Protein AF-A0A841VR53-F1 (afdb_monomer)

Foldseek 3Di:
DDQDFWQLSLLVVVLVVLPVPDDDPVSVVLNVLQLCLCLQALVVLVVDDDDDADDDDDPVSSVVSSVVRRVHGPLCLVCSLVSSVSSCVVNVPDPVSCCRSSVSSVVSLVVLCVDPSSPPCVVVLLQAQPDQFCPLDALVVPDQFPFDDDLVVQFQDPVLADPQQVVQLVLLLCLQAPCDDPLQQDGHDDNVLSVLLSRLLSSLLSCCVPPVVDHSVRDHLCQQPNQDDVVNQVPDDPVVSVVVLVVRLVSNLVSLVVVVVCCVPPRVHPQLVSSLSNLVSSLSSNCVSCSVVDDHPCCSVVRSNVVSSVVSNVVSVVVNVVCLVVVPDSGDLVLFQFDADPPDASLVSCCVQFLVSLVSNLRQHHPPRHGDAQLSNQLSLLLNVLVCCLRVFLQADVVLQLQEKFWLDDWPDDDPLAPPPADFTDDDPPVPPDQHWYWTWDQADPNDGNNNTWIKTWHRDDPLCVPQNIDIGTRDWDADSSRHTNVVSLCCQNQNDWDDDPDDDDTDTSYRHLVQQVAPFWDWDDDPPPPDTIIIMGRSRADSPPNHGDDPVRSQSSNQRSSCSRRVHRHGSVLSNLSSLLVCVLVPPDPVRLQVSCVSRSHGSVVSVSSPVSHDPCSVCVSVVVVCCVVPPVVVVVVVVVVVVVVVVVVVVLVPDDPVVNVVVVVVVDDD

Secondary structure (DSSP, 8-state):
-PPP-BHHHHHHHHHHHHHHHS-HHHHHHHHHHHHHHIIIIIHHHTT-----TTSPPPHHHHHHHHHHHHHSBGGGGGGHHHHHHHHHHHTT--HHHHHHHHHHHHHHHHHHTTSTT--THHHHHTTBPPP---TT--GGGS--S---S-GGGTSPPGGG--HHHHHHHHHHHHHHH-SS-TT--SPPPPHHHHHHHHHHHHHHHHHHHHHH---GGG--STTTS----HHHHHTS-HHHHHHHHHHHHHHHHHHHHHHHHHHHHTT----HHHHHHHHHHHHHHHHHHSTTS-SSTTGGGTSHHHHHHHHHHHHHHHHHHHHHHTT--SS-STTTS--PPTTS-HHHHHIIIIIHHHHHTT-SB-TTSPBPPHHHHHHHHHHHHHHHHHHTS----HHHHHT-EEESS--SSPPTTS-TTS--BPPPPGGG--S--EEEEEEEETTEEEEEEEEEEEE--STTHHHH--EEEEPP-PBPTTS-BHHHHHHHHHH-EEE--SSSSPPEEEE-GGGGG-----EEE--SSTT---EEEEESSB-TTT-SB--HHHHHHHHHHHHHHHHS----HHHHHHHHHHHHHHTT--HHHHHHHHHHHTS-HHHHHHHHTTS-HHHHHHHHHHHHIIIIIIHHHHHHHHHHHHHHHHHHHHHTS-HHHHHHHHHHH---

Radius of gyration: 35.69 Å; Cα contacts (8 Å, |Δi|>4): 812; chains: 1; bounding box: 78×91×114 Å

Structure (mmCIF, N/CA/C/O backbone):
data_AF-A0A841VR53-F1
#
_entry.id   AF-A0A841VR53-F1
#
loop_
_atom_site.group_PDB
_atom_site.id
_atom_site.type_symbol
_atom_site.label_atom_id
_atom_site.label_alt_id
_atom_site.label_comp_id
_atom_site.label_asym_id
_atom_site.label_entity_id
_atom_site.label_seq_id
_atom_site.pdbx_PDB_ins_code
_atom_site.Cartn_x
_atom_site.Cartn_y
_atom_site.Cartn_z
_atom_site.occupancy
_atom_site.B_iso_or_equiv
_atom_site.auth_seq_id
_atom_site.auth_comp_id
_atom_site.auth_asym_id
_atom_site.auth_atom_id
_atom_site.pdbx_PDB_model_num
ATOM 1 N N . MET A 1 1 ? 7.632 -14.143 -47.035 1.00 63.78 1 MET A N 1
ATOM 2 C CA . MET A 1 1 ? 8.895 -14.401 -46.306 1.00 63.78 1 MET A CA 1
ATOM 3 C C . MET A 1 1 ? 8.572 -14.452 -44.829 1.00 63.78 1 MET A C 1
ATOM 5 O O . MET A 1 1 ? 7.723 -13.670 -44.429 1.00 63.78 1 MET A O 1
ATOM 9 N N . SER A 1 2 ? 9.172 -15.358 -44.061 1.00 82.31 2 SER A N 1
ATOM 10 C CA . SER A 1 2 ? 9.047 -15.398 -42.598 1.00 82.31 2 SER A CA 1
ATOM 11 C C . SER A 1 2 ? 9.710 -14.177 -41.949 1.00 82.31 2 SER A C 1
ATOM 13 O O . SER A 1 2 ? 10.594 -13.565 -42.548 1.00 82.31 2 SER A O 1
ATOM 15 N N . GLU A 1 3 ? 9.273 -13.820 -40.742 1.00 87.50 3 GLU A N 1
ATOM 16 C CA . GLU A 1 3 ? 9.924 -12.797 -39.919 1.00 87.50 3 GLU A CA 1
ATOM 17 C C . GLU A 1 3 ? 11.313 -13.304 -39.478 1.00 87.50 3 GLU A C 1
ATOM 19 O O . GLU A 1 3 ? 11.391 -14.429 -38.970 1.00 87.50 3 GLU A O 1
ATOM 24 N N . PRO A 1 4 ? 12.401 -12.538 -39.699 1.00 93.50 4 PRO A N 1
ATOM 25 C CA . PRO A 1 4 ? 13.744 -12.981 -39.341 1.00 93.50 4 PRO A CA 1
ATOM 26 C C . PRO A 1 4 ? 13.905 -12.991 -37.821 1.00 93.50 4 PRO A C 1
ATOM 28 O O . PRO A 1 4 ? 13.559 -12.021 -37.170 1.00 93.50 4 PRO A O 1
ATOM 31 N N . LYS A 1 5 ? 14.455 -14.043 -37.221 1.00 91.94 5 LYS A N 1
ATOM 32 C CA . LYS A 1 5 ? 14.565 -14.167 -35.755 1.00 91.94 5 LYS A CA 1
ATOM 33 C C . LYS A 1 5 ? 15.855 -13.585 -35.180 1.00 91.94 5 LYS A C 1
ATOM 35 O O . LYS A 1 5 ? 15.926 -13.314 -33.981 1.00 91.94 5 LYS A O 1
ATOM 40 N N . SER A 1 6 ? 16.868 -13.390 -36.020 1.00 95.50 6 SER A N 1
ATOM 41 C CA . SER A 1 6 ? 18.222 -13.018 -35.603 1.00 95.50 6 SER A CA 1
ATOM 42 C C . SER A 1 6 ? 18.889 -12.026 -36.560 1.00 95.50 6 SER A C 1
ATOM 44 O O . SER A 1 6 ? 18.435 -11.823 -37.690 1.00 95.50 6 SER A O 1
ATOM 46 N N . LEU A 1 7 ? 20.007 -11.429 -36.128 1.00 95.56 7 LEU A N 1
ATOM 47 C CA . LEU A 1 7 ? 20.844 -10.584 -36.989 1.00 95.56 7 LEU A CA 1
ATOM 48 C C . LEU A 1 7 ? 21.374 -11.354 -38.213 1.00 95.56 7 LEU A C 1
ATOM 50 O O . LEU A 1 7 ? 21.529 -10.754 -39.278 1.00 95.56 7 LEU A O 1
ATOM 54 N N . LEU A 1 8 ? 21.629 -12.664 -38.086 1.00 97.50 8 LEU A N 1
ATOM 55 C CA . LEU A 1 8 ? 22.069 -13.496 -39.211 1.00 97.50 8 LEU A CA 1
ATOM 56 C C . LEU A 1 8 ? 21.007 -13.574 -40.308 1.00 97.50 8 LEU A C 1
ATOM 58 O O . LEU A 1 8 ? 21.309 -13.292 -41.463 1.00 97.50 8 LEU A O 1
ATOM 62 N N . GLU A 1 9 ? 19.763 -13.875 -39.943 1.00 96.56 9 GLU A N 1
ATOM 63 C CA . GLU A 1 9 ? 18.661 -13.970 -40.908 1.00 96.56 9 GLU A CA 1
ATOM 64 C C . GLU A 1 9 ? 18.404 -12.621 -41.599 1.00 96.56 9 GLU A C 1
ATOM 66 O O . GLU A 1 9 ? 18.206 -12.557 -42.813 1.00 96.56 9 GLU A O 1
ATOM 71 N N . VAL A 1 10 ? 18.501 -11.513 -40.854 1.00 95.62 10 VAL A N 1
ATOM 72 C CA . VAL A 1 10 ? 18.423 -10.158 -41.425 1.00 95.62 10 VAL A CA 1
ATOM 73 C C . VAL A 1 10 ? 19.545 -9.898 -42.425 1.00 95.62 10 VAL A C 1
ATOM 75 O O . VAL A 1 10 ? 19.301 -9.351 -43.504 1.00 95.62 10 VAL A O 1
ATOM 78 N N . TYR A 1 11 ? 20.772 -10.287 -42.084 1.00 97.38 11 TYR A N 1
ATOM 79 C CA . TYR A 1 11 ? 21.916 -10.161 -42.976 1.00 97.38 11 TYR A CA 1
ATOM 80 C C . TYR A 1 11 ? 21.725 -10.985 -44.254 1.00 97.38 11 TYR A C 1
ATOM 82 O O . TYR A 1 11 ? 21.924 -10.460 -45.347 1.00 97.38 11 TYR A O 1
ATOM 90 N N . GLU A 1 12 ? 21.283 -12.237 -44.147 1.00 97.38 12 GLU A N 1
ATOM 91 C CA . GLU A 1 12 ? 21.027 -13.111 -45.295 1.00 97.38 12 GLU A CA 1
ATOM 92 C C . GLU A 1 12 ? 19.940 -12.551 -46.218 1.00 97.38 12 GLU A C 1
ATOM 94 O O . GLU A 1 12 ? 20.134 -12.493 -47.437 1.00 97.38 12 GLU A O 1
ATOM 99 N N . PHE A 1 13 ? 18.836 -12.058 -45.652 1.00 96.81 13 PHE A N 1
ATOM 100 C CA . PHE A 1 13 ? 17.785 -11.389 -46.420 1.00 96.81 13 PHE A CA 1
ATOM 101 C C . PHE A 1 13 ? 18.307 -10.128 -47.117 1.00 96.81 13 PHE A C 1
ATOM 103 O O . PHE A 1 13 ? 17.998 -9.891 -48.289 1.00 96.81 13 PHE A O 1
ATOM 110 N N . TYR A 1 14 ? 19.160 -9.347 -46.449 1.00 97.38 14 TYR A N 1
ATOM 111 C CA . TYR A 1 14 ? 19.791 -8.184 -47.067 1.00 97.38 14 TYR A CA 1
ATOM 112 C C . TYR A 1 14 ? 20.725 -8.582 -48.218 1.00 97.38 14 TYR A C 1
ATOM 114 O O . TYR A 1 14 ? 20.707 -7.953 -49.276 1.00 97.38 14 TYR A O 1
ATOM 122 N N . LEU A 1 15 ? 21.515 -9.651 -48.067 1.00 97.38 15 LEU A N 1
ATOM 123 C CA . LEU A 1 15 ? 22.375 -10.153 -49.141 1.00 97.38 15 LEU A CA 1
ATOM 124 C C . LEU A 1 15 ? 21.567 -10.581 -50.368 1.00 97.38 15 LEU A C 1
ATOM 126 O O . LEU A 1 15 ? 21.976 -10.294 -51.496 1.00 97.38 15 LEU A O 1
ATOM 130 N N . GLN A 1 16 ? 20.432 -11.252 -50.161 1.00 96.75 16 GLN A N 1
ATOM 131 C CA . GLN A 1 16 ? 19.515 -11.605 -51.244 1.00 96.75 16 GLN A CA 1
ATOM 132 C C . GLN A 1 16 ? 19.001 -10.344 -51.946 1.00 96.75 16 GLN A C 1
ATOM 134 O O . GLN A 1 16 ? 19.110 -10.249 -53.167 1.00 96.75 16 GLN A O 1
ATOM 139 N N . HIS A 1 17 ? 18.563 -9.339 -51.183 1.00 96.88 17 HIS A N 1
ATOM 140 C CA . HIS A 1 17 ? 18.129 -8.053 -51.730 1.00 96.88 17 HIS A CA 1
ATOM 141 C C . HIS A 1 17 ? 19.223 -7.355 -52.558 1.00 96.88 17 HIS A C 1
ATOM 143 O O . HIS A 1 17 ? 18.949 -6.826 -53.637 1.00 96.88 17 HIS A O 1
ATOM 149 N N . ILE A 1 18 ? 20.479 -7.365 -52.103 1.00 97.94 18 ILE A N 1
ATOM 150 C CA . ILE A 1 18 ? 21.591 -6.775 -52.861 1.00 97.94 18 ILE A CA 1
ATOM 151 C C . ILE A 1 18 ? 21.822 -7.517 -54.181 1.00 97.94 18 ILE A C 1
ATOM 153 O O . ILE A 1 18 ? 22.018 -6.865 -55.207 1.00 97.94 18 ILE A O 1
ATOM 157 N N . LYS A 1 19 ? 21.763 -8.856 -54.176 1.00 97.19 19 LYS A N 1
ATOM 158 C CA . LYS A 1 19 ? 21.915 -9.675 -55.391 1.00 97.19 19 LYS A CA 1
ATOM 159 C C . LYS A 1 19 ? 20.791 -9.445 -56.402 1.00 97.19 19 LYS A C 1
ATOM 161 O O . LYS A 1 19 ? 21.052 -9.506 -57.596 1.00 97.19 19 LYS A O 1
ATOM 166 N N . THR A 1 20 ? 19.566 -9.179 -55.946 1.00 96.50 20 THR A N 1
ATOM 167 C CA . THR A 1 20 ? 18.433 -8.890 -56.841 1.00 96.50 20 THR A CA 1
ATOM 168 C C . THR A 1 20 ? 18.438 -7.453 -57.358 1.00 96.50 20 THR A C 1
ATOM 170 O O . THR A 1 20 ? 17.935 -7.194 -58.444 1.00 96.50 20 THR A O 1
ATOM 173 N N . THR A 1 21 ? 18.984 -6.509 -56.587 1.00 96.69 21 THR A N 1
ATOM 174 C CA . THR A 1 21 ? 18.900 -5.067 -56.889 1.00 96.69 21 THR A CA 1
ATOM 175 C C . THR A 1 21 ? 20.076 -4.561 -57.722 1.00 96.69 21 THR A C 1
ATOM 177 O O . THR A 1 21 ? 19.929 -3.621 -58.503 1.00 96.69 21 THR A O 1
ATOM 180 N N . TYR A 1 22 ? 21.258 -5.158 -57.566 1.00 96.19 22 TYR A N 1
ATOM 181 C CA . TYR A 1 22 ? 22.477 -4.728 -58.247 1.00 96.19 22 TYR A CA 1
ATOM 182 C C . TYR A 1 22 ? 23.050 -5.862 -59.097 1.00 96.19 22 TYR A C 1
ATOM 184 O O . TYR A 1 22 ? 23.059 -7.017 -58.686 1.00 96.19 22 TYR A O 1
ATOM 192 N N . SER A 1 23 ? 23.584 -5.531 -60.271 1.00 93.12 23 SER A N 1
ATOM 193 C CA . SER A 1 23 ? 24.201 -6.509 -61.167 1.00 93.12 23 SER A CA 1
ATOM 194 C C . SER A 1 23 ? 25.688 -6.737 -60.865 1.00 93.12 23 SER A C 1
ATOM 196 O O . SER A 1 23 ? 26.419 -5.828 -60.452 1.00 93.12 23 SER A O 1
ATOM 198 N N . GLY A 1 24 ? 26.133 -7.977 -61.102 1.00 92.50 24 GLY A N 1
ATOM 199 C CA . GLY A 1 24 ? 27.537 -8.365 -61.266 1.00 92.50 24 GLY A CA 1
ATOM 200 C C . GLY A 1 24 ? 28.496 -7.868 -60.179 1.00 92.50 24 GLY A C 1
ATOM 201 O O . GLY A 1 24 ? 28.306 -8.097 -58.981 1.00 92.50 24 GLY A O 1
ATOM 202 N N . GLU A 1 25 ? 29.560 -7.190 -60.611 1.00 95.00 25 GLU A N 1
ATOM 203 C CA . GLU A 1 25 ? 30.658 -6.738 -59.749 1.00 95.00 25 GLU A CA 1
ATOM 204 C C . GLU A 1 25 ? 30.218 -5.752 -58.664 1.00 95.00 25 GLU A C 1
ATOM 206 O O . GLU A 1 25 ? 30.758 -5.762 -57.553 1.00 95.00 25 GLU A O 1
ATOM 211 N N . LYS A 1 26 ? 29.208 -4.921 -58.952 1.00 96.31 26 LYS A N 1
ATOM 212 C CA . LYS A 1 26 ? 28.693 -3.942 -57.991 1.00 96.31 26 LYS A CA 1
ATOM 213 C C . LYS A 1 26 ? 28.057 -4.645 -56.795 1.00 96.31 26 LYS A C 1
ATOM 215 O O . LYS A 1 26 ? 28.367 -4.280 -55.663 1.00 96.31 26 LYS A O 1
ATOM 220 N N . ALA A 1 27 ? 27.243 -5.678 -57.026 1.00 96.62 27 ALA A N 1
ATOM 221 C CA . ALA A 1 27 ? 26.679 -6.487 -55.946 1.00 96.62 27 ALA A CA 1
ATOM 222 C C . ALA A 1 27 ? 27.787 -7.144 -55.111 1.00 96.62 27 ALA A C 1
ATOM 224 O O . ALA A 1 27 ? 27.804 -7.006 -53.891 1.00 96.62 27 ALA A O 1
ATOM 225 N N . GLN A 1 28 ? 28.775 -7.769 -55.761 1.00 97.31 28 GLN A N 1
ATOM 226 C CA . GLN A 1 28 ? 29.896 -8.426 -55.074 1.00 97.31 28 GLN A CA 1
ATOM 227 C C . GLN A 1 28 ? 30.738 -7.461 -54.233 1.00 97.31 28 GLN A C 1
ATOM 229 O O . GLN A 1 28 ? 31.217 -7.811 -53.152 1.00 97.31 28 GLN A O 1
ATOM 234 N N . ARG A 1 29 ? 30.933 -6.227 -54.704 1.00 97.69 29 ARG A N 1
ATOM 235 C CA . ARG A 1 29 ? 31.603 -5.182 -53.926 1.00 97.69 29 ARG A CA 1
ATOM 236 C C . ARG A 1 29 ? 30.796 -4.808 -52.682 1.00 97.69 29 ARG A C 1
ATOM 238 O O . ARG A 1 29 ? 31.366 -4.793 -51.595 1.00 97.69 29 ARG A O 1
ATOM 245 N N . ILE A 1 30 ? 29.495 -4.545 -52.830 1.00 97.25 30 ILE A N 1
ATOM 246 C CA . ILE A 1 30 ? 28.618 -4.181 -51.705 1.00 97.25 30 ILE A CA 1
ATOM 247 C C . ILE A 1 30 ? 28.608 -5.299 -50.661 1.00 97.25 30 ILE A C 1
ATOM 249 O O . ILE A 1 30 ? 28.825 -5.024 -49.488 1.00 97.25 30 ILE A O 1
ATOM 253 N N . ILE A 1 31 ? 28.442 -6.553 -51.089 1.00 97.81 31 ILE A N 1
ATOM 254 C CA . ILE A 1 31 ? 28.420 -7.720 -50.197 1.00 97.81 31 ILE A CA 1
ATOM 255 C C . ILE A 1 31 ? 29.718 -7.821 -49.389 1.00 97.81 31 ILE A C 1
ATOM 257 O O . ILE A 1 31 ? 29.664 -7.951 -48.169 1.00 97.81 31 ILE A O 1
ATOM 261 N N . ARG A 1 32 ? 30.886 -7.700 -50.037 1.00 97.19 32 ARG A N 1
ATOM 262 C CA . ARG A 1 32 ? 32.189 -7.760 -49.350 1.00 97.19 32 ARG A CA 1
ATOM 263 C C . ARG A 1 32 ? 32.374 -6.623 -48.346 1.00 97.19 32 ARG A C 1
ATOM 265 O O . ARG A 1 32 ? 32.864 -6.849 -47.237 1.00 97.19 32 ARG A O 1
ATOM 272 N N . GLU A 1 33 ? 31.983 -5.405 -48.716 1.00 97.62 33 GLU A N 1
ATOM 273 C CA . GLU A 1 33 ? 32.059 -4.246 -47.822 1.00 97.62 33 GLU A CA 1
ATOM 274 C C . GLU A 1 33 ? 31.092 -4.388 -46.637 1.00 97.62 33 GLU A C 1
ATOM 276 O O . GLU A 1 33 ? 31.482 -4.113 -45.505 1.00 97.62 33 GLU A O 1
ATOM 281 N N . THR A 1 34 ? 29.869 -4.875 -46.864 1.00 97.94 34 THR A N 1
ATOM 282 C CA . THR A 1 34 ? 28.881 -5.140 -45.810 1.00 97.94 34 THR A CA 1
ATOM 283 C C . THR A 1 34 ? 29.338 -6.250 -44.867 1.00 97.94 34 THR A C 1
ATOM 285 O O . THR A 1 34 ? 29.280 -6.074 -43.653 1.00 97.94 34 THR A O 1
ATOM 288 N N . GLN A 1 35 ? 29.853 -7.361 -45.396 1.00 97.12 35 GLN A N 1
ATOM 289 C CA . GLN A 1 35 ? 30.408 -8.446 -44.585 1.00 97.12 35 GLN A CA 1
ATOM 290 C C . GLN A 1 35 ? 31.549 -7.932 -43.699 1.00 97.12 35 GLN A C 1
ATOM 292 O O . GLN A 1 35 ? 31.603 -8.232 -42.511 1.00 97.12 35 GLN A O 1
ATOM 297 N N . THR A 1 36 ? 32.430 -7.099 -44.258 1.00 95.56 36 THR A N 1
ATOM 298 C CA . THR A 1 36 ? 33.515 -6.468 -43.496 1.00 95.56 36 THR A CA 1
ATOM 299 C C . THR A 1 36 ? 32.969 -5.525 -42.422 1.00 95.56 36 THR A C 1
ATOM 301 O O . THR A 1 36 ? 33.448 -5.559 -41.292 1.00 95.56 36 THR A O 1
ATOM 304 N N . ALA A 1 37 ? 31.955 -4.716 -42.750 1.00 96.88 37 ALA A N 1
ATOM 305 C CA . ALA A 1 37 ? 31.309 -3.802 -41.812 1.00 96.88 37 ALA A CA 1
ATOM 306 C C . ALA A 1 37 ? 30.732 -4.541 -40.594 1.00 96.88 37 ALA A C 1
ATOM 308 O O . ALA A 1 37 ? 30.942 -4.120 -39.456 1.00 96.88 37 ALA A O 1
ATOM 309 N N . ILE A 1 38 ? 30.053 -5.665 -40.838 1.00 96.81 38 ILE A N 1
ATOM 310 C CA . ILE A 1 38 ? 29.444 -6.474 -39.785 1.00 96.81 38 ILE A CA 1
ATOM 311 C C . ILE A 1 38 ? 30.522 -7.169 -38.953 1.00 96.81 38 ILE A C 1
ATOM 313 O O . ILE A 1 38 ? 30.626 -6.933 -37.753 1.00 96.81 38 ILE A O 1
ATOM 317 N N . LEU A 1 39 ? 31.352 -7.991 -39.599 1.00 95.00 39 LEU A N 1
ATOM 318 C CA . LEU A 1 39 ? 32.249 -8.904 -38.894 1.00 95.00 39 LEU A CA 1
ATOM 319 C C . LEU A 1 39 ? 33.381 -8.186 -38.152 1.00 95.00 39 LEU A C 1
ATOM 321 O O . LEU A 1 39 ? 33.798 -8.653 -37.100 1.00 95.00 39 LEU A O 1
ATOM 325 N N . ARG A 1 40 ? 33.893 -7.066 -38.683 1.00 92.31 40 ARG A N 1
ATOM 326 C CA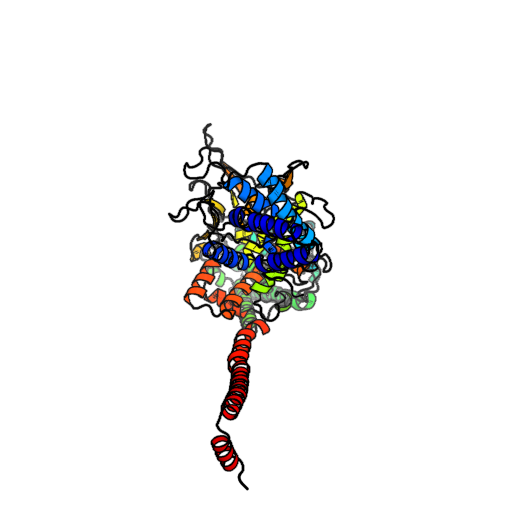 . ARG A 1 40 ? 35.041 -6.368 -38.074 1.00 92.31 40 ARG A CA 1
ATOM 327 C C . ARG A 1 40 ? 34.672 -5.240 -37.126 1.00 92.31 40 ARG A C 1
ATOM 329 O O . ARG A 1 40 ? 35.479 -4.919 -36.261 1.00 92.31 40 ARG A O 1
ATOM 336 N N . PHE A 1 41 ? 33.521 -4.601 -37.321 1.00 94.75 41 PHE A N 1
ATOM 337 C CA . PHE A 1 41 ? 33.169 -3.398 -36.565 1.00 94.75 41 PHE A CA 1
ATOM 338 C C . PHE A 1 41 ? 31.892 -3.600 -35.763 1.00 94.75 41 PHE A C 1
ATOM 340 O O . PHE A 1 41 ? 31.917 -3.454 -34.546 1.00 94.75 41 PHE A O 1
ATOM 347 N N . LEU A 1 42 ? 30.791 -3.988 -36.410 1.00 96.00 42 LEU A N 1
ATOM 348 C CA . LEU A 1 42 ? 29.509 -4.112 -35.720 1.00 96.00 42 LEU A CA 1
ATOM 349 C C . LEU A 1 42 ? 29.537 -5.162 -34.603 1.00 96.00 42 LEU A C 1
ATOM 351 O O . LEU A 1 42 ? 29.142 -4.851 -33.485 1.00 96.00 42 LEU A O 1
ATOM 355 N N . LEU A 1 43 ? 30.002 -6.385 -34.886 1.00 95.31 43 LEU A N 1
ATOM 356 C CA . LEU A 1 43 ? 29.998 -7.460 -33.885 1.00 95.31 43 LEU A CA 1
ATOM 357 C C . LEU A 1 43 ? 30.893 -7.138 -32.691 1.00 95.31 43 LEU A C 1
ATOM 359 O O . LEU A 1 43 ? 30.518 -7.420 -31.557 1.00 95.31 43 LEU A O 1
ATOM 363 N N . LEU A 1 44 ? 32.022 -6.469 -32.931 1.00 92.88 44 LEU A N 1
ATOM 364 C CA . LEU A 1 44 ? 32.907 -6.011 -31.866 1.00 92.88 44 LEU A CA 1
ATOM 365 C C . LEU A 1 44 ? 32.204 -5.000 -30.945 1.00 92.88 44 LEU A C 1
ATOM 367 O O . LEU A 1 44 ? 32.305 -5.098 -29.728 1.00 92.88 44 LEU A O 1
ATOM 371 N N . GLY A 1 45 ? 31.434 -4.065 -31.512 1.00 90.31 45 GLY A N 1
ATOM 372 C CA . GLY A 1 45 ? 30.610 -3.140 -30.727 1.00 90.31 45 GLY A CA 1
ATOM 373 C C . GLY A 1 45 ? 29.443 -3.803 -29.989 1.00 90.31 45 GLY A C 1
ATOM 374 O O . GLY A 1 45 ? 28.945 -3.249 -29.016 1.00 90.31 45 GLY A O 1
ATOM 375 N N . LEU A 1 46 ? 29.027 -4.999 -30.411 1.00 91.62 46 LEU A N 1
ATOM 376 C CA . LEU A 1 46 ? 28.018 -5.818 -29.731 1.00 91.62 46 LEU A CA 1
ATOM 377 C C . LEU A 1 46 ? 28.624 -6.793 -28.705 1.00 91.62 46 LEU A C 1
ATOM 379 O O . LEU A 1 46 ? 27.904 -7.634 -28.170 1.00 91.62 46 LEU A O 1
ATOM 383 N N . GLY A 1 47 ? 29.923 -6.679 -28.409 1.00 91.44 47 GLY A N 1
ATOM 384 C CA . GLY A 1 47 ? 30.597 -7.497 -27.398 1.00 91.44 47 GLY A CA 1
ATOM 385 C C . GLY A 1 47 ? 31.036 -8.878 -27.886 1.00 91.44 47 GLY A C 1
ATOM 386 O O . GLY A 1 47 ? 31.197 -9.782 -27.073 1.00 91.44 47 GLY A O 1
ATOM 387 N N . TYR A 1 48 ? 31.212 -9.073 -29.196 1.00 93.06 48 TYR A N 1
ATOM 388 C CA . TYR A 1 48 ? 31.865 -10.274 -29.714 1.00 93.06 48 TYR A CA 1
ATOM 389 C C . TYR A 1 48 ? 33.367 -10.232 -29.402 1.00 93.06 48 TYR A C 1
ATOM 391 O O . TYR A 1 48 ? 34.111 -9.453 -30.006 1.00 93.06 48 TYR A O 1
ATOM 399 N N . ASP A 1 49 ? 33.803 -11.067 -28.460 1.00 80.69 49 ASP A N 1
ATOM 400 C CA . ASP A 1 49 ? 35.204 -11.170 -28.056 1.00 80.69 49 ASP A CA 1
ATOM 401 C C . ASP A 1 49 ? 36.023 -11.994 -29.076 1.00 80.69 49 ASP A C 1
ATOM 403 O O . ASP A 1 49 ? 35.710 -13.153 -29.342 1.00 80.69 49 ASP A O 1
ATOM 407 N N . GLN A 1 50 ? 37.115 -11.384 -29.578 1.00 67.12 50 GLN A N 1
ATOM 408 C CA . GLN A 1 50 ? 38.138 -11.822 -30.569 1.00 67.12 50 GLN A CA 1
ATOM 409 C C . GLN A 1 50 ? 37.971 -11.219 -31.991 1.00 67.12 50 GLN A C 1
ATOM 411 O O . GLN A 1 50 ? 36.885 -11.214 -32.558 1.00 67.12 50 GLN A O 1
ATOM 416 N N . LEU A 1 51 ? 38.998 -10.640 -32.652 1.00 58.97 51 LEU A N 1
ATOM 417 C CA . LEU A 1 51 ? 40.365 -11.124 -32.971 1.00 58.97 51 LEU A CA 1
ATOM 418 C C . LEU A 1 51 ? 41.384 -9.983 -33.260 1.00 58.97 51 LEU A C 1
ATOM 420 O O . LEU A 1 51 ? 40.964 -8.843 -33.462 1.00 58.97 51 LEU A O 1
ATOM 424 N N . PRO A 1 52 ? 42.711 -10.272 -33.349 1.00 59.31 52 PRO A N 1
ATOM 425 C CA . PRO A 1 52 ? 43.762 -9.262 -33.482 1.00 59.31 52 PRO A CA 1
ATOM 426 C C . PRO A 1 52 ? 43.558 -8.328 -34.676 1.00 59.31 52 PRO A C 1
ATOM 428 O O . PRO A 1 52 ? 43.363 -8.756 -35.819 1.00 59.31 52 PRO A O 1
ATOM 431 N N . THR A 1 53 ? 43.651 -7.032 -34.395 1.00 65.00 53 THR A N 1
ATOM 432 C CA . THR A 1 53 ? 43.535 -5.955 -35.373 1.00 65.00 53 THR A CA 1
ATOM 433 C C . THR A 1 53 ? 44.571 -6.130 -36.491 1.00 65.00 53 THR A C 1
ATOM 435 O O . THR A 1 53 ? 45.771 -6.199 -36.251 1.00 65.00 53 THR A O 1
ATOM 438 N N . GLY A 1 54 ? 44.105 -6.212 -37.743 1.00 74.75 54 GLY A N 1
ATOM 439 C CA . GLY A 1 54 ? 44.962 -6.102 -38.933 1.00 74.75 54 GLY A CA 1
ATOM 440 C C . GLY A 1 54 ? 45.019 -7.314 -39.871 1.00 74.75 54 GLY A C 1
ATOM 441 O O . GLY A 1 54 ? 45.344 -7.121 -41.042 1.00 74.75 54 GLY A O 1
ATOM 442 N N . ARG A 1 55 ? 44.641 -8.534 -39.448 1.00 86.38 55 ARG A N 1
ATOM 443 C CA . ARG A 1 55 ? 44.627 -9.715 -40.348 1.00 86.38 55 ARG A CA 1
ATOM 444 C C . ARG A 1 55 ? 43.255 -10.018 -40.963 1.00 86.38 55 ARG A C 1
ATOM 446 O O . ARG A 1 55 ? 42.211 -9.543 -40.509 1.00 86.38 55 ARG A O 1
ATOM 453 N N . LYS A 1 56 ? 43.240 -10.780 -42.064 1.00 85.56 56 LYS A N 1
ATOM 454 C CA . LYS A 1 56 ? 41.998 -11.347 -42.626 1.00 85.56 56 LYS A CA 1
ATOM 455 C C . LYS A 1 56 ? 41.487 -12.451 -41.692 1.00 85.56 56 LYS A C 1
ATOM 457 O O . LYS A 1 56 ? 42.296 -13.223 -41.182 1.00 85.56 56 LYS A O 1
ATOM 462 N N . MET A 1 57 ? 40.170 -12.500 -41.478 1.00 89.44 57 MET A N 1
ATOM 463 C CA . MET A 1 57 ? 39.541 -13.582 -40.713 1.00 89.44 57 MET A CA 1
ATOM 464 C C . MET A 1 57 ? 39.640 -14.896 -41.489 1.00 89.44 57 MET A C 1
ATOM 466 O O . MET A 1 57 ? 39.430 -14.902 -42.707 1.00 89.44 57 MET A O 1
ATOM 470 N N . THR A 1 58 ? 39.946 -15.983 -40.788 1.00 91.81 58 THR A N 1
ATOM 471 C CA . THR A 1 58 ? 39.871 -17.352 -41.312 1.00 91.81 58 THR A CA 1
ATOM 472 C C . THR A 1 58 ? 38.408 -17.789 -41.437 1.00 91.81 58 THR A C 1
ATOM 474 O O . THR A 1 58 ? 37.512 -17.174 -40.858 1.00 91.81 58 THR A O 1
ATOM 477 N N . GLU A 1 59 ? 38.137 -18.851 -42.198 1.00 93.06 59 GLU A N 1
ATOM 478 C CA . GLU A 1 59 ? 36.765 -19.362 -42.348 1.00 93.06 59 GLU A CA 1
ATOM 479 C C . GLU A 1 59 ? 36.174 -19.865 -41.022 1.00 93.06 59 GLU A C 1
ATOM 481 O O . GLU A 1 59 ? 35.005 -19.608 -40.745 1.00 93.06 59 GLU A O 1
ATOM 486 N N . ALA A 1 60 ? 36.986 -20.478 -40.154 1.00 92.44 60 ALA A N 1
ATOM 487 C CA . ALA A 1 60 ? 36.542 -20.896 -38.823 1.00 92.44 60 ALA A CA 1
ATOM 488 C C . ALA A 1 60 ? 36.090 -19.696 -37.971 1.00 92.44 60 ALA A C 1
ATOM 490 O O . ALA A 1 60 ? 35.050 -19.738 -37.323 1.00 92.44 60 ALA A O 1
ATOM 491 N N . GLU A 1 61 ? 36.831 -18.589 -38.032 1.00 91.88 61 GLU A N 1
ATOM 492 C CA . GLU A 1 61 ? 36.512 -17.366 -37.289 1.00 91.88 61 GLU A CA 1
ATOM 493 C C . GLU A 1 61 ? 35.239 -16.693 -37.815 1.00 91.88 61 GLU A C 1
ATOM 495 O O . GLU A 1 61 ? 34.452 -16.154 -37.036 1.00 91.88 61 GLU A O 1
ATOM 500 N N . LYS A 1 62 ? 35.013 -16.737 -39.135 1.00 94.44 62 LYS A N 1
ATOM 501 C CA . LYS A 1 62 ? 33.752 -16.277 -39.733 1.00 94.44 62 LYS A CA 1
ATOM 502 C C . LYS A 1 62 ? 32.579 -17.132 -39.270 1.00 94.44 62 LYS A C 1
ATOM 504 O O . LYS A 1 62 ? 31.530 -16.574 -38.969 1.00 94.44 62 LYS A O 1
ATOM 509 N N . GLN A 1 63 ? 32.756 -18.451 -39.184 1.00 94.75 63 GLN A N 1
ATOM 510 C CA . GLN A 1 63 ? 31.698 -19.342 -38.720 1.00 94.75 63 GLN A CA 1
ATOM 511 C C . GLN A 1 63 ? 31.309 -19.039 -37.270 1.00 94.75 63 GLN A C 1
ATOM 513 O O . GLN A 1 63 ? 30.125 -18.881 -36.990 1.00 94.75 63 GLN A O 1
ATOM 518 N N . THR A 1 64 ? 32.280 -18.858 -36.371 1.00 95.12 64 THR A N 1
ATOM 519 C CA . THR A 1 64 ? 32.005 -18.467 -34.977 1.00 95.12 64 THR A CA 1
ATOM 520 C C . THR A 1 64 ? 31.273 -17.125 -34.896 1.00 95.12 64 THR A C 1
ATOM 522 O O . THR A 1 64 ? 30.321 -16.980 -34.129 1.00 95.12 64 THR A O 1
ATOM 525 N N . ALA A 1 65 ? 31.650 -16.161 -35.739 1.00 95.25 65 ALA A N 1
ATOM 526 C CA . ALA A 1 65 ? 30.965 -14.876 -35.812 1.00 95.25 65 ALA A CA 1
ATOM 527 C C . ALA A 1 65 ? 29.514 -15.015 -36.311 1.00 95.25 65 ALA A C 1
ATOM 529 O O . ALA A 1 65 ? 28.622 -14.339 -35.800 1.00 95.25 65 ALA A O 1
ATOM 530 N N . TYR A 1 66 ? 29.248 -15.916 -37.262 1.00 97.06 66 TYR A N 1
ATOM 531 C CA . TYR A 1 66 ? 27.884 -16.220 -37.700 1.00 97.06 66 TYR A CA 1
ATOM 532 C C . TYR A 1 66 ? 27.058 -16.928 -36.625 1.00 97.06 66 TYR A C 1
ATOM 534 O O . TYR A 1 66 ? 25.888 -16.589 -36.458 1.00 97.06 66 TYR A O 1
ATOM 542 N N . GLU A 1 67 ? 27.645 -17.843 -35.850 1.00 96.69 67 GLU A N 1
ATOM 543 C CA . GLU A 1 67 ? 26.959 -18.434 -34.693 1.00 96.69 67 GLU A CA 1
ATOM 544 C C . GLU A 1 67 ? 26.613 -17.369 -33.645 1.00 96.69 67 GLU A C 1
ATOM 546 O O . GLU A 1 67 ? 25.497 -17.354 -33.129 1.00 96.69 67 GLU A O 1
ATOM 551 N N . PHE A 1 68 ? 27.503 -16.404 -33.400 1.00 96.44 68 PHE A N 1
ATOM 552 C CA . PHE A 1 68 ? 27.190 -15.260 -32.543 1.00 96.44 68 PHE A CA 1
ATOM 553 C C . PHE A 1 68 ? 26.066 -14.387 -33.121 1.00 96.44 68 PHE A C 1
ATOM 555 O O . PHE A 1 68 ? 25.163 -13.978 -32.400 1.00 96.44 68 PHE A O 1
ATOM 562 N N . MET A 1 69 ? 26.034 -14.156 -34.437 1.00 97.31 69 MET A N 1
ATOM 563 C CA . MET A 1 69 ? 24.934 -13.420 -35.076 1.00 97.31 69 MET A CA 1
ATOM 564 C C . MET A 1 69 ? 23.561 -14.080 -34.887 1.00 97.31 69 MET A C 1
ATOM 566 O O . MET A 1 69 ? 22.556 -13.365 -34.872 1.00 97.31 69 MET A O 1
ATOM 570 N N . LYS A 1 70 ? 23.493 -15.407 -34.712 1.00 97.19 70 LYS A N 1
ATOM 571 C CA . LYS A 1 70 ? 22.235 -16.113 -34.406 1.00 97.19 70 LYS A CA 1
ATOM 572 C C . LYS A 1 70 ? 21.711 -15.806 -33.004 1.00 97.19 70 LYS A C 1
ATOM 574 O O . LYS A 1 70 ? 20.504 -15.872 -32.790 1.00 97.19 70 LYS A O 1
ATOM 579 N N . THR A 1 71 ? 22.589 -15.467 -32.059 1.00 95.50 71 THR A N 1
ATOM 580 C CA . THR A 1 71 ? 22.196 -15.167 -30.672 1.00 95.50 71 THR A CA 1
ATOM 581 C C . THR A 1 71 ? 21.696 -13.733 -30.497 1.00 95.50 71 THR A C 1
ATOM 583 O O . THR A 1 71 ? 21.045 -13.436 -29.497 1.00 95.50 71 THR A O 1
ATOM 586 N N . ILE A 1 72 ? 21.954 -12.849 -31.471 1.00 92.38 72 ILE A N 1
ATOM 587 C CA . ILE A 1 72 ? 21.535 -11.445 -31.440 1.00 92.38 72 ILE A CA 1
ATOM 588 C C . ILE A 1 72 ? 20.075 -11.328 -31.915 1.00 92.38 72 ILE A C 1
ATOM 590 O O . ILE A 1 72 ? 19.808 -11.524 -33.107 1.00 92.38 72 ILE A O 1
ATOM 594 N N . PRO A 1 73 ? 19.122 -10.968 -31.033 1.00 90.69 73 PRO A N 1
ATOM 595 C CA . PRO A 1 73 ? 17.715 -10.849 -31.402 1.00 90.69 73 PRO A CA 1
ATOM 596 C C . PRO A 1 73 ? 17.432 -9.572 -32.211 1.00 90.69 73 PRO A C 1
ATOM 598 O O . PRO A 1 73 ? 18.120 -8.559 -32.064 1.00 90.69 73 PRO A O 1
ATOM 601 N N . LEU A 1 74 ? 16.338 -9.584 -32.985 1.00 85.88 74 LEU A N 1
ATOM 602 C CA . LEU A 1 74 ? 15.802 -8.431 -33.736 1.00 85.88 74 LEU A CA 1
ATOM 603 C C . LEU A 1 74 ? 15.749 -7.122 -32.924 1.00 85.88 74 LEU A C 1
ATOM 605 O O . LEU A 1 74 ? 15.980 -6.039 -33.457 1.00 85.88 74 LEU A O 1
ATOM 609 N N . SER A 1 75 ? 15.446 -7.207 -31.626 1.00 77.69 75 SER A N 1
ATOM 610 C CA . SER A 1 75 ? 15.333 -6.038 -30.746 1.00 77.69 75 SER A CA 1
ATOM 611 C C . SER A 1 75 ? 16.643 -5.259 -30.597 1.00 77.69 75 SER A C 1
ATOM 613 O O . SER A 1 75 ? 16.606 -4.064 -30.314 1.00 77.69 75 SER A O 1
ATOM 615 N N . GLN A 1 76 ? 17.797 -5.891 -30.824 1.00 79.75 76 GLN A N 1
ATOM 616 C CA . GLN A 1 76 ? 19.097 -5.218 -30.791 1.00 79.75 76 GLN A CA 1
ATOM 617 C C . GLN A 1 76 ? 19.447 -4.519 -32.115 1.00 79.75 76 GLN A C 1
ATOM 619 O O . GLN A 1 76 ? 20.357 -3.691 -32.150 1.00 79.75 76 GLN A O 1
ATOM 624 N N . LEU A 1 77 ? 18.689 -4.755 -33.195 1.00 80.88 77 LEU A N 1
ATOM 625 C CA . LEU A 1 77 ? 18.929 -4.129 -34.503 1.00 80.88 77 LEU A CA 1
ATOM 626 C C . LEU A 1 77 ? 18.673 -2.614 -34.515 1.00 80.88 77 LEU A C 1
ATOM 628 O O . LEU A 1 77 ? 19.065 -1.912 -35.447 1.00 80.88 77 LEU A O 1
ATOM 632 N N . PHE A 1 78 ? 18.026 -2.080 -33.480 1.00 75.81 78 PHE A N 1
ATOM 633 C CA . PHE A 1 78 ? 17.790 -0.643 -33.362 1.00 75.81 78 PHE A CA 1
ATOM 634 C C . PHE A 1 78 ? 19.025 0.142 -32.903 1.00 75.81 78 PHE A C 1
ATOM 636 O O . PHE A 1 78 ? 19.031 1.358 -33.070 1.00 75.81 78 PHE A O 1
ATOM 643 N N . GLY A 1 79 ? 20.049 -0.537 -32.369 1.00 79.56 79 GLY A N 1
ATOM 644 C CA . GLY A 1 79 ? 21.303 0.063 -31.898 1.00 79.56 79 GLY A CA 1
ATOM 645 C C . GLY A 1 79 ? 22.513 -0.192 -32.804 1.00 79.56 79 GLY A C 1
ATOM 646 O O . GLY A 1 79 ? 23.648 -0.032 -32.363 1.00 79.56 79 GLY A O 1
ATOM 647 N N . LEU A 1 80 ? 22.314 -0.643 -34.052 1.00 88.56 80 LEU A N 1
ATOM 648 C CA . LEU A 1 80 ? 23.429 -1.030 -34.934 1.00 88.56 80 LEU A CA 1
ATOM 649 C C . LEU A 1 80 ? 24.350 0.145 -35.288 1.00 88.56 80 LEU A C 1
ATOM 651 O O . LEU A 1 80 ? 25.546 -0.057 -35.488 1.00 88.56 80 LEU A O 1
ATOM 655 N N . SER A 1 81 ? 23.811 1.365 -35.372 1.00 86.94 81 SER A N 1
ATOM 656 C CA . SER A 1 81 ? 24.595 2.565 -35.682 1.00 86.94 81 SER A CA 1
ATOM 657 C C . SER A 1 81 ? 25.517 2.956 -34.523 1.00 86.94 81 SER A C 1
ATOM 659 O O . SER A 1 81 ? 26.663 3.340 -34.748 1.00 86.94 81 SER A O 1
ATOM 661 N N . GLU A 1 82 ? 25.045 2.828 -33.285 1.00 84.56 82 GLU A N 1
ATOM 662 C CA . GLU A 1 82 ? 25.841 3.034 -32.077 1.00 84.56 82 GLU A CA 1
ATOM 663 C C . GLU A 1 82 ? 26.881 1.921 -31.915 1.00 84.56 82 GLU A C 1
ATOM 665 O O . GLU A 1 82 ? 28.058 2.206 -31.701 1.00 84.56 82 GLU A O 1
ATOM 670 N N . ALA A 1 83 ? 26.477 0.664 -32.110 1.00 89.94 83 ALA A N 1
ATOM 671 C CA . ALA A 1 83 ? 27.379 -0.479 -32.019 1.00 89.94 83 ALA A CA 1
ATOM 672 C C . ALA A 1 83 ? 28.506 -0.409 -33.066 1.00 89.94 83 ALA A C 1
ATOM 674 O O . ALA A 1 83 ? 29.671 -0.610 -32.734 1.00 89.94 83 ALA A O 1
ATOM 675 N N . VAL A 1 84 ? 28.219 -0.047 -34.324 1.00 94.62 84 VAL A N 1
ATOM 676 C CA . VAL A 1 84 ? 29.291 0.108 -35.325 1.00 94.62 84 VAL A CA 1
ATOM 677 C C . VAL A 1 84 ? 30.224 1.279 -34.990 1.00 94.62 84 VAL A C 1
ATOM 679 O O . VAL A 1 84 ? 31.426 1.178 -35.230 1.00 94.62 84 VAL A O 1
ATOM 682 N N . ALA A 1 85 ? 29.711 2.364 -34.394 1.00 89.44 85 ALA A N 1
ATOM 683 C CA . ALA A 1 85 ? 30.538 3.480 -33.937 1.00 89.44 85 ALA A CA 1
ATOM 684 C C . ALA A 1 85 ? 31.493 3.051 -32.813 1.00 89.44 85 ALA A C 1
ATOM 686 O O . ALA A 1 85 ? 32.692 3.311 -32.907 1.00 89.44 85 ALA A O 1
ATOM 687 N N . GLN A 1 86 ? 30.994 2.304 -31.825 1.00 89.88 86 GLN A N 1
ATOM 688 C CA . GLN A 1 86 ? 31.818 1.700 -30.777 1.00 89.88 86 GLN A CA 1
ATOM 689 C C . GLN A 1 86 ? 32.877 0.759 -31.373 1.00 89.88 86 GLN A C 1
ATOM 691 O O . GLN A 1 86 ? 34.051 0.824 -31.012 1.00 89.88 86 GLN A O 1
ATOM 696 N N . GLY A 1 87 ? 32.503 -0.057 -32.360 1.00 92.50 87 GLY A N 1
ATOM 697 C CA . GLY A 1 87 ? 33.443 -0.890 -33.109 1.00 92.50 87 GLY A CA 1
ATOM 698 C C . GLY A 1 87 ? 34.549 -0.093 -33.809 1.00 92.50 87 GLY A C 1
ATOM 699 O O . GLY A 1 87 ? 35.711 -0.511 -33.816 1.00 92.50 87 GLY A O 1
ATOM 700 N N . PHE A 1 88 ? 34.233 1.075 -34.377 1.00 94.56 88 PHE A N 1
ATOM 701 C CA . PHE A 1 88 ? 35.235 1.965 -34.974 1.00 94.56 88 PHE A CA 1
ATOM 702 C C . PHE A 1 88 ? 36.200 2.551 -33.946 1.00 94.56 88 PHE A C 1
ATOM 704 O O . PHE A 1 88 ? 37.388 2.667 -34.248 1.00 94.56 88 PHE A O 1
ATOM 711 N N . GLU A 1 89 ? 35.720 2.898 -32.754 1.00 90.94 89 GLU A N 1
ATOM 712 C CA . GLU A 1 89 ? 36.566 3.392 -31.664 1.00 90.94 89 GLU A CA 1
ATOM 713 C C . GLU A 1 89 ? 37.523 2.303 -31.172 1.00 90.94 89 GLU A C 1
ATOM 715 O O . GLU A 1 89 ? 38.735 2.523 -31.129 1.00 90.94 89 GLU A O 1
ATOM 720 N N . LEU A 1 90 ? 37.003 1.098 -30.915 1.00 88.31 90 LEU A N 1
ATOM 721 C CA . LEU A 1 90 ? 37.790 -0.051 -30.453 1.00 88.31 90 LEU A CA 1
ATOM 722 C C . LEU A 1 90 ? 38.883 -0.456 -31.453 1.00 88.31 90 LEU A C 1
ATOM 724 O O . LEU A 1 90 ? 39.994 -0.812 -31.066 1.00 88.31 90 LEU A O 1
ATOM 728 N N . THR A 1 91 ? 38.595 -0.359 -32.752 1.00 90.38 91 THR A N 1
ATOM 729 C CA . THR A 1 91 ? 39.549 -0.698 -33.824 1.00 90.38 91 THR A CA 1
ATOM 730 C C . THR A 1 91 ? 40.413 0.475 -34.282 1.00 90.38 91 THR A C 1
ATOM 732 O O . THR A 1 91 ? 41.278 0.285 -35.139 1.00 90.38 91 THR A O 1
ATOM 735 N N . LYS A 1 92 ? 40.189 1.685 -33.749 1.00 93.38 92 LYS A N 1
ATOM 736 C CA . LYS A 1 92 ? 40.807 2.939 -34.219 1.00 93.38 92 LYS A CA 1
ATOM 737 C C . LYS A 1 92 ? 40.669 3.121 -35.739 1.00 93.38 92 LYS A C 1
ATOM 739 O O . LYS A 1 92 ? 41.620 3.484 -36.433 1.00 93.38 92 LYS A O 1
ATOM 744 N N . ALA A 1 93 ? 39.483 2.837 -36.277 1.00 91.94 93 ALA A N 1
ATOM 745 C CA . ALA A 1 93 ? 39.232 2.855 -37.714 1.00 91.94 93 ALA A CA 1
ATOM 746 C C . ALA A 1 93 ? 39.460 4.250 -38.322 1.00 91.94 93 ALA A C 1
ATOM 748 O O . ALA A 1 93 ? 38.990 5.262 -37.795 1.00 91.94 93 ALA A O 1
ATOM 749 N N . SER A 1 94 ? 40.126 4.305 -39.482 1.00 95.94 94 SER A N 1
ATOM 750 C CA . SER A 1 94 ? 40.355 5.559 -40.211 1.00 95.94 94 SER A CA 1
ATOM 751 C C . SER A 1 94 ? 39.044 6.217 -40.645 1.00 95.94 94 SER A C 1
ATOM 753 O O . SER A 1 94 ? 38.039 5.538 -40.866 1.00 95.94 94 SER A O 1
ATOM 755 N N . LYS A 1 95 ? 39.051 7.539 -40.866 1.00 95.94 95 LYS A N 1
ATOM 756 C CA . LYS A 1 95 ? 37.837 8.265 -41.277 1.00 95.94 95 LYS A CA 1
ATOM 757 C C . LYS A 1 95 ? 37.214 7.718 -42.569 1.00 95.94 95 LYS A C 1
ATOM 759 O O . LYS A 1 95 ? 35.996 7.624 -42.674 1.00 95.94 95 LYS A O 1
ATOM 764 N N . SER A 1 96 ? 38.048 7.299 -43.523 1.00 96.31 96 SER A N 1
ATOM 765 C CA . SER A 1 96 ? 37.595 6.651 -44.762 1.00 96.31 96 SER A CA 1
ATOM 766 C C . SER A 1 96 ? 36.880 5.317 -44.494 1.00 96.31 96 SER A C 1
ATOM 768 O O . SER A 1 96 ? 35.821 5.049 -45.067 1.00 96.31 96 SER A O 1
ATOM 770 N N . SER A 1 97 ? 37.400 4.514 -43.557 1.00 95.25 97 SER A N 1
ATOM 771 C CA . SER A 1 97 ? 36.769 3.257 -43.129 1.00 95.25 97 SER A CA 1
ATOM 772 C C . SER A 1 97 ? 35.439 3.513 -42.424 1.00 95.25 97 SER A C 1
ATOM 774 O O . SER A 1 97 ? 34.448 2.867 -42.754 1.00 95.25 97 SER A O 1
ATOM 776 N N . GLN A 1 98 ? 35.391 4.496 -41.520 1.00 95.38 98 GLN A N 1
ATOM 777 C CA . GLN A 1 98 ? 34.155 4.899 -40.839 1.00 95.38 98 GLN A CA 1
ATOM 778 C C . GLN A 1 98 ? 33.071 5.306 -41.844 1.00 95.38 98 GLN A C 1
ATOM 780 O O . GLN A 1 98 ? 31.938 4.843 -41.752 1.00 95.38 98 GLN A O 1
ATOM 785 N N . ASN A 1 99 ? 33.424 6.123 -42.842 1.00 94.12 99 ASN A N 1
ATOM 786 C CA . ASN A 1 99 ? 32.484 6.564 -43.873 1.00 94.12 99 ASN A CA 1
ATOM 787 C C . ASN A 1 99 ? 31.987 5.387 -44.729 1.00 94.12 99 ASN A C 1
ATOM 789 O O . ASN A 1 99 ? 30.789 5.264 -44.977 1.00 94.12 99 ASN A O 1
ATOM 793 N N . THR A 1 100 ? 32.898 4.509 -45.161 1.00 96.69 100 THR A N 1
ATOM 794 C CA . THR A 1 100 ? 32.569 3.374 -46.036 1.00 96.69 100 THR A CA 1
ATOM 795 C C . THR A 1 100 ? 31.709 2.343 -45.308 1.00 96.69 100 THR A C 1
ATOM 797 O O . THR A 1 100 ? 30.596 2.041 -45.736 1.00 96.69 100 THR A O 1
ATOM 800 N N . TYR A 1 101 ? 32.196 1.814 -44.186 1.00 97.31 101 TYR A N 1
ATOM 801 C CA . TYR A 1 101 ? 31.531 0.726 -43.472 1.00 97.31 101 TYR A CA 1
ATOM 802 C C . TYR A 1 101 ? 30.331 1.218 -42.660 1.00 97.31 101 TYR A C 1
ATOM 804 O O . TYR A 1 101 ? 29.311 0.532 -42.618 1.00 97.31 101 TYR A O 1
ATOM 812 N N . GLY A 1 102 ? 30.393 2.432 -42.104 1.00 95.06 102 GLY A N 1
ATOM 813 C CA . GLY A 1 102 ? 29.245 3.065 -41.453 1.00 95.06 102 GLY A CA 1
ATOM 814 C C . GLY A 1 102 ? 28.115 3.306 -42.453 1.00 95.06 102 GLY A C 1
ATOM 815 O O . GLY A 1 102 ? 26.962 2.997 -42.164 1.00 95.06 102 GLY A O 1
ATOM 816 N N . GLY A 1 103 ? 28.453 3.731 -43.677 1.00 95.38 103 GLY A N 1
ATOM 817 C CA . GLY A 1 103 ? 27.499 3.829 -44.780 1.00 95.38 103 GLY A CA 1
ATOM 818 C C . GLY A 1 103 ? 26.842 2.491 -45.138 1.00 95.38 103 GLY A C 1
ATOM 819 O O . GLY A 1 103 ? 25.647 2.461 -45.422 1.00 95.38 103 GLY A O 1
ATOM 820 N N . ARG A 1 104 ? 27.574 1.367 -45.077 1.00 97.19 104 ARG A N 1
ATOM 821 C CA . ARG A 1 104 ? 27.002 0.029 -45.327 1.00 97.19 104 ARG A CA 1
ATOM 822 C C . ARG A 1 104 ? 26.036 -0.418 -44.239 1.00 97.19 104 ARG A C 1
ATOM 824 O O . ARG A 1 104 ? 24.969 -0.914 -44.584 1.00 97.19 104 ARG A O 1
ATOM 831 N N . ILE A 1 105 ? 26.361 -0.211 -42.963 1.00 97.00 105 ILE A N 1
ATOM 832 C CA . ILE A 1 105 ? 25.421 -0.507 -41.869 1.00 97.00 105 ILE A CA 1
ATOM 833 C C . ILE A 1 105 ? 24.182 0.384 -41.973 1.00 97.00 105 ILE A C 1
ATOM 835 O O . ILE A 1 105 ? 23.062 -0.107 -41.859 1.00 97.00 105 ILE A O 1
ATOM 839 N N . GLN A 1 106 ? 24.361 1.667 -42.297 1.00 92.81 106 GLN A N 1
ATOM 840 C CA . GLN A 1 106 ? 23.245 2.583 -42.519 1.00 92.81 106 GLN A CA 1
ATOM 841 C C . GLN A 1 106 ? 22.323 2.103 -43.652 1.00 92.81 106 GLN A C 1
ATOM 843 O O . GLN A 1 106 ? 21.106 2.143 -43.494 1.00 92.81 106 GLN A O 1
ATOM 848 N N . GLN A 1 107 ? 22.879 1.578 -44.749 1.00 95.44 107 GLN A N 1
ATOM 849 C CA . GLN A 1 107 ? 22.088 0.992 -45.837 1.00 95.44 107 GLN A CA 1
ATOM 850 C C . GLN A 1 107 ? 21.303 -0.252 -45.403 1.00 95.44 107 GLN A C 1
ATOM 852 O O . GLN A 1 107 ? 20.144 -0.369 -45.792 1.00 95.44 107 GLN A O 1
ATOM 857 N N . ILE A 1 108 ? 21.874 -1.140 -44.572 1.00 95.38 108 ILE A N 1
ATOM 858 C CA . ILE A 1 108 ? 21.116 -2.264 -43.986 1.00 95.38 108 ILE A CA 1
ATOM 859 C C . ILE A 1 108 ? 19.946 -1.723 -43.167 1.00 95.38 108 ILE A C 1
ATOM 861 O O . ILE A 1 108 ? 18.822 -2.176 -43.342 1.00 95.38 108 ILE A O 1
ATOM 865 N N . CYS A 1 109 ? 20.190 -0.741 -42.294 1.00 90.69 109 CYS A N 1
ATOM 866 C CA . CYS A 1 109 ? 19.147 -0.143 -41.464 1.00 90.69 109 CYS A CA 1
ATOM 867 C C . CYS A 1 109 ? 18.056 0.533 -42.307 1.00 90.69 109 CYS A C 1
ATOM 869 O O . CYS A 1 109 ? 16.879 0.472 -41.960 1.00 90.69 109 CYS A O 1
ATOM 871 N N . ASP A 1 110 ? 18.428 1.207 -43.395 1.00 91.75 110 ASP A N 1
ATOM 872 C CA . ASP A 1 110 ? 17.485 1.903 -44.272 1.00 91.75 110 ASP A CA 1
ATOM 873 C C . ASP A 1 110 ? 16.671 0.941 -45.138 1.00 91.75 110 ASP A C 1
ATOM 875 O O . ASP A 1 110 ? 15.467 1.147 -45.281 1.00 91.75 110 ASP A O 1
ATOM 879 N N . TRP A 1 111 ? 17.286 -0.130 -45.645 1.00 94.88 111 TRP A N 1
ATOM 880 C CA . TRP A 1 111 ? 16.570 -1.237 -46.283 1.00 94.88 111 TRP A CA 1
ATOM 881 C C . TRP A 1 111 ? 15.645 -1.942 -45.294 1.00 94.88 111 TRP A C 1
ATOM 883 O O . TRP A 1 111 ? 14.481 -2.190 -45.601 1.00 94.88 111 TRP A O 1
ATOM 893 N N . GLY A 1 112 ? 16.160 -2.210 -44.095 1.00 91.50 112 GLY A N 1
ATOM 894 C CA . GLY A 1 112 ? 15.440 -2.804 -42.989 1.00 91.50 112 GLY A CA 1
ATOM 895 C C . GLY A 1 112 ? 14.136 -2.064 -42.751 1.00 91.50 112 GLY A C 1
ATOM 896 O O . GLY A 1 112 ? 13.088 -2.670 -42.889 1.00 91.50 112 GLY A O 1
ATOM 897 N N . LYS A 1 113 ? 14.177 -0.736 -42.556 1.00 85.25 113 LYS A N 1
ATOM 898 C CA . LYS A 1 113 ? 12.993 0.136 -42.363 1.00 85.25 113 LYS A CA 1
ATOM 899 C C . LYS A 1 113 ? 11.908 0.034 -43.441 1.00 85.25 113 LYS A C 1
ATOM 901 O O . LYS A 1 113 ? 10.805 0.518 -43.201 1.00 85.25 113 LYS A O 1
ATOM 906 N N . GLN A 1 114 ? 12.214 -0.509 -44.617 1.00 88.56 114 GLN A N 1
ATOM 907 C CA . GLN A 1 114 ? 11.248 -0.727 -45.699 1.00 88.56 114 GLN A CA 1
ATOM 908 C C . GLN A 1 114 ? 10.565 -2.100 -45.608 1.00 88.56 114 GLN A C 1
ATOM 910 O O . GLN A 1 114 ? 9.586 -2.345 -46.307 1.00 88.56 114 GLN A O 1
ATOM 915 N N . GLN A 1 115 ? 11.073 -3.000 -44.766 1.00 91.31 115 GLN A N 1
ATOM 916 C CA . GLN A 1 115 ? 10.533 -4.335 -44.560 1.00 91.31 115 GLN A CA 1
ATOM 917 C C . GLN A 1 115 ? 9.419 -4.323 -43.512 1.00 91.31 115 GLN A C 1
ATOM 919 O O . GLN A 1 115 ? 9.498 -3.625 -42.503 1.00 91.31 115 GLN A O 1
ATOM 924 N N . TYR A 1 116 ? 8.399 -5.155 -43.722 1.00 85.75 116 TYR A N 1
ATOM 925 C CA . TYR A 1 116 ? 7.228 -5.242 -42.841 1.00 85.75 116 TYR A CA 1
ATOM 926 C C . TYR A 1 116 ? 7.577 -5.676 -41.403 1.00 85.75 116 TYR A C 1
ATOM 928 O O . TYR A 1 116 ? 6.882 -5.306 -40.463 1.00 85.75 116 TYR A O 1
ATOM 936 N N . TRP A 1 117 ? 8.657 -6.445 -41.234 1.00 85.44 117 TRP A N 1
ATOM 937 C CA . TRP A 1 117 ? 9.156 -6.920 -39.940 1.00 85.44 117 TRP A CA 1
ATOM 938 C C . TRP A 1 117 ? 10.041 -5.888 -39.223 1.00 85.44 117 TRP A C 1
ATOM 940 O O . TRP A 1 117 ? 10.308 -6.016 -38.032 1.00 85.44 117 TRP A O 1
ATOM 950 N N . TRP A 1 118 ? 10.476 -4.826 -39.909 1.00 81.62 118 TRP A N 1
ATOM 951 C CA . TRP A 1 118 ? 11.205 -3.718 -39.293 1.00 81.62 118 TRP A CA 1
ATOM 952 C C . TRP A 1 118 ? 10.215 -2.674 -38.786 1.00 81.62 118 TRP A C 1
ATOM 954 O O . TRP A 1 118 ? 10.111 -1.549 -39.286 1.00 81.62 118 TRP A O 1
ATOM 964 N N . THR A 1 119 ? 9.440 -3.045 -37.776 1.00 62.81 119 THR A N 1
ATOM 965 C CA . THR A 1 119 ? 8.498 -2.134 -37.132 1.00 62.81 119 THR A CA 1
ATOM 966 C C . THR A 1 119 ? 9.268 -1.053 -36.370 1.00 62.81 119 THR A C 1
ATOM 968 O O . THR A 1 119 ? 9.675 -1.188 -35.218 1.00 62.81 119 THR A O 1
ATOM 971 N N . ARG A 1 120 ? 9.462 0.085 -37.050 1.00 45.28 120 ARG A N 1
ATOM 972 C CA . ARG A 1 120 ? 10.043 1.339 -36.533 1.00 45.28 120 ARG A CA 1
ATOM 973 C C . ARG A 1 120 ? 9.318 1.865 -35.284 1.00 45.28 120 ARG A C 1
ATOM 975 O O . ARG A 1 120 ? 9.881 2.663 -34.533 1.00 45.28 120 ARG A O 1
ATOM 982 N N . GLU A 1 121 ? 8.090 1.403 -35.065 1.00 46.78 121 GLU A N 1
ATOM 983 C CA . GLU A 1 121 ? 7.291 1.671 -33.874 1.00 46.78 121 GLU A CA 1
ATOM 984 C C . GLU A 1 121 ? 8.005 1.187 -32.605 1.00 46.78 121 GLU A C 1
ATOM 986 O O . GLU A 1 121 ? 8.099 1.959 -31.661 1.00 46.78 121 GLU A O 1
ATOM 991 N N . ALA A 1 122 ? 8.688 0.038 -32.594 1.00 48.69 122 ALA A N 1
ATOM 992 C CA . ALA A 1 122 ? 9.307 -0.473 -31.368 1.00 48.69 122 ALA A CA 1
ATOM 993 C C . ALA A 1 122 ? 10.390 0.453 -30.765 1.00 48.69 122 ALA A C 1
ATOM 995 O O . ALA A 1 122 ? 10.457 0.582 -29.544 1.00 48.69 122 ALA A O 1
ATOM 996 N N . SER A 1 123 ? 11.201 1.157 -31.571 1.00 49.31 123 SER A N 1
ATOM 997 C CA . SER A 1 123 ? 12.282 2.029 -31.059 1.00 49.31 123 SER A CA 1
ATOM 998 C C . SER A 1 123 ? 11.887 3.500 -30.879 1.00 49.31 123 SER A C 1
ATOM 1000 O O . SER A 1 123 ? 12.420 4.184 -30.000 1.00 49.31 123 SER A O 1
ATOM 1002 N N . GLN A 1 124 ? 10.926 4.010 -31.659 1.00 48.94 124 GLN A N 1
ATOM 1003 C CA . GLN A 1 124 ? 10.384 5.358 -31.448 1.00 48.94 124 GLN A CA 1
ATOM 1004 C C . GLN A 1 124 ? 9.319 5.361 -30.343 1.00 48.94 124 GLN A C 1
ATOM 1006 O O . GLN A 1 124 ? 9.362 6.233 -29.468 1.00 48.94 124 GLN A O 1
ATOM 1011 N N . GLU A 1 125 ? 8.453 4.342 -30.289 1.00 50.03 125 GLU A N 1
ATOM 1012 C CA . GLU A 1 125 ? 7.519 4.123 -29.181 1.00 50.03 125 GLU A CA 1
ATOM 1013 C C . GLU A 1 125 ? 8.205 3.724 -27.883 1.00 50.03 125 GLU A C 1
ATOM 1015 O O . GLU A 1 125 ? 7.672 4.051 -26.822 1.00 50.03 125 GLU A O 1
ATOM 1020 N N . ALA A 1 126 ? 9.416 3.149 -27.921 1.00 57.97 126 ALA A N 1
ATOM 1021 C CA . ALA A 1 126 ? 10.214 2.887 -26.718 1.00 57.97 126 ALA A CA 1
ATOM 1022 C C . ALA A 1 126 ? 10.439 4.137 -25.847 1.00 57.97 126 ALA A C 1
ATOM 1024 O O . ALA A 1 126 ? 10.680 4.013 -24.649 1.00 57.97 126 ALA A O 1
ATOM 1025 N N . ASN A 1 127 ? 10.309 5.344 -26.406 1.00 67.75 127 ASN A N 1
ATOM 1026 C CA . ASN A 1 127 ? 10.453 6.595 -25.662 1.00 67.75 127 ASN A CA 1
ATOM 1027 C C . ASN A 1 127 ? 9.130 7.317 -25.361 1.00 67.75 127 ASN A C 1
ATOM 1029 O O . ASN A 1 127 ? 9.150 8.354 -24.683 1.00 67.75 127 ASN A O 1
ATOM 1033 N N . TYR A 1 128 ? 7.985 6.805 -25.824 1.00 85.06 128 TYR A N 1
ATOM 1034 C CA . TYR A 1 128 ? 6.682 7.402 -25.539 1.00 85.06 128 TYR A CA 1
ATOM 1035 C C . TYR A 1 128 ? 6.017 6.751 -24.335 1.00 85.06 128 TYR A C 1
ATOM 1037 O O . TYR A 1 128 ? 5.891 5.532 -24.230 1.00 85.06 128 TYR A O 1
ATOM 1045 N N . CYS A 1 129 ? 5.547 7.607 -23.435 1.00 88.31 129 CYS A N 1
ATOM 1046 C CA . CYS A 1 129 ? 4.587 7.255 -22.411 1.00 88.3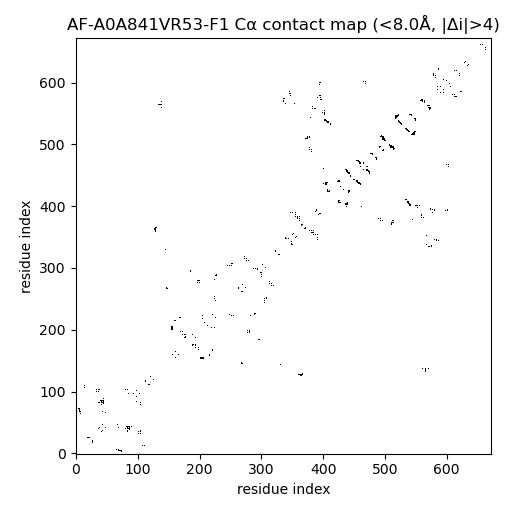1 129 CYS A CA 1
ATOM 1047 C C . CYS A 1 129 ? 3.303 6.789 -23.111 1.00 88.31 129 CYS A C 1
ATOM 1049 O O . CYS A 1 129 ? 2.771 7.544 -23.940 1.00 88.31 129 CYS A O 1
ATOM 1051 N N . PRO A 1 130 ? 2.775 5.599 -22.773 1.00 87.56 130 PRO A N 1
ATOM 1052 C CA . PRO A 1 130 ? 1.500 5.151 -23.304 1.00 87.56 130 PRO A CA 1
ATOM 1053 C C . PRO A 1 130 ? 0.396 6.142 -22.921 1.00 87.56 130 PRO A C 1
ATOM 1055 O O . PRO A 1 130 ? 0.507 6.897 -21.946 1.00 87.56 130 PRO A O 1
ATOM 1058 N N . ALA A 1 131 ? -0.693 6.141 -23.689 1.00 85.94 131 ALA A N 1
ATOM 1059 C CA . ALA A 1 131 ? -1.855 6.946 -23.351 1.00 85.94 131 ALA A CA 1
ATOM 1060 C C . ALA A 1 131 ? -2.374 6.545 -21.959 1.00 85.94 131 ALA A C 1
ATOM 1062 O O . ALA A 1 131 ? -2.749 5.395 -21.722 1.00 85.94 131 ALA A O 1
ATOM 1063 N N . ILE A 1 132 ? -2.402 7.506 -21.030 1.00 85.12 132 ILE A N 1
ATOM 1064 C CA . ILE A 1 132 ? -2.900 7.279 -19.670 1.00 85.12 132 ILE A CA 1
ATOM 1065 C C . ILE A 1 132 ? -4.381 6.904 -19.769 1.00 85.12 132 ILE A C 1
ATOM 1067 O O . ILE A 1 132 ? -5.227 7.754 -20.055 1.00 85.12 132 ILE A O 1
ATOM 1071 N N . ARG A 1 133 ? -4.699 5.633 -19.500 1.00 79.75 133 ARG A N 1
ATOM 1072 C CA . ARG A 1 133 ? -6.081 5.139 -19.445 1.00 79.75 133 ARG A CA 1
ATOM 1073 C C . ARG A 1 133 ? -6.857 5.924 -18.385 1.00 79.75 133 ARG A C 1
ATOM 1075 O O . ARG A 1 133 ? -6.390 6.041 -17.256 1.00 79.75 133 ARG A O 1
ATOM 1082 N N . LYS A 1 134 ? -8.027 6.465 -18.733 1.00 78.00 134 LYS A N 1
ATOM 1083 C CA . LYS A 1 134 ? -8.922 7.195 -17.805 1.00 78.00 134 LYS A CA 1
ATOM 1084 C C . LYS A 1 134 ? -10.310 6.552 -17.656 1.00 78.00 134 LYS A C 1
ATOM 1086 O O . LYS A 1 134 ? -11.129 7.070 -16.905 1.00 78.00 134 LYS A O 1
ATOM 1091 N N . GLY A 1 135 ? -10.566 5.437 -18.345 1.00 69.69 135 GLY A N 1
ATOM 1092 C CA . GLY A 1 135 ? -11.921 4.930 -18.606 1.00 69.69 135 GLY A CA 1
ATOM 1093 C C . GLY A 1 135 ? -12.733 4.487 -17.386 1.00 69.69 135 GLY A C 1
ATOM 1094 O O . GLY A 1 135 ? -13.950 4.576 -17.419 1.00 69.69 135 GLY A O 1
ATOM 1095 N N . TYR A 1 136 ? -12.093 4.062 -16.294 1.00 84.25 136 TYR A N 1
ATOM 1096 C CA . TYR A 1 136 ? -12.812 3.466 -15.157 1.00 84.25 136 TYR A CA 1
ATOM 1097 C C . TYR A 1 136 ? -13.200 4.462 -14.051 1.00 84.25 136 TYR A C 1
ATOM 1099 O O . TYR A 1 136 ? -13.799 4.075 -13.055 1.00 84.25 136 TYR A O 1
ATOM 1107 N N . GLY A 1 137 ? -12.864 5.750 -14.181 1.00 84.06 137 GLY A N 1
ATOM 1108 C CA . GLY A 1 137 ? -13.143 6.738 -13.133 1.00 84.06 137 GLY A CA 1
ATOM 1109 C C . GLY A 1 137 ? -12.281 6.564 -11.870 1.00 84.06 137 GLY A C 1
ATOM 1110 O O . GLY A 1 137 ? -11.168 6.032 -11.910 1.00 84.06 137 GLY A O 1
ATOM 1111 N N . ARG A 1 138 ? -12.761 7.081 -10.728 1.00 85.38 138 ARG A N 1
ATOM 1112 C CA . ARG A 1 138 ? -12.032 7.042 -9.443 1.00 85.38 138 ARG A CA 1
ATOM 1113 C C . ARG A 1 138 ? -12.282 5.706 -8.744 1.00 85.38 138 ARG A C 1
ATOM 1115 O O . ARG A 1 138 ? -13.422 5.293 -8.642 1.00 85.38 138 ARG A O 1
ATOM 1122 N N . ALA A 1 139 ? -11.276 5.097 -8.113 1.00 86.94 139 ALA A N 1
ATOM 1123 C CA . ALA A 1 139 ? -11.472 3.821 -7.400 1.00 86.94 139 ALA A CA 1
ATOM 1124 C C . ALA A 1 139 ? -12.540 3.874 -6.287 1.00 86.94 139 ALA A C 1
ATOM 1126 O O . ALA A 1 139 ? -13.086 2.848 -5.898 1.00 86.94 139 ALA A O 1
ATOM 1127 N N . ASN A 1 140 ? -12.840 5.067 -5.763 1.00 82.88 140 ASN A N 1
ATOM 1128 C CA . ASN A 1 140 ? -13.888 5.286 -4.765 1.00 82.88 140 ASN A CA 1
ATOM 1129 C C . ASN A 1 140 ? -15.318 5.197 -5.315 1.00 82.88 140 ASN A C 1
ATOM 1131 O O . ASN A 1 140 ? -16.242 5.158 -4.509 1.00 82.88 140 ASN A O 1
ATOM 1135 N N . THR A 1 141 ? -15.515 5.209 -6.638 1.00 82.38 141 THR A N 1
ATOM 1136 C CA . THR A 1 141 ? -16.844 5.032 -7.244 1.00 82.38 141 THR A CA 1
ATOM 1137 C C . THR A 1 141 ? -17.222 3.562 -7.372 1.00 82.38 141 THR A C 1
ATOM 1139 O O . THR A 1 141 ? -18.408 3.264 -7.440 1.00 82.38 141 THR A O 1
ATOM 1142 N N . LYS A 1 142 ? -16.248 2.637 -7.349 1.00 83.50 142 LYS A N 1
ATOM 1143 C CA . LYS A 1 142 ? -16.530 1.202 -7.253 1.00 83.50 142 LYS A CA 1
ATOM 1144 C C . LYS A 1 142 ? -17.006 0.897 -5.832 1.00 83.50 142 LYS A C 1
ATOM 1146 O O . LYS A 1 142 ? -16.212 0.885 -4.887 1.00 83.50 142 LYS A O 1
ATOM 1151 N N . GLN A 1 143 ? -18.312 0.711 -5.673 1.00 80.81 143 GLN A N 1
ATOM 1152 C CA . GLN A 1 143 ? -18.903 0.343 -4.395 1.00 80.81 143 GLN A CA 1
ATOM 1153 C C . GLN A 1 143 ? -18.529 -1.106 -4.076 1.00 80.81 143 GLN A C 1
ATOM 1155 O O . GLN A 1 143 ? -18.947 -2.029 -4.754 1.00 80.81 143 GLN A O 1
ATOM 1160 N N . LEU A 1 144 ? -17.698 -1.275 -3.050 1.00 85.12 144 LEU A N 1
ATOM 1161 C CA . LEU A 1 144 ? -17.193 -2.576 -2.603 1.00 85.12 144 LEU A CA 1
ATOM 1162 C C . LEU A 1 144 ? -17.988 -3.157 -1.423 1.00 85.12 144 LEU A C 1
ATOM 1164 O O . LEU A 1 144 ? -17.734 -4.274 -0.995 1.00 85.12 144 LEU A O 1
ATOM 1168 N N . THR A 1 145 ? -18.869 -2.360 -0.823 1.00 83.12 145 THR A N 1
ATOM 1169 C CA . THR A 1 145 ? -19.665 -2.736 0.351 1.00 83.12 145 THR A CA 1
ATOM 1170 C C . THR A 1 145 ? -21.102 -2.299 0.142 1.00 83.12 145 THR A C 1
ATOM 1172 O O . THR A 1 145 ? -21.325 -1.162 -0.281 1.00 83.12 145 THR A O 1
ATOM 1175 N N . GLU A 1 146 ? -22.060 -3.115 0.565 1.00 76.31 146 GLU A N 1
ATOM 1176 C CA . GLU A 1 146 ? -23.500 -2.795 0.533 1.00 76.31 146 GLU A CA 1
ATOM 1177 C C . GLU A 1 146 ? -23.887 -1.625 1.450 1.00 76.31 146 GLU A C 1
ATOM 1179 O O . GLU A 1 146 ? -24.929 -0.995 1.279 1.00 76.31 146 GLU A O 1
ATOM 1184 N N . ARG A 1 147 ? -22.985 -1.254 2.367 1.00 76.75 147 ARG A N 1
ATOM 1185 C CA . ARG A 1 147 ? -23.176 -0.176 3.331 1.00 76.75 147 ARG A CA 1
ATOM 1186 C C . ARG A 1 147 ? -23.721 1.107 2.690 1.00 76.75 147 ARG A C 1
ATOM 1188 O O . ARG A 1 147 ? -23.004 1.838 2.006 1.00 76.75 147 ARG A O 1
ATOM 1195 N N . ARG A 1 148 ? -24.958 1.448 3.057 1.00 67.38 148 ARG A N 1
ATOM 1196 C CA . ARG A 1 148 ? -25.732 2.561 2.479 1.00 67.38 148 ARG A CA 1
ATOM 1197 C C . ARG A 1 148 ? -25.309 3.952 2.961 1.00 67.38 148 ARG A C 1
ATOM 1199 O O . ARG A 1 148 ? -25.307 4.905 2.188 1.00 67.38 148 ARG A O 1
ATOM 1206 N N . LYS A 1 149 ? -24.956 4.100 4.248 1.00 74.62 149 LYS A N 1
ATOM 1207 C CA . LYS A 1 149 ? -24.705 5.413 4.883 1.00 74.62 149 LYS A CA 1
ATOM 1208 C C . LYS A 1 149 ? -23.278 5.553 5.426 1.00 74.62 149 LYS A C 1
ATOM 1210 O O . LYS A 1 149 ? -22.750 4.674 6.119 1.00 74.62 149 LYS A O 1
ATOM 1215 N N . LYS A 1 150 ? -22.646 6.700 5.151 1.00 81.06 150 LYS A N 1
ATOM 1216 C CA . LYS A 1 150 ? -21.310 7.062 5.663 1.00 81.06 150 LYS A CA 1
ATOM 1217 C C . LYS A 1 150 ? -21.368 7.379 7.162 1.00 81.06 150 LYS A C 1
ATOM 1219 O O . LYS A 1 150 ? -22.374 7.872 7.657 1.00 81.06 150 LYS A O 1
ATOM 1224 N N . TYR A 1 151 ? -20.266 7.150 7.882 1.00 84.50 151 TYR A N 1
ATOM 1225 C CA . TYR A 1 151 ? -20.139 7.520 9.304 1.00 84.50 151 TYR A CA 1
ATOM 1226 C C . TYR A 1 151 ? -20.435 9.003 9.573 1.00 84.50 151 TYR A C 1
ATOM 1228 O O . TYR A 1 151 ? -21.008 9.332 10.604 1.00 84.50 151 TYR A O 1
ATOM 1236 N N . SER A 1 152 ? -20.100 9.882 8.625 1.00 82.12 152 SER A N 1
ATOM 1237 C CA . SER A 1 152 ? -20.353 11.322 8.718 1.00 82.12 152 SER A CA 1
ATOM 1238 C C . SER A 1 152 ? -21.833 11.687 8.856 1.00 82.12 152 SER A C 1
ATOM 1240 O O . SER A 1 152 ? -22.127 12.799 9.261 1.00 82.12 152 SER A O 1
ATOM 1242 N N . ALA A 1 153 ? -22.761 10.777 8.538 1.00 89.31 153 ALA A N 1
ATOM 1243 C CA . ALA A 1 153 ? -24.194 11.031 8.665 1.00 89.31 153 ALA A CA 1
ATOM 1244 C C . ALA A 1 153 ? -24.678 11.102 10.124 1.00 89.31 153 ALA A C 1
ATOM 1246 O O . ALA A 1 153 ? -25.762 11.616 10.373 1.00 89.31 153 ALA A O 1
ATOM 1247 N N . TYR A 1 154 ? -23.919 10.552 11.079 1.00 95.06 154 TYR A N 1
ATOM 1248 C CA . TYR A 1 154 ? -24.324 10.527 12.489 1.00 95.06 154 TYR A CA 1
ATOM 1249 C C . TYR A 1 154 ? -23.179 10.716 13.485 1.00 95.06 154 TYR A C 1
ATOM 1251 O O . TYR A 1 154 ? -23.395 10.635 14.689 1.00 95.06 154 TYR A O 1
ATOM 1259 N N . GLN A 1 155 ? -21.958 10.954 13.012 1.00 96.69 155 GLN A N 1
ATOM 1260 C CA . GLN A 1 155 ? -20.864 11.372 13.879 1.00 96.69 155 GLN A CA 1
ATOM 1261 C C . GLN A 1 155 ? -21.131 12.787 14.390 1.00 96.69 155 GLN A C 1
ATOM 1263 O O . GLN A 1 155 ? -21.510 13.650 13.604 1.00 96.69 155 GLN A O 1
ATOM 1268 N N . LEU A 1 156 ? -20.900 13.036 15.678 1.00 97.25 156 LEU A N 1
ATOM 1269 C CA . LEU A 1 156 ? -20.907 14.392 16.220 1.00 97.25 156 LEU A CA 1
ATOM 1270 C C . LEU A 1 156 ? -19.836 15.247 15.512 1.00 97.25 156 LEU A C 1
ATOM 1272 O O . LEU A 1 156 ? -18.666 14.854 15.437 1.00 97.25 156 LEU A O 1
ATOM 1276 N N . ALA A 1 157 ? -20.248 16.368 14.923 1.00 96.44 157 ALA A N 1
ATOM 1277 C CA . ALA A 1 157 ? -19.372 17.302 14.229 1.00 96.44 157 ALA A CA 1
ATOM 1278 C C . ALA A 1 157 ? -18.612 18.170 15.245 1.00 96.44 157 ALA A C 1
ATOM 1280 O O . ALA A 1 157 ? -19.151 18.431 16.315 1.00 96.44 157 ALA A O 1
ATOM 1281 N N . PRO A 1 158 ? -17.414 18.698 14.921 1.00 97.00 158 PRO A N 1
ATOM 1282 C CA . PRO A 1 158 ? -16.637 19.507 15.867 1.00 97.00 158 PRO A CA 1
ATOM 1283 C C . PRO A 1 158 ? -17.406 20.691 16.470 1.00 97.00 158 PRO A C 1
ATOM 1285 O O . PRO A 1 158 ? -17.253 20.979 17.646 1.00 97.00 158 PRO A O 1
ATOM 1288 N N . LYS A 1 159 ? -18.282 21.330 15.682 1.00 97.50 159 LYS A N 1
ATOM 1289 C CA . LYS A 1 159 ? -19.135 22.449 16.118 1.00 97.50 159 LYS A CA 1
ATOM 1290 C C . LYS A 1 159 ? -20.306 22.054 17.031 1.00 97.50 159 LYS A C 1
ATOM 1292 O O . LYS A 1 159 ? -20.958 22.926 17.581 1.00 97.50 159 LYS A O 1
ATOM 1297 N N . GLU A 1 160 ? -20.622 20.764 17.113 1.00 97.62 160 GLU A N 1
ATOM 1298 C CA . GLU A 1 160 ? -21.694 20.217 17.956 1.00 97.62 160 GLU A CA 1
ATOM 1299 C C . GLU A 1 160 ? -21.147 19.715 19.305 1.00 97.62 160 GLU A C 1
ATOM 1301 O O . GLU A 1 160 ? -21.911 19.232 20.134 1.00 97.62 160 GLU A O 1
ATOM 1306 N N . ILE A 1 161 ? -19.828 19.781 19.520 1.00 98.25 161 ILE A N 1
ATOM 1307 C CA . ILE A 1 161 ? -19.187 19.379 20.772 1.00 98.25 161 ILE A CA 1
ATOM 1308 C C . ILE A 1 161 ? -19.265 20.567 21.733 1.00 98.25 161 ILE A C 1
ATOM 1310 O O . ILE A 1 161 ? -18.684 21.617 21.464 1.00 98.25 161 ILE A O 1
ATOM 1314 N N . SER A 1 162 ? -19.996 20.407 22.836 1.00 98.06 162 SER A N 1
ATOM 1315 C CA . SER A 1 162 ? -20.058 21.411 23.898 1.00 98.06 162 SER A CA 1
ATOM 1316 C C . SER A 1 162 ? -18.694 21.558 24.586 1.00 98.06 162 SER A C 1
ATOM 1318 O O . SER A 1 162 ? -17.891 20.625 24.591 1.00 98.06 162 SER A O 1
ATOM 1320 N N . VAL A 1 163 ? -18.426 22.721 25.189 1.00 98.06 163 VAL A N 1
ATOM 1321 C CA . VAL A 1 163 ? -17.168 22.956 25.923 1.00 98.06 163 VAL A CA 1
ATOM 1322 C C . VAL A 1 163 ? -16.945 21.912 27.033 1.00 98.06 163 VAL A C 1
ATOM 1324 O O . VAL A 1 163 ? -15.848 21.359 27.072 1.00 98.06 163 VAL A O 1
ATOM 1327 N N . PRO A 1 164 ? -17.948 21.546 27.865 1.00 98.25 164 PRO A N 1
ATOM 1328 C CA . PRO A 1 164 ? -17.775 20.491 28.867 1.00 98.25 164 PRO A CA 1
ATOM 1329 C C . PRO A 1 164 ? -17.372 19.143 28.255 1.00 98.25 164 PRO A C 1
ATOM 1331 O O . PRO A 1 164 ? -16.374 18.552 28.661 1.00 98.25 164 PRO A O 1
ATOM 1334 N N . LEU A 1 165 ? -18.073 18.698 27.206 1.00 98.31 165 LEU A N 1
ATOM 1335 C CA . LEU A 1 165 ? -17.758 17.441 26.526 1.00 98.31 165 LEU A CA 1
ATOM 1336 C C . LEU A 1 165 ? -16.372 17.478 25.864 1.00 98.31 165 LEU A C 1
ATOM 1338 O O . LEU A 1 165 ? -15.677 16.464 25.806 1.00 98.31 165 LEU A O 1
ATOM 1342 N N . GLN A 1 166 ? -15.957 18.633 25.341 1.00 98.44 166 GLN A N 1
ATOM 1343 C CA . GLN A 1 166 ? -14.623 18.799 24.775 1.00 98.44 166 GLN A CA 1
ATOM 1344 C C . GLN A 1 166 ? -13.537 18.588 25.836 1.00 98.44 166 GLN A C 1
ATOM 1346 O O . GLN A 1 166 ? -12.558 17.898 25.545 1.00 98.44 166 GLN A O 1
ATOM 1351 N N . THR A 1 167 ? -13.723 19.129 27.042 1.00 98.50 167 THR A N 1
ATOM 1352 C CA . THR A 1 167 ? -12.815 18.920 28.178 1.00 98.50 167 THR A CA 1
ATOM 1353 C C . THR A 1 167 ? -12.737 17.441 28.551 1.00 98.50 167 THR A C 1
ATOM 1355 O O . THR A 1 167 ? -11.642 16.880 28.564 1.00 98.50 167 THR A O 1
ATOM 1358 N N . GLU A 1 168 ? -13.881 16.767 28.716 1.00 98.50 168 GLU A N 1
ATOM 1359 C CA . GLU A 1 168 ? -13.930 15.329 29.026 1.00 98.50 168 GLU A CA 1
ATOM 1360 C C . GLU A 1 168 ? -13.193 14.480 27.969 1.00 98.50 168 GLU A C 1
ATOM 1362 O O . GLU A 1 168 ? -12.424 13.570 28.287 1.00 98.50 168 GLU A O 1
ATOM 1367 N N . LEU A 1 169 ? -13.385 14.787 26.679 1.00 98.44 169 LEU A N 1
ATOM 1368 C CA . LEU A 1 169 ? -12.713 14.085 25.580 1.00 98.44 169 LEU A CA 1
ATOM 1369 C C . LEU A 1 169 ? -11.195 14.316 25.572 1.00 98.44 169 LEU A C 1
ATOM 1371 O O . LEU A 1 169 ? -10.449 13.400 25.220 1.00 98.44 169 LEU A O 1
ATOM 1375 N N . GLN A 1 170 ? -10.734 15.516 25.935 1.00 98.19 170 GLN A N 1
ATOM 1376 C CA . GLN A 1 170 ? -9.309 15.847 26.025 1.00 98.19 170 GLN A CA 1
ATOM 1377 C C . GLN A 1 170 ? -8.638 15.155 27.213 1.00 98.19 170 GLN A C 1
ATOM 1379 O O . GLN A 1 170 ? -7.541 14.611 27.063 1.00 98.19 170 GLN A O 1
ATOM 1384 N N . GLU A 1 171 ? -9.298 15.124 28.370 1.00 97.88 171 GLU A N 1
ATOM 1385 C CA . GLU A 1 171 ? -8.833 14.391 29.550 1.00 97.88 171 GLU A CA 1
ATOM 1386 C C . GLU A 1 171 ? -8.750 12.896 29.270 1.00 97.88 171 GLU A C 1
ATOM 1388 O O . GLU A 1 171 ? -7.728 12.261 29.548 1.00 97.88 171 GLU A O 1
ATOM 1393 N N . TRP A 1 172 ? -9.771 12.345 28.612 1.00 98.19 172 TRP A N 1
ATOM 1394 C CA . TRP A 1 172 ? -9.744 10.954 28.196 1.00 98.19 172 TRP A CA 1
ATOM 1395 C C . TRP A 1 172 ? -8.638 10.683 27.167 1.00 98.19 172 TRP A C 1
ATOM 1397 O O . TRP A 1 172 ? -7.904 9.703 27.294 1.00 98.19 172 TRP A O 1
ATOM 1407 N N . GLU A 1 173 ? -8.433 11.553 26.171 1.00 97.88 173 GLU A N 1
ATOM 1408 C CA . GLU A 1 173 ? -7.316 11.410 25.227 1.00 97.88 173 GLU A CA 1
ATOM 1409 C C . GLU A 1 173 ? -5.956 11.426 25.944 1.00 97.88 173 GLU A C 1
ATOM 1411 O O . GLU A 1 173 ? -5.081 10.606 25.632 1.00 97.88 173 GLU A O 1
ATOM 1416 N N . LYS A 1 174 ? -5.784 12.321 26.925 1.00 97.06 174 LYS A N 1
ATOM 1417 C CA . LYS A 1 174 ? -4.585 12.389 27.768 1.00 97.06 174 LYS A CA 1
ATOM 1418 C C . LYS A 1 174 ? -4.402 11.087 28.546 1.00 97.06 174 LYS A C 1
ATOM 1420 O O . LYS A 1 174 ? -3.313 10.515 28.485 1.00 97.06 174 LYS A O 1
ATOM 1425 N N . PHE A 1 175 ? -5.458 10.566 29.172 1.00 97.56 175 PHE A N 1
ATOM 1426 C CA . PHE A 1 175 ? -5.444 9.268 29.850 1.00 97.56 175 PHE A CA 1
ATOM 1427 C C . PHE A 1 175 ? -5.035 8.128 28.911 1.00 97.56 175 PHE A C 1
ATOM 1429 O O . PHE A 1 175 ? -4.262 7.261 29.299 1.00 97.56 175 PHE A O 1
ATOM 1436 N N . LEU A 1 176 ? -5.472 8.123 27.650 1.00 97.31 176 LEU A N 1
ATOM 1437 C CA . LEU A 1 176 ? -5.095 7.078 26.690 1.00 97.31 176 LEU A CA 1
ATOM 1438 C C . LEU A 1 176 ? -3.616 7.139 26.276 1.00 97.31 176 LEU A C 1
ATOM 1440 O O . LEU A 1 176 ? -3.023 6.102 25.971 1.00 97.31 176 LEU A O 1
ATOM 1444 N N . ARG A 1 177 ? -3.026 8.338 26.211 1.00 97.00 177 ARG A N 1
ATOM 1445 C CA . ARG A 1 177 ? -1.752 8.572 25.507 1.00 97.00 177 ARG A CA 1
ATOM 1446 C C . ARG A 1 177 ? -0.570 8.935 26.396 1.00 97.00 177 ARG A C 1
ATOM 1448 O O . ARG A 1 177 ? 0.558 8.655 25.998 1.00 97.00 177 ARG A O 1
ATOM 1455 N N . ALA A 1 178 ? -0.792 9.586 27.537 1.00 95.19 178 ALA A N 1
ATOM 1456 C CA . ALA A 1 178 ? 0.290 10.063 28.399 1.00 95.19 178 ALA A CA 1
ATOM 1457 C C . ALA A 1 178 ? 1.187 8.892 28.813 1.00 95.19 178 ALA A C 1
ATOM 1459 O O . ALA A 1 178 ? 0.667 7.828 29.132 1.00 95.19 178 ALA A O 1
ATOM 1460 N N . LYS A 1 179 ? 2.515 9.044 28.784 1.00 92.44 179 LYS A N 1
ATOM 1461 C CA . LYS A 1 179 ? 3.429 7.967 29.201 1.00 92.44 179 LYS A CA 1
ATOM 1462 C C . LYS A 1 179 ? 3.218 7.649 30.683 1.00 92.44 179 LYS A C 1
ATOM 1464 O O . LYS A 1 179 ? 2.908 6.508 31.015 1.00 92.44 179 LYS A O 1
ATOM 1469 N N . ASP A 1 180 ? 3.203 8.704 31.491 1.00 91.31 180 ASP A N 1
ATOM 1470 C CA . ASP A 1 180 ? 3.010 8.662 32.934 1.00 91.31 180 ASP A CA 1
ATOM 1471 C C . ASP A 1 180 ? 1.659 9.311 33.264 1.00 91.31 180 ASP A C 1
ATOM 1473 O O . ASP A 1 180 ? 1.487 10.527 33.174 1.00 91.31 180 ASP A O 1
ATOM 1477 N N . CYS A 1 181 ? 0.659 8.480 33.557 1.00 91.38 181 CYS A N 1
ATOM 1478 C CA . CYS A 1 181 ? -0.674 8.916 33.964 1.00 91.38 181 CYS A CA 1
ATOM 1479 C C . CYS A 1 181 ? -0.959 8.310 35.342 1.00 91.38 181 CYS A C 1
ATOM 1481 O O . CYS A 1 181 ? -1.137 7.090 35.410 1.00 91.38 181 CYS A O 1
ATOM 1483 N N . PRO A 1 182 ? -0.978 9.113 36.422 1.00 90.25 182 PRO A N 1
ATOM 1484 C CA . PRO A 1 182 ? -1.261 8.618 37.767 1.00 90.25 182 PRO A CA 1
ATOM 1485 C C . PRO A 1 182 ? -2.559 7.803 37.812 1.00 90.25 182 PRO A C 1
ATOM 1487 O O . PRO A 1 182 ? -3.541 8.171 37.167 1.00 90.25 182 PRO A O 1
ATOM 1490 N N . GLY A 1 183 ? -2.534 6.667 38.514 1.00 88.00 183 GLY A N 1
ATOM 1491 C CA . GLY A 1 183 ? -3.666 5.739 38.646 1.00 88.00 183 GLY A CA 1
ATOM 1492 C C . GLY A 1 183 ? -4.007 4.919 37.391 1.00 88.00 183 GLY A C 1
ATOM 1493 O O . GLY A 1 183 ? -4.814 3.997 37.455 1.00 88.00 183 GLY A O 1
ATOM 1494 N N . ARG A 1 184 ? -3.404 5.181 36.222 1.00 93.69 184 ARG A N 1
ATOM 1495 C CA . ARG A 1 184 ? -3.682 4.371 35.028 1.00 93.69 184 ARG A CA 1
ATOM 1496 C C . ARG A 1 184 ? -2.926 3.045 35.080 1.00 93.69 184 ARG A C 1
ATOM 1498 O O . ARG A 1 184 ? -1.724 2.994 34.842 1.00 93.69 184 ARG A O 1
ATOM 1505 N N . LEU A 1 185 ? -3.674 1.955 35.212 1.00 93.00 185 LEU A N 1
ATOM 1506 C CA . LEU A 1 185 ? -3.122 0.593 35.256 1.00 93.00 185 LEU A CA 1
ATOM 1507 C C . LEU A 1 185 ? -2.840 -0.024 33.874 1.00 93.00 185 LEU A C 1
ATOM 1509 O O . LEU A 1 185 ? -2.197 -1.064 33.756 1.00 93.00 185 LEU A O 1
ATOM 1513 N N . SER A 1 186 ? -3.329 0.598 32.797 1.00 91.00 186 SER A N 1
ATOM 1514 C CA . SER A 1 186 ? -3.109 0.125 31.424 1.00 91.00 186 SER A CA 1
ATOM 1515 C C . SER A 1 186 ? -1.944 0.837 30.733 1.00 91.00 186 SER A C 1
ATOM 1517 O O . SER A 1 186 ? -1.662 2.008 30.990 1.00 91.00 186 SER A O 1
ATOM 1519 N N . LYS A 1 187 ? -1.273 0.127 29.816 1.00 93.38 187 LYS A N 1
ATOM 1520 C CA . LYS A 1 187 ? -0.207 0.709 28.990 1.00 93.38 187 LYS A CA 1
ATOM 1521 C C . LYS A 1 187 ? -0.772 1.814 28.082 1.00 93.38 187 LYS A C 1
ATOM 1523 O O . LYS A 1 187 ? -1.872 1.641 27.547 1.00 93.38 187 LYS A O 1
ATOM 1528 N N . PRO A 1 188 ? -0.021 2.909 27.857 1.00 94.94 188 PRO A N 1
ATOM 1529 C CA . PRO A 1 188 ? -0.429 3.944 26.916 1.00 94.94 188 PRO A CA 1
ATOM 1530 C C . PRO A 1 188 ? -0.614 3.351 25.520 1.00 94.94 188 PRO A C 1
ATOM 1532 O O . PRO A 1 188 ? 0.131 2.463 25.097 1.00 94.94 188 PRO A O 1
ATOM 1535 N N . ILE A 1 189 ? -1.599 3.859 24.784 1.00 94.56 189 ILE A N 1
ATOM 1536 C CA . ILE A 1 189 ? -1.845 3.451 23.402 1.00 94.56 189 ILE A CA 1
ATOM 1537 C C . ILE A 1 189 ? -1.313 4.493 22.420 1.00 94.56 189 ILE A C 1
ATOM 1539 O O . ILE A 1 189 ? -1.255 5.691 22.695 1.00 94.56 189 ILE A O 1
ATOM 1543 N N . SER A 1 190 ? -0.968 4.037 21.215 1.00 88.62 190 SER A N 1
ATOM 1544 C CA . SER A 1 190 ? -0.538 4.923 20.129 1.00 88.62 190 SER A CA 1
ATOM 1545 C C . SER A 1 190 ? -1.605 5.975 19.794 1.00 88.62 190 SER A C 1
ATOM 1547 O O . SER A 1 190 ? -2.805 5.683 19.837 1.00 88.62 190 SER A O 1
ATOM 1549 N N . ALA A 1 191 ? -1.176 7.152 19.333 1.00 87.62 191 ALA A N 1
ATOM 1550 C CA . ALA A 1 191 ? -2.070 8.243 18.938 1.00 87.62 191 ALA A CA 1
ATOM 1551 C C . ALA A 1 191 ? -3.119 7.832 17.880 1.00 87.62 191 ALA A C 1
ATOM 1553 O O . ALA A 1 191 ? -4.259 8.295 17.912 1.00 87.62 191 ALA A O 1
ATOM 1554 N N . SER A 1 192 ? -2.772 6.927 16.958 1.00 84.44 192 SER A N 1
ATOM 1555 C CA . SER A 1 192 ? -3.696 6.411 15.937 1.00 84.44 192 SER A CA 1
ATOM 1556 C C . SER A 1 192 ? -4.838 5.579 16.541 1.00 84.44 192 SER A C 1
ATOM 1558 O O . SER A 1 192 ? -6.000 5.739 16.148 1.00 84.44 192 SER A O 1
ATOM 1560 N N . SER A 1 193 ? -4.531 4.734 17.528 1.00 92.44 193 SER A N 1
ATOM 1561 C CA . SER A 1 193 ? -5.516 3.968 18.301 1.00 92.44 193 SER A CA 1
ATOM 1562 C C . SER A 1 193 ? -6.404 4.881 19.147 1.00 92.44 193 SER A C 1
ATOM 1564 O O . SER A 1 193 ? -7.625 4.745 19.086 1.00 92.44 193 SER A O 1
ATOM 1566 N N . ALA A 1 194 ? -5.828 5.871 19.840 1.00 95.94 194 ALA A N 1
ATOM 1567 C CA . ALA A 1 194 ? -6.594 6.853 20.615 1.00 95.94 194 ALA A CA 1
ATOM 1568 C C . ALA A 1 194 ? -7.577 7.641 19.729 1.00 95.94 194 ALA A C 1
ATOM 1570 O O . ALA A 1 194 ? -8.775 7.682 20.005 1.00 95.94 194 ALA A O 1
ATOM 1571 N N . LYS A 1 195 ? -7.116 8.147 18.576 1.00 94.75 195 LYS A N 1
ATOM 1572 C CA . LYS A 1 195 ? -7.974 8.816 17.579 1.00 94.75 195 LYS A CA 1
ATOM 1573 C C . LYS A 1 195 ? -9.103 7.912 17.072 1.00 94.75 195 LYS A C 1
ATOM 1575 O O . LYS A 1 195 ? -10.204 8.385 16.784 1.00 94.75 195 LYS A O 1
ATOM 1580 N N . THR A 1 196 ? -8.844 6.610 16.956 1.00 94.62 196 THR A N 1
ATOM 1581 C CA . THR A 1 196 ? -9.861 5.621 16.573 1.00 94.62 196 THR A CA 1
ATOM 1582 C C . THR A 1 196 ? -10.917 5.456 17.669 1.00 94.62 196 THR A C 1
ATOM 1584 O O . THR A 1 196 ? -12.107 5.445 17.353 1.00 94.62 196 THR A O 1
ATOM 1587 N N . TYR A 1 197 ? -10.518 5.394 18.942 1.00 97.81 197 TYR A N 1
ATOM 1588 C CA . TYR A 1 197 ? -11.446 5.317 20.077 1.00 97.81 197 TYR A CA 1
ATOM 1589 C C . TYR A 1 197 ? -12.296 6.585 20.212 1.00 97.81 197 TYR A C 1
ATOM 1591 O O . TYR A 1 197 ? -13.521 6.475 20.249 1.00 97.81 197 TYR A O 1
ATOM 1599 N N . LEU A 1 198 ? -11.685 7.771 20.136 1.00 98.00 198 LEU A N 1
ATOM 1600 C CA . LEU A 1 198 ? -12.396 9.058 20.132 1.00 98.00 198 LEU A CA 1
ATOM 1601 C C . LEU A 1 198 ? -13.439 9.128 19.015 1.00 98.00 198 LEU A C 1
ATOM 1603 O O . LEU A 1 198 ? -14.612 9.406 19.259 1.00 98.00 198 LEU A O 1
ATOM 1607 N N . LYS A 1 199 ? -13.055 8.774 17.780 1.00 97.31 199 LYS A N 1
ATOM 1608 C CA . LYS A 1 199 ? -13.997 8.683 16.653 1.00 97.31 199 LYS A CA 1
ATOM 1609 C C . LYS A 1 199 ? -15.168 7.754 16.975 1.00 97.31 199 LYS A C 1
ATOM 1611 O O . LYS A 1 199 ? -16.301 8.015 16.571 1.00 97.31 199 LYS A O 1
ATOM 1616 N N . HIS A 1 200 ? -14.906 6.630 17.634 1.00 97.75 200 HIS A N 1
ATOM 1617 C CA . HIS A 1 200 ? -15.943 5.668 17.959 1.00 97.75 200 HIS A CA 1
ATOM 1618 C C . HIS A 1 200 ? -16.911 6.157 19.031 1.00 97.75 200 HIS A C 1
ATOM 1620 O O . HIS A 1 200 ? -18.098 5.892 18.844 1.00 97.75 200 HIS A O 1
ATOM 1626 N N . ILE A 1 201 ? -16.441 6.892 20.039 1.00 98.44 201 ILE A N 1
ATOM 1627 C CA . ILE A 1 201 ? -17.274 7.555 21.050 1.00 98.44 201 ILE A CA 1
ATOM 1628 C C . ILE A 1 201 ? -18.105 8.684 20.440 1.00 98.44 201 ILE A C 1
ATOM 1630 O O . ILE A 1 201 ? -19.322 8.680 20.590 1.00 98.44 201 ILE A O 1
ATOM 1634 N N . LEU A 1 202 ? -17.508 9.553 19.619 1.00 98.50 202 LEU A N 1
ATOM 1635 C CA . LEU A 1 202 ? -18.234 10.619 18.907 1.00 98.50 202 LEU A CA 1
ATOM 1636 C C . LEU A 1 202 ? -19.344 10.086 17.984 1.00 98.50 202 LEU A C 1
ATOM 1638 O O . LEU A 1 202 ? -20.344 10.755 17.734 1.00 98.50 202 LEU A O 1
ATOM 1642 N N . LEU A 1 203 ? -19.181 8.871 17.458 1.00 98.12 203 LEU A N 1
ATOM 1643 C CA . LEU A 1 203 ? -20.218 8.174 16.693 1.00 98.12 203 LEU A CA 1
ATOM 1644 C C . LEU A 1 203 ? -21.341 7.600 17.571 1.00 98.12 203 LEU A C 1
ATOM 1646 O O . LEU A 1 203 ? -22.428 7.376 17.052 1.00 98.12 203 LEU A O 1
ATOM 1650 N N . ILE A 1 204 ? -21.083 7.265 18.836 1.00 98.44 204 ILE A N 1
ATOM 1651 C CA . ILE A 1 204 ? -22.129 6.801 19.762 1.00 98.44 204 ILE A CA 1
ATOM 1652 C C . ILE A 1 204 ? -22.896 8.020 20.289 1.00 98.44 204 ILE A C 1
ATOM 1654 O O . ILE A 1 204 ? -24.114 8.051 20.172 1.00 98.44 204 ILE A O 1
ATOM 1658 N N . LEU A 1 205 ? -22.196 9.072 20.725 1.00 98.56 205 LEU A N 1
ATOM 1659 C CA . LEU A 1 205 ? -22.807 10.341 21.149 1.00 98.56 205 LEU A CA 1
ATOM 1660 C C . LEU A 1 205 ? -23.635 10.985 20.031 1.00 98.56 205 LEU A C 1
ATOM 1662 O O . LEU A 1 205 ? -24.777 11.381 20.234 1.00 98.56 205 LEU A O 1
ATOM 1666 N N . GLY A 1 206 ? -23.102 11.019 18.808 1.00 98.25 206 GLY A N 1
ATOM 1667 C CA . GLY A 1 206 ? -23.846 11.543 17.667 1.00 98.25 206 GLY A CA 1
ATOM 1668 C C . GLY A 1 206 ? -25.059 10.688 17.267 1.00 98.25 206 GLY A C 1
ATOM 1669 O O . GLY A 1 206 ? -25.989 11.225 16.663 1.00 98.25 206 GLY A O 1
ATOM 1670 N N . TRP A 1 207 ? -25.076 9.391 17.613 1.00 98.19 207 TRP A N 1
ATOM 1671 C CA . TRP A 1 207 ? -26.264 8.538 17.494 1.00 98.19 207 TRP A CA 1
ATOM 1672 C C . TRP A 1 207 ? -27.295 8.859 18.580 1.00 98.19 207 TRP A C 1
ATOM 1674 O O . TRP A 1 207 ? -28.464 9.029 18.238 1.00 98.19 207 TRP A O 1
ATOM 1684 N N . LEU A 1 208 ? -26.871 9.020 19.839 1.00 98.50 208 LEU A N 1
ATOM 1685 C CA . LEU A 1 208 ? -27.751 9.439 20.934 1.00 98.50 208 LEU A CA 1
ATOM 1686 C C . LEU A 1 208 ? -28.464 10.753 20.605 1.00 98.50 208 LEU A C 1
ATOM 1688 O O . LEU A 1 208 ? -29.685 10.835 20.699 1.00 98.50 208 LEU A O 1
ATOM 1692 N N . HIS A 1 209 ? -27.724 11.738 20.098 1.00 98.31 209 HIS A N 1
ATOM 1693 C CA . HIS A 1 209 ? -28.307 13.016 19.712 1.00 98.31 209 HIS A CA 1
ATOM 1694 C C . HIS A 1 209 ? -29.324 12.893 18.569 1.00 98.31 209 HIS A C 1
ATOM 1696 O O . HIS A 1 209 ? -30.474 13.303 18.691 1.00 98.31 209 HIS A O 1
ATOM 1702 N N . ARG A 1 210 ? -28.920 12.291 17.445 1.00 97.25 210 ARG A N 1
ATOM 1703 C CA . ARG A 1 210 ? -29.726 12.313 16.212 1.00 97.25 210 ARG A CA 1
ATOM 1704 C C . ARG A 1 210 ? -30.855 11.289 16.172 1.00 97.25 210 ARG A C 1
ATOM 1706 O O . ARG A 1 210 ? -31.801 11.479 15.418 1.00 97.25 210 ARG A O 1
ATOM 1713 N N . TYR A 1 211 ? -30.722 10.182 16.901 1.00 96.94 211 TYR A N 1
ATOM 1714 C CA . TYR A 1 211 ? -31.643 9.044 16.813 1.00 96.94 211 TYR A CA 1
ATOM 1715 C C . TYR A 1 211 ? -32.269 8.658 18.150 1.00 96.94 211 TYR A C 1
ATOM 1717 O O . TYR A 1 211 ? -33.220 7.884 18.140 1.00 96.94 211 TYR A O 1
ATOM 1725 N N . GLN A 1 212 ? -31.745 9.128 19.285 1.00 97.69 212 GLN A N 1
ATOM 1726 C CA . GLN A 1 212 ? -32.378 8.942 20.599 1.00 97.69 212 GLN A CA 1
ATOM 1727 C C . GLN A 1 212 ? -32.896 10.262 21.190 1.00 97.69 212 GLN A C 1
ATOM 1729 O O . GLN A 1 212 ? -33.490 10.244 22.259 1.00 97.69 212 GLN A O 1
ATOM 1734 N N . GLY A 1 213 ? -32.718 11.389 20.489 1.00 97.44 213 GLY A N 1
ATOM 1735 C CA . GLY A 1 213 ? -33.296 12.678 20.869 1.00 97.44 213 GLY A CA 1
ATOM 1736 C C . GLY A 1 213 ? -32.588 13.390 22.021 1.00 97.44 213 GLY A C 1
ATOM 1737 O O . GLY A 1 213 ? -33.142 14.348 22.546 1.00 97.44 213 GLY A O 1
ATOM 1738 N N . ILE A 1 214 ? -31.382 12.959 22.409 1.00 98.19 214 ILE A N 1
ATOM 1739 C CA . ILE A 1 214 ? -30.641 13.590 23.509 1.00 98.19 214 ILE A CA 1
ATOM 1740 C C . ILE A 1 214 ? -30.117 14.974 23.076 1.00 98.19 214 ILE A C 1
ATOM 1742 O O . ILE A 1 214 ? -29.404 15.060 22.069 1.00 98.19 214 ILE A O 1
ATOM 1746 N N . PRO A 1 215 ? -30.421 16.070 23.792 1.00 98.31 215 PRO A N 1
ATOM 1747 C CA . PRO A 1 215 ? -29.902 17.403 23.480 1.00 98.31 215 PRO A CA 1
ATOM 1748 C C . PRO A 1 215 ? -28.369 17.486 23.519 1.00 98.31 215 PRO A C 1
ATOM 1750 O O . PRO A 1 215 ? -27.717 16.807 24.306 1.00 98.31 215 PRO A O 1
ATOM 1753 N N . LEU A 1 216 ? -27.773 18.372 22.707 1.00 98.19 216 LEU A N 1
ATOM 1754 C CA . LEU A 1 216 ? -26.312 18.575 22.681 1.00 98.19 216 LEU A CA 1
ATOM 1755 C C . LEU A 1 216 ? -25.741 19.001 24.043 1.00 98.19 216 LEU A C 1
ATOM 1757 O O . LEU A 1 216 ? -24.606 18.658 24.361 1.00 98.19 216 LEU A O 1
ATOM 1761 N N . SER A 1 217 ? -26.525 19.736 24.836 1.00 97.62 217 SER A N 1
ATOM 1762 C CA . SER A 1 217 ? -26.167 20.181 26.187 1.00 97.62 217 SER A CA 1
ATOM 1763 C C . SER A 1 217 ? -26.073 19.041 27.201 1.00 97.62 217 SER A C 1
ATOM 1765 O O . SER A 1 217 ? -25.395 19.199 28.208 1.00 97.62 217 SER A O 1
ATOM 1767 N N . GLU A 1 218 ? -26.728 17.908 26.939 1.00 97.81 218 GLU A N 1
ATOM 1768 C CA . GLU A 1 218 ? -26.777 16.747 27.838 1.00 97.81 218 GLU A CA 1
ATOM 1769 C C . GLU A 1 218 ? -25.768 15.654 27.454 1.00 97.81 218 GLU A C 1
ATOM 1771 O O . GLU A 1 218 ? -25.618 14.654 28.155 1.00 97.81 218 GLU A O 1
ATOM 1776 N N . LEU A 1 219 ? -25.060 15.814 26.331 1.00 98.44 219 LEU A N 1
ATOM 1777 C CA . LEU A 1 219 ? -24.052 14.848 25.909 1.00 98.44 219 LEU A CA 1
ATOM 1778 C C . LEU A 1 219 ? -22.819 14.920 26.817 1.00 98.44 219 LEU A C 1
ATOM 1780 O O . LEU A 1 219 ? -22.111 15.923 26.831 1.00 98.44 219 LEU A O 1
ATOM 1784 N N . SER A 1 220 ? -22.520 13.808 27.484 1.00 98.44 220 SER A N 1
ATOM 1785 C CA . SER A 1 220 ? -21.316 13.603 28.296 1.00 98.44 220 SER A CA 1
ATOM 1786 C C . SER A 1 220 ? -20.781 12.179 28.129 1.00 98.44 220 SER A C 1
ATOM 1788 O O . SER A 1 220 ? -21.471 11.279 27.635 1.00 98.44 220 SER A O 1
ATOM 1790 N N . LEU A 1 221 ? -19.545 11.941 28.556 1.00 98.44 221 LEU A N 1
ATOM 1791 C CA . LEU A 1 221 ? -18.970 10.603 28.657 1.00 98.44 221 LEU A CA 1
ATOM 1792 C C . LEU A 1 221 ? -19.692 9.746 29.711 1.00 98.44 221 LEU A C 1
ATOM 1794 O O . LEU A 1 221 ? -19.816 8.533 29.510 1.00 98.44 221 LEU A O 1
ATOM 1798 N N . ASN A 1 222 ? -20.235 10.367 30.766 1.00 97.75 222 ASN A N 1
ATOM 1799 C CA . ASN A 1 222 ? -21.057 9.705 31.790 1.00 97.75 222 ASN A CA 1
ATOM 1800 C C . ASN A 1 222 ? -22.359 9.129 31.219 1.00 97.75 222 ASN A C 1
ATOM 1802 O O . ASN A 1 222 ? -22.836 8.099 31.688 1.00 97.75 222 ASN A O 1
ATOM 1806 N N . LEU A 1 223 ? -22.904 9.730 30.156 1.00 97.62 223 LEU A N 1
ATOM 1807 C CA . LEU A 1 223 ? -24.072 9.186 29.464 1.00 97.62 223 LEU A CA 1
ATOM 1808 C C . LEU A 1 223 ? -23.772 7.831 28.802 1.00 97.62 223 LEU A C 1
ATOM 1810 O O . LEU A 1 223 ? -24.670 7.012 28.628 1.00 97.62 223 LEU A O 1
ATOM 1814 N N . LEU A 1 224 ? -22.521 7.569 28.413 1.00 98.12 224 LEU A N 1
ATOM 1815 C CA . LEU A 1 224 ? -22.141 6.295 27.799 1.00 98.12 224 LEU A CA 1
ATOM 1816 C C . LEU A 1 224 ? -21.778 5.240 28.834 1.00 98.12 224 LEU A C 1
ATOM 1818 O O . LEU A 1 224 ? -22.195 4.091 28.708 1.00 98.12 224 LEU A O 1
ATOM 1822 N N . ILE A 1 225 ? -20.966 5.634 29.812 1.00 98.00 225 ILE A N 1
ATOM 1823 C CA . ILE A 1 225 ? -20.547 4.798 30.929 1.00 98.00 225 ILE A CA 1
ATOM 1824 C C . ILE A 1 225 ? -20.741 5.628 32.199 1.00 98.00 225 ILE A C 1
ATOM 1826 O O . ILE A 1 225 ? -19.906 6.497 32.459 1.00 98.00 225 ILE A O 1
ATOM 1830 N N . PRO A 1 226 ? -21.821 5.389 32.962 1.00 96.19 226 PRO A N 1
ATOM 1831 C CA . PRO A 1 226 ? -22.066 6.104 34.207 1.00 96.19 226 PRO A CA 1
ATOM 1832 C C . PRO A 1 226 ? -20.910 5.871 35.176 1.00 96.19 226 PRO A C 1
ATOM 1834 O O . PRO A 1 226 ? -20.537 4.718 35.398 1.00 96.19 226 PRO A O 1
ATOM 1837 N N . LYS A 1 227 ? -20.348 6.949 35.728 1.00 95.06 227 LYS A N 1
ATOM 1838 C CA . LYS A 1 227 ? -19.489 6.867 36.908 1.00 95.06 227 LYS A CA 1
ATOM 1839 C C . LYS A 1 227 ? -20.406 6.799 38.124 1.00 95.06 227 LYS A C 1
ATOM 1841 O O . LYS A 1 227 ? -21.273 7.652 38.260 1.00 95.06 227 LYS A O 1
ATOM 1846 N N . ILE A 1 228 ? -20.222 5.764 38.933 1.00 93.75 228 ILE A N 1
ATOM 1847 C CA . ILE A 1 228 ? -20.890 5.598 40.224 1.00 93.75 228 ILE A CA 1
ATOM 1848 C C . ILE A 1 228 ? -19.817 5.822 41.274 1.00 93.75 228 ILE A C 1
ATOM 1850 O O . ILE A 1 228 ? -18.768 5.178 41.170 1.00 93.75 228 ILE A O 1
ATOM 1854 N N . THR A 1 229 ? -20.045 6.743 42.203 1.00 88.94 229 THR A N 1
ATOM 1855 C CA . THR A 1 229 ? -19.061 7.060 43.244 1.00 88.94 229 THR A CA 1
ATOM 1856 C C . THR A 1 229 ? -19.295 6.226 44.499 1.00 88.94 229 THR A C 1
ATOM 1858 O O . THR A 1 229 ? -20.383 5.679 44.702 1.00 88.94 229 THR A O 1
ATOM 1861 N N . ASP A 1 230 ? -18.266 6.098 45.335 1.00 85.31 230 ASP A N 1
ATOM 1862 C CA . ASP A 1 230 ? -18.393 5.366 46.593 1.00 85.31 230 ASP A CA 1
ATOM 1863 C C . ASP A 1 230 ? -19.393 6.047 47.529 1.00 85.31 230 ASP A C 1
ATOM 1865 O O . ASP A 1 230 ? -20.158 5.346 48.185 1.00 85.31 230 ASP A O 1
ATOM 1869 N N . GLU A 1 231 ? -19.505 7.380 47.505 1.00 85.38 231 GLU A N 1
ATOM 1870 C CA . GLU A 1 231 ? -20.500 8.105 48.304 1.00 85.38 231 GLU A CA 1
ATOM 1871 C C . GLU A 1 231 ? -21.937 7.702 47.929 1.00 85.38 231 GLU A C 1
ATOM 1873 O O . GLU A 1 231 ? -22.752 7.421 48.807 1.00 85.38 231 GLU A O 1
ATOM 1878 N N . GLU A 1 232 ? -22.240 7.571 46.629 1.00 87.12 232 GLU A N 1
ATOM 1879 C CA . GLU A 1 232 ? -23.555 7.107 46.153 1.00 87.12 232 GLU A CA 1
ATOM 1880 C C . GLU A 1 232 ? -23.867 5.671 46.603 1.00 87.12 232 GLU A C 1
ATOM 1882 O O . GLU A 1 232 ? -25.031 5.271 46.700 1.00 87.12 232 GLU A O 1
ATOM 1887 N N . LEU A 1 233 ? -22.831 4.867 46.853 1.00 87.81 233 LEU A N 1
ATOM 1888 C CA . LEU A 1 233 ? -22.971 3.485 47.288 1.00 87.81 233 LEU A CA 1
ATOM 1889 C C . LEU A 1 233 ? -22.994 3.356 48.805 1.00 87.81 233 LEU A C 1
ATOM 1891 O O . LEU A 1 233 ? -23.689 2.473 49.299 1.00 87.81 233 LEU A O 1
ATOM 1895 N N . GLU A 1 234 ? -22.224 4.139 49.554 1.00 89.50 234 GLU A N 1
ATOM 1896 C CA . GLU A 1 234 ? -22.111 4.062 51.015 1.00 89.50 234 GLU A CA 1
ATOM 1897 C C . GLU A 1 234 ? -23.447 4.304 51.714 1.00 89.50 234 GLU A C 1
ATOM 1899 O O . GLU A 1 234 ? -23.766 3.589 52.665 1.00 89.50 234 GLU A O 1
ATOM 1904 N N . GLU A 1 235 ? -24.268 5.207 51.178 1.00 86.38 235 GLU A N 1
ATOM 1905 C CA . GLU A 1 235 ? -25.580 5.563 51.729 1.00 86.38 235 GLU A CA 1
ATOM 1906 C C . GLU A 1 235 ? -26.643 4.458 51.582 1.00 86.38 235 GLU A C 1
ATOM 1908 O O . GLU A 1 235 ? -27.688 4.500 52.236 1.00 86.38 235 GLU A O 1
ATOM 1913 N N . LEU A 1 236 ? -26.396 3.441 50.749 1.00 89.94 236 LEU A N 1
ATOM 1914 C CA . LEU A 1 236 ? -27.389 2.422 50.412 1.00 89.94 236 LEU A CA 1
ATOM 1915 C C . LEU A 1 236 ? -27.207 1.116 51.217 1.00 89.94 236 LEU A C 1
ATOM 1917 O O . LEU A 1 236 ? -26.101 0.584 51.329 1.00 89.94 236 LEU A O 1
ATOM 1921 N N . PRO A 1 237 ? -28.286 0.479 51.708 1.00 92.00 237 PRO A N 1
ATOM 1922 C CA . PRO A 1 237 ? -28.237 -0.895 52.208 1.00 92.00 237 PRO A CA 1
ATOM 1923 C C . PRO A 1 237 ? -27.734 -1.878 51.137 1.00 92.00 237 PRO A C 1
ATOM 1925 O O . PRO A 1 237 ? -27.995 -1.698 49.949 1.00 92.00 237 PRO A O 1
ATOM 1928 N N . ALA A 1 238 ? -27.094 -2.987 51.530 1.00 90.81 238 ALA A N 1
ATOM 1929 C CA . ALA A 1 238 ? -26.486 -3.948 50.590 1.00 90.81 238 ALA A CA 1
ATOM 1930 C C . ALA A 1 238 ? -27.434 -4.421 49.462 1.00 90.81 238 ALA A C 1
ATOM 1932 O O . ALA A 1 238 ? -27.038 -4.505 48.299 1.00 90.81 238 ALA A O 1
ATOM 1933 N N . ARG A 1 239 ? -28.712 -4.668 49.784 1.00 90.94 239 ARG A N 1
ATOM 1934 C CA . ARG A 1 239 ? -29.736 -5.075 48.805 1.00 90.94 239 ARG A CA 1
ATOM 1935 C C . ARG A 1 239 ? -30.104 -3.955 47.826 1.00 90.94 239 ARG A C 1
ATOM 1937 O O . ARG A 1 239 ? -30.480 -4.230 46.688 1.00 90.94 239 ARG A O 1
ATOM 1944 N N . GLU A 1 240 ? -30.029 -2.703 48.260 1.00 92.31 240 GLU A N 1
ATOM 1945 C CA . GLU A 1 240 ? -30.282 -1.533 47.418 1.00 92.31 240 GLU A CA 1
ATOM 1946 C C . GLU A 1 240 ? -29.073 -1.207 46.544 1.00 92.31 240 GLU A C 1
ATOM 1948 O O . GLU A 1 240 ? -29.273 -0.950 45.360 1.00 92.31 240 GLU A O 1
ATOM 1953 N N . LYS A 1 241 ? -27.841 -1.362 47.058 1.00 92.00 241 LYS A N 1
ATOM 1954 C CA . LYS A 1 241 ? -26.611 -1.311 46.244 1.00 92.00 241 LYS A CA 1
ATOM 1955 C C . LYS A 1 241 ? -26.682 -2.292 45.076 1.00 92.00 241 LYS A C 1
ATOM 1957 O O . LYS A 1 241 ? -26.386 -1.931 43.940 1.00 92.00 241 LYS A O 1
ATOM 1962 N N . GLU A 1 242 ? -27.110 -3.531 45.329 1.00 92.31 242 GLU A N 1
ATOM 1963 C CA . GLU A 1 242 ? -27.240 -4.540 44.273 1.00 92.31 242 GLU A CA 1
ATOM 1964 C C . GLU A 1 242 ? -28.267 -4.124 43.208 1.00 92.31 242 GLU A C 1
ATOM 1966 O O . GLU A 1 242 ? -27.963 -4.150 42.015 1.00 92.31 242 GLU A O 1
ATOM 1971 N N . LYS A 1 243 ? -29.460 -3.674 43.619 1.00 94.62 243 LYS A N 1
ATOM 1972 C CA . LYS A 1 243 ? -30.488 -3.163 42.692 1.00 94.62 243 LYS A CA 1
ATOM 1973 C C . LYS A 1 243 ? -30.009 -1.937 41.912 1.00 94.62 243 LYS A C 1
ATOM 1975 O O . LYS A 1 243 ? -30.319 -1.807 40.727 1.00 94.62 243 LYS A O 1
ATOM 1980 N N . PHE A 1 244 ? -29.258 -1.052 42.560 1.00 94.62 244 PHE A N 1
ATOM 1981 C CA . PHE A 1 244 ? -28.678 0.135 41.945 1.00 94.62 244 PHE A CA 1
ATOM 1982 C C . PHE A 1 244 ? -27.694 -0.258 40.839 1.00 94.62 244 PHE A C 1
ATOM 1984 O O . PHE A 1 244 ? -27.852 0.149 39.686 1.00 94.62 244 PHE A O 1
ATOM 1991 N N . TRP A 1 245 ? -26.760 -1.165 41.133 1.00 95.44 245 TRP A N 1
ATOM 1992 C CA . TRP A 1 245 ? -25.857 -1.714 40.124 1.00 95.44 245 TRP A CA 1
ATOM 1993 C C . TRP A 1 245 ? -26.595 -2.444 39.002 1.00 95.44 245 TRP A C 1
ATOM 1995 O O . TRP A 1 245 ? -26.262 -2.233 37.837 1.00 95.44 245 TRP A O 1
ATOM 2005 N N . GLN A 1 246 ? -27.624 -3.240 39.309 1.00 96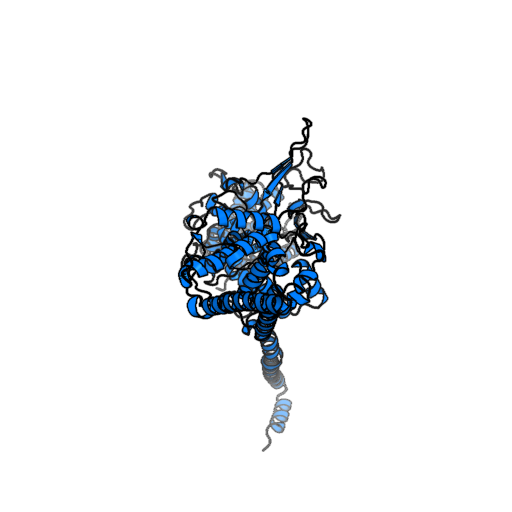.12 246 GLN A N 1
ATOM 2006 C CA . GLN A 1 246 ? -28.450 -3.908 38.295 1.00 96.12 246 GLN A CA 1
ATOM 2007 C C . GLN A 1 246 ? -29.116 -2.899 37.347 1.00 96.12 246 GLN A C 1
ATOM 2009 O O . GLN A 1 246 ? -29.124 -3.116 36.134 1.00 96.12 246 GLN A O 1
ATOM 2014 N N . LYS A 1 247 ? -29.611 -1.765 37.864 1.00 97.00 247 LYS A N 1
ATOM 2015 C CA . LYS A 1 247 ? -30.177 -0.675 37.052 1.00 97.00 247 LYS A CA 1
ATOM 2016 C C . LYS A 1 247 ? -29.139 -0.091 36.089 1.00 97.00 247 LYS A C 1
ATOM 2018 O O . LYS A 1 247 ? -29.424 0.055 34.900 1.00 97.00 247 LYS A O 1
ATOM 2023 N N . HIS A 1 248 ? -27.928 0.200 36.564 1.00 96.81 248 HIS A N 1
ATOM 2024 C CA . HIS A 1 248 ? -26.854 0.732 35.715 1.00 96.81 248 HIS A CA 1
ATOM 2025 C C . HIS A 1 248 ? -26.317 -0.299 34.713 1.00 96.81 248 HIS A C 1
ATOM 2027 O O . HIS A 1 248 ? -26.029 0.039 33.564 1.00 96.81 248 HIS A O 1
ATOM 2033 N N . GLN A 1 249 ? -26.236 -1.572 35.102 1.00 97.62 249 GLN A N 1
ATOM 2034 C CA . GLN A 1 249 ? -25.905 -2.663 34.187 1.00 97.62 249 GLN A CA 1
ATOM 2035 C C . GLN A 1 249 ? -26.949 -2.795 33.077 1.00 97.62 249 GLN A C 1
ATOM 2037 O O . GLN A 1 249 ? -26.573 -2.892 31.911 1.00 97.62 249 GLN A O 1
ATOM 2042 N N . TYR A 1 250 ? -28.240 -2.758 33.423 1.00 98.12 250 TYR A N 1
ATOM 2043 C CA . TYR A 1 250 ? -29.332 -2.797 32.453 1.00 98.12 250 TYR A CA 1
ATOM 2044 C C . TYR A 1 250 ? -29.255 -1.615 31.483 1.00 98.12 250 TYR A C 1
ATOM 2046 O O . TYR A 1 250 ? -29.340 -1.817 30.276 1.00 98.12 250 TYR A O 1
ATOM 2054 N N . TYR A 1 251 ? -28.995 -0.405 31.989 1.00 98.19 251 TYR A N 1
ATOM 2055 C CA . TYR A 1 251 ? -28.800 0.780 31.152 1.00 98.19 251 TYR A CA 1
ATOM 2056 C C . TYR A 1 251 ? -27.678 0.588 30.119 1.00 98.19 251 TYR A C 1
ATOM 2058 O O . TYR A 1 251 ? -27.882 0.818 28.926 1.00 98.19 251 TYR A O 1
ATOM 2066 N N . VAL A 1 252 ? -26.498 0.119 30.546 1.00 98.25 252 VAL A N 1
ATOM 2067 C CA . VAL A 1 252 ? -25.364 -0.114 29.634 1.00 98.25 252 VAL A CA 1
ATOM 2068 C C . VAL A 1 252 ? -25.656 -1.263 28.656 1.00 98.25 252 VAL A C 1
ATOM 2070 O O . VAL A 1 252 ? -25.288 -1.174 27.482 1.00 98.25 252 VAL A O 1
ATOM 2073 N N . ASP A 1 253 ? -26.331 -2.328 29.104 1.00 98.44 253 ASP A N 1
ATOM 2074 C CA . ASP A 1 253 ? -26.726 -3.463 28.256 1.00 98.44 253 ASP A CA 1
ATOM 2075 C C . ASP A 1 253 ? -27.702 -3.008 27.163 1.00 98.44 253 ASP A C 1
ATOM 2077 O O . ASP A 1 253 ? -27.491 -3.302 25.984 1.00 98.44 253 ASP A O 1
ATOM 2081 N N . GLU A 1 254 ? -28.710 -2.216 27.536 1.00 98.31 254 GLU A N 1
ATOM 2082 C CA . GLU A 1 254 ? -29.699 -1.636 26.631 1.00 98.31 254 GLU A CA 1
ATOM 2083 C C . GLU A 1 254 ? -29.057 -0.646 25.648 1.00 98.31 254 GLU A C 1
ATOM 2085 O O . GLU A 1 254 ? -29.320 -0.718 24.445 1.00 98.31 254 GLU A O 1
ATOM 2090 N N . LEU A 1 255 ? -28.168 0.235 26.121 1.00 98.50 255 LEU A N 1
ATOM 2091 C CA . LEU A 1 255 ? -27.435 1.193 25.290 1.00 98.50 255 LEU A CA 1
ATOM 2092 C C . LEU A 1 255 ? -26.639 0.480 24.186 1.00 98.50 255 LEU A C 1
ATOM 2094 O O . LEU A 1 255 ? -26.753 0.824 23.004 1.00 98.50 255 LEU A O 1
ATOM 2098 N N . ILE A 1 256 ? -25.837 -0.526 24.557 1.00 98.44 256 ILE A N 1
ATOM 2099 C CA . ILE A 1 256 ? -25.022 -1.295 23.606 1.00 98.44 256 ILE A CA 1
ATOM 2100 C C . ILE A 1 256 ? -25.926 -2.079 22.647 1.00 98.44 256 ILE A C 1
ATOM 2102 O O . ILE A 1 256 ? -25.686 -2.062 21.433 1.00 98.44 256 ILE A O 1
ATOM 2106 N N . GLY A 1 257 ? -26.975 -2.722 23.169 1.00 98.19 257 GLY A N 1
ATOM 2107 C CA . GLY A 1 257 ? -27.953 -3.479 22.389 1.00 98.19 257 GLY A CA 1
ATOM 2108 C C . GLY A 1 257 ? -28.638 -2.622 21.323 1.00 98.19 257 GLY A C 1
ATOM 2109 O O . GLY A 1 257 ? -28.546 -2.932 20.130 1.00 98.19 257 GLY A O 1
ATOM 2110 N N . LYS A 1 258 ? -29.233 -1.490 21.726 1.00 98.31 258 LYS A N 1
ATOM 2111 C CA . LYS A 1 258 ? -29.882 -0.526 20.822 1.00 98.31 258 LYS A CA 1
ATOM 2112 C C . LYS A 1 258 ? -28.903 0.046 19.802 1.00 98.31 258 LYS A C 1
ATOM 2114 O O . LYS A 1 258 ? -29.243 0.165 18.623 1.00 98.31 258 LYS A O 1
ATOM 2119 N N . TYR A 1 259 ? -27.667 0.354 20.205 1.00 98.19 259 TYR A N 1
ATOM 2120 C CA . TYR A 1 259 ? -26.668 0.862 19.265 1.00 98.19 259 TYR A CA 1
ATOM 2121 C C . TYR A 1 259 ? -26.294 -0.177 18.205 1.00 98.19 259 TYR A C 1
ATOM 2123 O O . TYR A 1 259 ? -26.184 0.145 17.020 1.00 98.19 259 TYR A O 1
ATOM 2131 N N . PHE A 1 260 ? -26.106 -1.438 18.592 1.00 97.56 260 PHE A N 1
ATOM 2132 C CA . PHE A 1 260 ? -25.796 -2.510 17.645 1.00 97.56 260 PHE A CA 1
ATOM 2133 C C . PHE A 1 260 ? -26.974 -2.849 16.743 1.00 97.56 260 PHE A C 1
ATOM 2135 O O . PHE A 1 260 ? -26.774 -3.129 15.558 1.00 97.56 260 PHE A O 1
ATOM 2142 N N . GLU A 1 261 ? -28.196 -2.751 17.255 1.00 97.38 261 GLU A N 1
ATOM 2143 C CA . GLU A 1 261 ? -29.394 -2.847 16.438 1.00 97.38 261 GLU A CA 1
ATOM 2144 C C . GLU A 1 261 ? -29.481 -1.707 15.418 1.00 97.38 261 GLU A C 1
ATOM 2146 O O . GLU A 1 261 ? -29.729 -1.974 14.241 1.00 97.38 261 GLU A O 1
ATOM 2151 N N . PHE A 1 262 ? -29.193 -0.467 15.821 1.00 96.38 262 PHE A N 1
ATOM 2152 C CA . PHE A 1 262 ? -29.085 0.675 14.913 1.00 96.38 262 PHE A CA 1
ATOM 2153 C C . PHE A 1 262 ? -28.021 0.440 13.831 1.00 96.38 262 PHE A C 1
ATOM 2155 O O . PHE A 1 262 ? -28.292 0.625 12.641 1.00 96.38 262 PHE A O 1
ATOM 2162 N N . LEU A 1 263 ? -26.824 -0.024 14.212 1.00 94.81 263 LEU A N 1
ATOM 2163 C CA . LEU A 1 263 ? -25.763 -0.332 13.250 1.00 94.81 263 LEU A CA 1
ATOM 2164 C C . LEU A 1 263 ? -26.209 -1.381 12.226 1.00 94.81 263 LEU A C 1
ATOM 2166 O O . LEU A 1 263 ? -25.892 -1.254 11.045 1.00 94.81 263 LEU A O 1
ATOM 2170 N N . ARG A 1 264 ? -26.959 -2.391 12.669 1.00 93.19 264 ARG A N 1
ATOM 2171 C CA . ARG A 1 264 ? -27.493 -3.449 11.813 1.00 93.19 264 ARG A CA 1
ATOM 2172 C C . ARG A 1 264 ? -28.606 -2.935 10.895 1.00 93.19 264 ARG A C 1
ATOM 2174 O O . ARG A 1 264 ? -28.486 -3.050 9.685 1.00 93.19 264 ARG A O 1
ATOM 2181 N N . LYS A 1 265 ? -29.672 -2.361 11.462 1.00 93.62 265 LYS A N 1
ATOM 2182 C CA . LYS A 1 265 ? -30.911 -2.017 10.742 1.00 93.62 265 LYS A CA 1
ATOM 2183 C C . LYS A 1 265 ? -30.801 -0.736 9.913 1.00 93.62 265 LYS A C 1
ATOM 2185 O O . LYS A 1 265 ? -31.366 -0.666 8.831 1.00 93.62 265 LYS A O 1
ATOM 2190 N N . GLN A 1 266 ? -30.102 0.283 10.416 1.00 92.00 266 GLN A N 1
ATOM 2191 C CA . GLN A 1 266 ? -30.074 1.619 9.801 1.00 92.00 266 GLN A CA 1
ATOM 2192 C C . GLN A 1 266 ? -28.773 1.912 9.052 1.00 92.00 266 GLN A C 1
ATOM 2194 O O . GLN A 1 266 ? -28.769 2.666 8.075 1.00 92.00 266 GLN A O 1
ATOM 2199 N N . MET A 1 267 ? -27.657 1.340 9.515 1.00 91.06 267 MET A N 1
ATOM 2200 C CA . MET A 1 267 ? -26.335 1.573 8.925 1.00 91.06 267 MET A CA 1
ATOM 2201 C C . MET A 1 267 ? -25.834 0.423 8.059 1.00 91.06 267 MET A C 1
ATOM 2203 O O . MET A 1 267 ? -24.786 0.595 7.432 1.00 91.06 267 MET A O 1
ATOM 2207 N N . ASP A 1 268 ? -26.555 -0.701 8.021 1.00 88.62 268 ASP A N 1
ATOM 2208 C CA . ASP A 1 268 ? -26.210 -1.880 7.223 1.00 88.62 268 ASP A CA 1
ATOM 2209 C C . ASP A 1 268 ? -24.785 -2.388 7.537 1.00 88.62 268 ASP A C 1
ATOM 2211 O O . ASP A 1 268 ? -23.961 -2.686 6.673 1.00 88.62 268 ASP A O 1
ATOM 2215 N N . SER A 1 269 ? -24.428 -2.357 8.826 1.00 89.56 269 SER A N 1
ATOM 2216 C CA . SER A 1 269 ? -23.089 -2.654 9.333 1.00 89.56 269 SER A CA 1
ATOM 2217 C C . SER A 1 269 ? -23.103 -3.911 10.197 1.00 89.56 269 SER A C 1
ATOM 2219 O O . SER A 1 269 ? -23.191 -3.837 11.423 1.00 89.56 269 SER A O 1
ATOM 2221 N N . PHE A 1 270 ? -22.905 -5.062 9.559 1.00 88.69 270 PHE A N 1
ATOM 2222 C CA . PHE A 1 270 ? -22.925 -6.373 10.219 1.00 88.69 270 PHE A CA 1
ATOM 2223 C C . PHE A 1 270 ? -21.564 -6.838 10.747 1.00 88.69 270 PHE A C 1
ATOM 2225 O O . PHE A 1 270 ? -21.498 -7.818 11.477 1.00 88.69 270 PHE A O 1
ATOM 2232 N N . SER A 1 271 ? -20.467 -6.153 10.404 1.00 91.31 271 SER A N 1
ATOM 2233 C CA . SER A 1 271 ? -19.124 -6.645 10.733 1.00 91.31 271 SER A CA 1
ATOM 2234 C C . SER A 1 271 ? -18.871 -6.744 12.246 1.00 91.31 271 SER A C 1
ATOM 2236 O O . SER A 1 271 ? -18.893 -5.711 12.930 1.00 91.31 271 SER A O 1
ATOM 2238 N N . PRO A 1 272 ? -18.486 -7.923 12.775 1.00 94.75 272 PRO A N 1
ATOM 2239 C CA . PRO A 1 272 ? -18.082 -8.070 14.169 1.00 94.75 272 PRO A CA 1
ATOM 2240 C C . PRO A 1 272 ? -16.809 -7.279 14.469 1.00 94.75 272 PRO A C 1
ATOM 2242 O O . PRO A 1 272 ? -16.606 -6.834 15.594 1.00 94.75 272 PRO A O 1
ATOM 2245 N N . SER A 1 273 ? -15.964 -7.011 13.465 1.00 93.19 273 SER A N 1
ATOM 2246 C CA . SER A 1 273 ? -14.813 -6.119 13.643 1.00 93.19 273 SER A CA 1
ATOM 2247 C C . SER A 1 273 ? -15.255 -4.689 13.965 1.00 93.19 273 SER A C 1
ATOM 2249 O O . SER A 1 273 ? -14.671 -4.069 14.851 1.00 93.19 273 SER A O 1
ATOM 2251 N N . THR A 1 274 ? -16.317 -4.182 13.322 1.00 93.12 274 THR A N 1
ATOM 2252 C CA . THR A 1 274 ? -16.899 -2.872 13.660 1.00 93.12 274 THR A CA 1
ATOM 2253 C C . THR A 1 274 ? -17.392 -2.858 15.103 1.00 93.12 274 THR A C 1
ATOM 2255 O O . THR A 1 274 ? -17.013 -1.960 15.853 1.00 93.12 274 THR A O 1
ATOM 2258 N N . LYS A 1 275 ? -18.170 -3.870 15.516 1.00 95.88 275 LYS A N 1
ATOM 2259 C CA . LYS A 1 275 ? -18.651 -4.009 16.901 1.00 95.88 275 LYS A CA 1
ATOM 2260 C C . LYS A 1 275 ? -17.490 -4.065 17.897 1.00 95.88 275 LYS A C 1
ATOM 2262 O O . LYS A 1 275 ? -17.505 -3.346 18.891 1.00 95.88 275 LYS A O 1
ATOM 2267 N N . LYS A 1 276 ? -16.435 -4.832 17.594 1.00 96.62 276 LYS A N 1
ATOM 2268 C CA . LYS A 1 276 ? -15.250 -4.980 18.453 1.00 96.62 276 LYS A CA 1
ATOM 2269 C C . LYS A 1 276 ? -14.591 -3.639 18.750 1.00 96.62 276 LYS A C 1
ATOM 2271 O O . LYS A 1 276 ? -14.284 -3.363 19.902 1.00 96.62 276 LYS A O 1
ATOM 2276 N N . PHE A 1 277 ? -14.385 -2.792 17.740 1.00 95.62 277 PHE A N 1
ATOM 2277 C CA . PHE A 1 277 ? -13.781 -1.478 17.974 1.00 95.62 277 PHE A CA 1
ATOM 2278 C C . PHE A 1 277 ? -14.662 -0.565 18.837 1.00 95.62 277 PHE A C 1
ATOM 2280 O O . PHE A 1 277 ? -14.130 0.218 19.620 1.00 95.62 277 PHE A O 1
ATOM 2287 N N . LYS A 1 278 ? -15.993 -0.686 18.736 1.00 97.19 278 LYS A N 1
ATOM 2288 C CA . LYS A 1 278 ? -16.941 0.043 19.591 1.00 97.19 278 LYS A CA 1
ATOM 2289 C C . LYS A 1 278 ? -16.891 -0.428 21.039 1.00 97.19 278 LYS A C 1
ATOM 2291 O O . LYS A 1 278 ? -16.744 0.409 21.921 1.00 97.19 278 LYS A O 1
ATOM 2296 N N . ILE A 1 279 ? -16.924 -1.741 21.270 1.00 98.12 279 ILE A N 1
ATOM 2297 C CA . ILE A 1 279 ? -16.783 -2.310 22.618 1.00 98.12 279 ILE A CA 1
ATOM 2298 C C . ILE A 1 279 ? -15.423 -1.970 23.217 1.00 98.12 279 ILE A C 1
ATOM 2300 O O . ILE A 1 279 ? -15.354 -1.596 24.377 1.00 98.12 279 ILE A O 1
ATOM 2304 N N . ASN A 1 280 ? -14.341 -2.034 22.438 1.00 97.88 280 ASN A N 1
ATOM 2305 C CA . ASN A 1 280 ? -13.015 -1.662 22.927 1.00 97.88 280 ASN A CA 1
ATOM 2306 C C . ASN A 1 280 ? -12.943 -0.182 23.333 1.00 97.88 280 ASN A C 1
ATOM 2308 O O . ASN A 1 280 ? -12.339 0.127 24.354 1.00 97.88 280 ASN A O 1
ATOM 2312 N N . ALA A 1 281 ? -13.566 0.720 22.565 1.00 98.31 281 ALA A N 1
ATOM 2313 C CA . ALA A 1 281 ? -13.643 2.134 22.926 1.00 98.31 281 ALA A CA 1
ATOM 2314 C C . ALA A 1 281 ? -14.461 2.344 24.213 1.00 98.31 281 ALA A C 1
ATOM 2316 O O . ALA A 1 281 ? -13.997 3.052 25.098 1.00 98.31 281 ALA A O 1
ATOM 2317 N N . LEU A 1 282 ? -15.614 1.676 24.356 1.00 98.44 282 LEU A N 1
ATOM 2318 C CA . LEU A 1 282 ? -16.434 1.720 25.577 1.00 98.44 282 LEU A CA 1
ATOM 2319 C C . LEU A 1 282 ? -15.717 1.116 26.790 1.00 98.44 282 LEU A C 1
ATOM 2321 O O . LEU A 1 282 ? -15.741 1.699 27.862 1.00 98.44 282 LEU A O 1
ATOM 2325 N N . SER A 1 283 ? -15.023 -0.009 26.623 1.00 97.94 283 SER A N 1
ATOM 2326 C CA . SER A 1 283 ? -14.201 -0.622 27.672 1.00 97.94 283 SER A CA 1
ATOM 2327 C C . SER A 1 283 ? -13.076 0.314 28.110 1.00 97.94 283 SER A C 1
ATOM 2329 O O . SER A 1 283 ? -12.822 0.469 29.299 1.00 97.94 283 SER A O 1
ATOM 2331 N N . SER A 1 284 ? -12.423 0.979 27.156 1.00 98.00 284 SER A N 1
ATOM 2332 C CA . SER A 1 284 ? -11.379 1.956 27.450 1.00 98.00 284 SER A CA 1
ATOM 2333 C C . SER A 1 284 ? -11.920 3.229 28.102 1.00 98.00 284 SER A C 1
ATOM 2335 O O . SER A 1 284 ? -11.187 3.870 28.852 1.00 98.00 284 SER A O 1
ATOM 2337 N N . LEU A 1 285 ? -13.168 3.600 27.809 1.00 98.44 285 LEU A N 1
ATOM 2338 C CA . LEU A 1 285 ? -13.866 4.693 28.475 1.00 98.44 285 LEU A CA 1
ATOM 2339 C C . LEU A 1 285 ? -14.260 4.303 29.905 1.00 98.44 285 LEU A C 1
ATOM 2341 O O . LEU A 1 285 ? -14.016 5.065 30.827 1.00 98.44 285 LEU A O 1
ATOM 2345 N N . ALA A 1 286 ? -14.770 3.089 30.113 1.00 98.00 286 ALA A N 1
ATOM 2346 C CA . ALA A 1 286 ? -15.073 2.571 31.444 1.00 98.00 286 ALA A CA 1
ATOM 2347 C C . ALA A 1 286 ? -13.829 2.537 32.339 1.00 98.00 286 ALA A C 1
ATOM 2349 O O . ALA A 1 286 ? -13.881 2.962 33.486 1.00 98.00 286 ALA A O 1
ATOM 2350 N N . LYS A 1 287 ? -12.678 2.126 31.792 1.00 97.69 287 LYS A N 1
ATOM 2351 C CA . LYS A 1 287 ? -11.404 2.188 32.524 1.00 97.69 287 LYS A CA 1
ATOM 2352 C C . LYS A 1 287 ? -11.016 3.610 32.912 1.00 97.69 287 LYS A C 1
ATOM 2354 O O . LYS A 1 287 ? -10.443 3.782 33.973 1.00 97.69 287 LYS A O 1
ATOM 2359 N N . PHE A 1 288 ? -11.319 4.597 32.071 1.00 97.62 288 PHE A N 1
ATOM 2360 C CA . PHE A 1 288 ? -11.095 6.010 32.378 1.00 97.62 288 PHE A CA 1
ATOM 2361 C C . PHE A 1 288 ? -12.071 6.561 33.423 1.00 97.62 288 PHE A C 1
ATOM 2363 O O . PHE A 1 288 ? -11.693 7.437 34.179 1.00 97.62 288 PHE A O 1
ATOM 2370 N N . GLN A 1 289 ? -13.299 6.054 33.510 1.00 97.06 289 GLN A N 1
ATOM 2371 C CA . GLN A 1 289 ? -14.239 6.506 34.544 1.00 97.06 289 GLN A CA 1
ATOM 2372 C C . GLN A 1 289 ? -13.894 5.956 35.933 1.00 97.06 289 GLN A C 1
ATOM 2374 O O . GLN A 1 289 ? -14.109 6.629 36.937 1.00 97.06 289 GLN A O 1
ATOM 2379 N N . TYR A 1 290 ? -13.327 4.748 35.974 1.00 96.44 290 TYR A N 1
ATOM 2380 C CA . TYR A 1 290 ? -13.097 3.984 37.200 1.00 96.44 290 TYR A CA 1
ATOM 2381 C C . TYR A 1 290 ? -11.613 3.769 37.538 1.00 96.44 290 TYR A C 1
ATOM 2383 O O . TYR A 1 290 ? -11.302 2.898 38.339 1.00 96.44 290 TYR A O 1
ATOM 2391 N N . TYR A 1 291 ? -10.663 4.485 36.920 1.00 95.56 291 TYR A N 1
ATOM 2392 C CA . TYR A 1 291 ? -9.231 4.240 37.190 1.00 95.56 291 TYR A CA 1
ATOM 2393 C C . TYR A 1 291 ? -8.798 4.606 38.613 1.00 95.56 291 TYR A C 1
ATOM 2395 O O . TYR A 1 291 ? -7.756 4.135 39.048 1.00 95.56 291 TYR A O 1
ATOM 2403 N N . THR A 1 292 ? -9.563 5.455 39.302 1.00 94.19 292 THR A N 1
ATOM 2404 C CA . THR A 1 292 ? -9.325 5.841 40.698 1.00 94.19 292 THR A CA 1
ATOM 2405 C C . THR A 1 292 ? -9.841 4.811 41.696 1.00 94.19 292 THR A C 1
ATOM 2407 O O . THR A 1 292 ? -9.353 4.790 42.816 1.00 94.19 292 THR A O 1
ATOM 2410 N N . GLU A 1 293 ? -10.760 3.938 41.274 1.00 91.56 293 GLU A N 1
ATOM 2411 C CA . GLU A 1 293 ? -11.465 2.981 42.144 1.00 91.56 293 GLU A CA 1
ATOM 2412 C C . GLU A 1 293 ? -10.827 1.580 42.129 1.00 91.56 293 GLU A C 1
ATOM 2414 O O . GLU A 1 293 ? -11.438 0.598 42.546 1.00 91.56 293 GLU A O 1
ATOM 2419 N N . VAL A 1 294 ? -9.634 1.442 41.541 1.00 93.81 294 VAL A N 1
ATOM 2420 C CA . VAL A 1 294 ? -8.959 0.152 41.348 1.00 93.81 294 VAL A CA 1
ATOM 2421 C C . VAL A 1 294 ? -7.468 0.256 41.641 1.00 93.81 294 VAL A C 1
ATOM 2423 O O . VAL A 1 294 ? -6.822 1.241 41.282 1.00 93.81 294 VAL A O 1
ATOM 2426 N N . GLU A 1 295 ? -6.894 -0.801 42.211 1.00 93.06 295 GLU A N 1
ATOM 2427 C CA . GLU A 1 295 ? -5.455 -0.888 42.495 1.00 93.06 295 GLU A CA 1
ATOM 2428 C C . GLU A 1 295 ? -4.733 -1.775 41.472 1.00 93.06 295 GLU A C 1
ATOM 2430 O O . GLU A 1 295 ? -3.573 -1.547 41.107 1.00 93.06 295 GLU A O 1
ATOM 2435 N N . HIS A 1 296 ? -5.430 -2.789 40.962 1.00 93.94 296 HIS A N 1
ATOM 2436 C CA . HIS A 1 296 ? -4.926 -3.777 40.022 1.00 93.94 296 HIS A CA 1
ATOM 2437 C C . HIS A 1 296 ? -5.804 -3.868 38.770 1.00 93.94 296 HIS A C 1
ATOM 2439 O O . HIS A 1 296 ? -7.010 -3.632 38.778 1.00 93.94 296 HIS A O 1
ATOM 2445 N N . SER A 1 297 ? -5.196 -4.211 37.625 1.00 92.38 297 SER A N 1
ATOM 2446 C CA . SER A 1 297 ? -5.934 -4.247 36.351 1.00 92.38 297 SER A CA 1
ATOM 2447 C C . SER A 1 297 ? -7.057 -5.292 36.342 1.00 92.38 297 SER A C 1
ATOM 2449 O O . SER A 1 297 ? -7.950 -5.200 35.495 1.00 92.38 297 SER A O 1
ATOM 2451 N N . ASP A 1 298 ? -6.999 -6.289 37.220 1.00 93.44 298 ASP A N 1
ATOM 2452 C CA . ASP A 1 298 ? -8.029 -7.318 37.324 1.00 93.44 298 ASP A CA 1
ATOM 2453 C C . ASP A 1 298 ? -9.237 -6.853 38.148 1.00 93.44 298 ASP A C 1
ATOM 2455 O O . ASP A 1 298 ? -10.341 -7.351 37.913 1.00 93.44 298 ASP A O 1
ATOM 2459 N N . ASP A 1 299 ? -9.080 -5.822 38.987 1.00 94.44 299 ASP A N 1
ATOM 2460 C CA . ASP A 1 299 ? -10.150 -5.261 39.824 1.00 94.44 299 ASP A CA 1
ATOM 2461 C C . ASP A 1 299 ? -11.268 -4.640 38.988 1.00 94.44 299 ASP A C 1
ATOM 2463 O O . ASP A 1 299 ? -12.434 -4.662 39.381 1.00 94.44 299 ASP A O 1
ATOM 2467 N N . TYR A 1 300 ? -10.959 -4.183 37.769 1.00 95.06 300 TYR A N 1
ATOM 2468 C CA . TYR A 1 300 ? -11.984 -3.746 36.821 1.00 95.06 300 TYR A CA 1
ATOM 2469 C C . TYR A 1 300 ? -13.059 -4.820 36.594 1.00 95.06 300 TYR A C 1
ATOM 2471 O O . TYR A 1 300 ? -14.208 -4.478 36.335 1.00 95.06 300 TYR A O 1
ATOM 2479 N N . ASN A 1 301 ? -12.726 -6.113 36.693 1.00 92.81 301 ASN A N 1
ATOM 2480 C CA . ASN A 1 301 ? -13.703 -7.192 36.522 1.00 92.81 301 ASN A CA 1
ATOM 2481 C C . ASN A 1 301 ? -14.691 -7.305 37.697 1.00 92.81 301 ASN A C 1
ATOM 2483 O O . ASN A 1 301 ? -15.767 -7.887 37.523 1.00 92.81 301 ASN A O 1
ATOM 2487 N N . ASN A 1 302 ? -14.353 -6.736 38.858 1.00 93.94 302 ASN A N 1
ATOM 2488 C CA . ASN A 1 302 ? -15.217 -6.708 40.037 1.00 93.94 302 ASN A CA 1
ATOM 2489 C C . ASN A 1 302 ? -16.312 -5.640 39.906 1.00 93.94 302 ASN A C 1
ATOM 2491 O O . ASN A 1 302 ? -17.414 -5.825 40.423 1.00 93.94 302 ASN A O 1
ATOM 2495 N N . ILE A 1 303 ? -16.06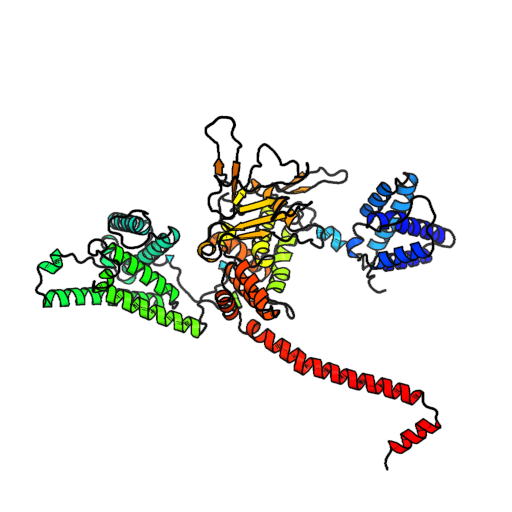1 -4.579 39.132 1.00 95.06 303 ILE A N 1
ATOM 2496 C CA . ILE A 1 303 ? -17.031 -3.510 38.876 1.00 95.06 303 ILE A CA 1
ATOM 2497 C C . ILE A 1 303 ? -18.183 -4.048 38.002 1.00 95.06 303 ILE A C 1
ATOM 2499 O O . ILE A 1 303 ? -17.952 -4.486 36.865 1.00 95.06 303 ILE A O 1
ATOM 2503 N N . PRO A 1 304 ? -19.451 -3.993 38.459 1.00 95.38 304 PRO A N 1
ATOM 2504 C CA . PRO A 1 304 ? -20.572 -4.633 37.765 1.00 95.38 304 PRO A CA 1
ATOM 2505 C C . PRO A 1 304 ? -20.766 -4.200 36.302 1.00 95.38 304 PRO A C 1
ATOM 2507 O O . PRO A 1 304 ? -21.117 -5.035 35.463 1.00 95.38 304 PRO A O 1
ATOM 2510 N N . ILE A 1 305 ? -20.482 -2.942 35.948 1.00 96.06 305 ILE A N 1
ATOM 2511 C CA . ILE A 1 305 ? -20.581 -2.448 34.560 1.00 96.06 305 ILE A CA 1
ATOM 2512 C C . ILE A 1 305 ? -19.647 -3.216 33.606 1.00 96.06 305 ILE A C 1
ATOM 2514 O O . ILE A 1 305 ? -20.028 -3.519 32.470 1.00 96.06 305 ILE A O 1
ATOM 2518 N N . PHE A 1 306 ? -18.451 -3.614 34.052 1.00 97.06 306 PHE A N 1
ATOM 2519 C CA . PHE A 1 306 ? -17.521 -4.372 33.210 1.00 97.06 306 PHE A CA 1
ATOM 2520 C C . PHE A 1 306 ? -18.039 -5.767 32.870 1.00 97.06 306 PHE A C 1
ATOM 2522 O O . PHE A 1 306 ? -17.724 -6.266 31.790 1.00 97.06 306 PHE A O 1
ATOM 2529 N N . LYS A 1 307 ? -18.895 -6.375 33.705 1.00 96.56 307 LYS A N 1
ATOM 2530 C CA . LYS A 1 307 ? -19.538 -7.664 33.388 1.00 96.56 307 LYS A CA 1
ATOM 2531 C C . LYS A 1 307 ? -20.364 -7.567 32.099 1.00 96.56 307 LYS A C 1
ATOM 2533 O O . LYS A 1 307 ? -20.289 -8.459 31.253 1.00 96.56 307 LYS A O 1
ATOM 2538 N N . VAL A 1 308 ? -21.070 -6.451 31.894 1.00 97.75 308 VAL A N 1
ATOM 2539 C CA . VAL A 1 308 ? -21.859 -6.188 30.676 1.00 97.75 308 VAL A CA 1
ATOM 2540 C C . VAL A 1 308 ? -20.949 -5.968 29.466 1.00 97.75 308 VAL A C 1
ATOM 2542 O O . VAL A 1 308 ? -21.126 -6.597 28.422 1.00 97.75 308 VAL A O 1
ATOM 2545 N N . ILE A 1 309 ? -19.918 -5.130 29.600 1.00 97.81 309 ILE A N 1
ATOM 2546 C CA . ILE A 1 309 ? -18.962 -4.869 28.511 1.00 97.81 309 ILE A CA 1
ATOM 2547 C C . ILE A 1 309 ? -18.230 -6.160 28.108 1.00 97.81 309 ILE A C 1
ATOM 2549 O O . ILE A 1 309 ? -18.074 -6.444 26.916 1.00 97.81 309 ILE A O 1
ATOM 2553 N N . ASN A 1 310 ? -17.823 -6.975 29.085 1.00 97.44 310 ASN A N 1
ATOM 2554 C CA . ASN A 1 310 ? -17.152 -8.254 28.871 1.00 97.44 310 ASN A CA 1
ATOM 2555 C C . ASN A 1 310 ? -18.079 -9.284 28.212 1.00 97.44 310 ASN A C 1
ATOM 2557 O O . ASN A 1 310 ? -17.638 -9.950 27.275 1.00 97.44 310 ASN A O 1
ATOM 2561 N N . LYS A 1 311 ? -19.363 -9.354 28.599 1.00 97.56 311 LYS A N 1
ATOM 2562 C CA . LYS A 1 311 ? -20.397 -10.160 27.915 1.00 97.56 311 LYS A CA 1
ATOM 2563 C C . LYS A 1 311 ? -20.435 -9.845 26.415 1.00 97.56 311 LYS A C 1
ATOM 2565 O O . LYS A 1 311 ? -20.269 -10.753 25.597 1.00 97.56 311 LYS A O 1
ATOM 2570 N N . TYR A 1 312 ? -20.555 -8.569 26.030 1.00 98.19 312 TYR A N 1
ATOM 2571 C CA . TYR A 1 312 ? -20.533 -8.178 24.611 1.00 98.19 312 TYR A CA 1
ATOM 2572 C C . TYR A 1 312 ? -19.177 -8.414 23.944 1.00 98.19 312 TYR A C 1
ATOM 2574 O O . TYR A 1 312 ? -19.126 -8.825 22.785 1.00 98.19 312 TYR A O 1
ATOM 2582 N N . SER A 1 313 ? -18.070 -8.185 24.652 1.00 97.44 313 SER A N 1
ATOM 2583 C CA . SER A 1 313 ? -16.721 -8.453 24.140 1.00 97.44 313 SER A CA 1
ATOM 2584 C C . SER A 1 313 ? -16.543 -9.933 23.790 1.00 97.44 313 SER A C 1
ATOM 2586 O O . SER A 1 313 ? -16.058 -10.253 22.703 1.00 97.44 313 SER A O 1
ATOM 2588 N N . CYS A 1 314 ? -16.991 -10.841 24.662 1.00 97.56 314 CYS A N 1
ATOM 2589 C CA . CYS A 1 314 ? -16.980 -12.285 24.438 1.00 97.56 314 CYS A CA 1
ATOM 2590 C C . CYS A 1 314 ? -17.893 -12.691 23.275 1.00 97.56 314 CYS A C 1
ATOM 2592 O O . CYS A 1 314 ? -17.428 -13.379 22.364 1.00 97.56 314 CYS A O 1
ATOM 2594 N N . ALA A 1 315 ? -19.135 -12.198 23.237 1.00 97.44 315 ALA A N 1
ATOM 2595 C CA . ALA A 1 315 ? -20.068 -12.477 22.143 1.00 97.44 315 ALA A CA 1
ATOM 2596 C C . ALA A 1 315 ? -19.512 -12.024 20.780 1.00 97.44 315 ALA A C 1
ATOM 2598 O O . ALA A 1 315 ? -19.508 -12.783 19.813 1.00 97.44 315 ALA A O 1
ATOM 2599 N N . VAL A 1 316 ? -18.938 -10.818 20.704 1.00 96.81 316 VAL A N 1
ATOM 2600 C CA . VAL A 1 316 ? -18.322 -10.296 19.473 1.00 96.81 316 VAL A CA 1
ATOM 2601 C C . VAL A 1 316 ? -17.067 -11.086 19.080 1.00 96.81 316 VAL A C 1
ATOM 2603 O O . VAL A 1 316 ? -16.797 -11.256 17.889 1.00 96.81 316 VAL A O 1
ATOM 2606 N N . ARG A 1 317 ? -16.276 -11.586 20.041 1.00 96.50 317 ARG A N 1
ATOM 2607 C CA . ARG A 1 317 ? -15.134 -12.475 19.749 1.00 96.50 317 ARG A CA 1
ATOM 2608 C C . ARG A 1 317 ? -15.601 -13.797 19.141 1.00 96.50 317 ARG A C 1
ATOM 2610 O O . ARG A 1 317 ? -14.993 -14.233 18.165 1.00 96.50 317 ARG A O 1
ATOM 2617 N N . GLN A 1 318 ? -16.667 -14.394 19.675 1.00 96.50 318 GLN A N 1
ATOM 2618 C CA . GLN A 1 318 ? -17.270 -15.614 19.131 1.00 96.50 318 GLN A CA 1
ATOM 2619 C C . GLN A 1 318 ? -17.841 -15.375 17.728 1.00 96.50 318 GLN A C 1
ATOM 2621 O O . GLN A 1 318 ? -17.493 -16.107 16.806 1.00 96.50 318 GLN A O 1
ATOM 2626 N N . GLU A 1 319 ? -18.602 -14.295 17.524 1.00 95.25 319 GLU A N 1
ATOM 2627 C CA . GLU A 1 319 ? -19.121 -13.900 16.204 1.00 95.25 319 GLU A CA 1
ATOM 2628 C C . GLU A 1 319 ? -17.978 -13.699 15.194 1.00 95.25 319 GLU A C 1
ATOM 2630 O O . GLU A 1 319 ? -18.049 -14.153 14.054 1.00 95.25 319 GLU A O 1
ATOM 2635 N N . LYS A 1 320 ? -16.872 -13.070 15.614 1.00 93.81 320 LYS A N 1
ATOM 2636 C CA . LYS A 1 320 ? -15.685 -12.899 14.768 1.00 93.81 320 LYS A CA 1
ATOM 2637 C C . LYS A 1 320 ? -15.014 -14.233 14.422 1.00 93.81 320 LYS A C 1
ATOM 2639 O O . LYS A 1 320 ? -14.533 -14.377 13.298 1.00 93.81 320 LYS A O 1
ATOM 2644 N N . LYS A 1 321 ? -14.951 -15.176 15.369 1.00 92.81 321 LYS A N 1
ATOM 2645 C CA . LYS A 1 321 ? -14.416 -16.528 15.141 1.00 92.81 321 LYS A CA 1
ATOM 2646 C C . LYS A 1 321 ? -15.269 -17.262 14.102 1.00 92.81 321 LYS A C 1
ATOM 2648 O O . LYS A 1 321 ? -14.722 -17.681 13.088 1.00 92.81 321 LYS A O 1
ATOM 2653 N N . GLN A 1 322 ? -16.591 -17.263 14.279 1.00 92.69 322 GLN A N 1
ATOM 2654 C CA . GLN A 1 322 ? -17.545 -17.837 13.325 1.00 92.69 322 GLN A CA 1
ATOM 2655 C C . GLN A 1 322 ? -17.435 -17.195 11.937 1.00 92.69 322 GLN A C 1
ATOM 2657 O O . GLN A 1 322 ? -17.425 -17.896 10.934 1.00 92.69 322 GLN A O 1
ATOM 2662 N N . TRP A 1 323 ? -17.293 -15.867 11.852 1.00 91.50 323 TRP A N 1
ATOM 2663 C CA . TRP A 1 323 ? -17.074 -15.182 10.573 1.00 91.50 323 TRP A CA 1
ATOM 2664 C C . TRP A 1 323 ? -15.797 -15.642 9.867 1.00 91.50 323 TRP A C 1
ATOM 2666 O O . TRP A 1 323 ? -15.813 -15.814 8.651 1.00 91.50 323 TRP A O 1
ATOM 2676 N N . LYS A 1 324 ? -14.700 -15.841 10.612 1.00 86.00 324 LYS A N 1
ATOM 2677 C CA . LYS A 1 324 ? -13.437 -16.350 10.057 1.00 86.00 324 LYS A CA 1
ATOM 2678 C C . LYS A 1 324 ? -13.600 -17.793 9.569 1.00 86.00 324 LYS A C 1
ATOM 2680 O O . LYS A 1 324 ? -13.174 -18.094 8.462 1.00 86.00 324 LYS A O 1
ATOM 2685 N N . GLU A 1 325 ? -14.252 -18.650 10.354 1.00 85.56 325 GLU A N 1
ATOM 2686 C CA . GLU A 1 325 ? -14.528 -20.056 10.008 1.00 85.56 325 GLU A CA 1
ATOM 2687 C C . GLU A 1 325 ? -15.436 -20.181 8.777 1.00 85.56 325 GLU A C 1
ATOM 2689 O O . GLU A 1 325 ? -15.160 -20.965 7.877 1.00 85.56 325 GLU A O 1
ATOM 2694 N N . GLN A 1 326 ? -16.469 -19.341 8.685 1.00 85.31 326 GLN A N 1
ATOM 2695 C CA . GLN A 1 326 ? -17.379 -19.267 7.537 1.00 85.31 326 GLN A CA 1
ATOM 2696 C C . GLN A 1 326 ? -16.796 -18.481 6.351 1.00 85.31 326 GLN A C 1
ATOM 2698 O O . GLN A 1 326 ? -17.501 -18.260 5.368 1.00 85.31 326 GLN A O 1
ATOM 2703 N N . ARG A 1 327 ? -15.547 -17.999 6.454 1.00 79.12 327 ARG A N 1
ATOM 2704 C CA . ARG A 1 327 ? -14.865 -17.159 5.451 1.00 79.12 327 ARG A CA 1
ATOM 2705 C C . ARG A 1 327 ? -15.701 -15.960 4.982 1.00 79.12 327 ARG A C 1
ATOM 2707 O O . ARG A 1 327 ? -15.612 -15.519 3.839 1.00 79.12 327 ARG A O 1
ATOM 2714 N N . ARG A 1 328 ? -16.510 -15.396 5.882 1.00 82.88 328 ARG A N 1
ATOM 2715 C CA . ARG A 1 328 ? -17.332 -14.219 5.595 1.00 82.88 328 ARG A CA 1
ATOM 2716 C C . ARG A 1 328 ? -16.470 -12.965 5.622 1.00 82.88 328 ARG A C 1
ATOM 2718 O O . ARG A 1 328 ? -15.846 -12.635 6.633 1.00 82.88 328 ARG A O 1
ATOM 2725 N N . SER A 1 329 ? -16.495 -12.222 4.524 1.00 83.12 329 SER A N 1
ATOM 2726 C CA . SER A 1 329 ? -15.875 -10.906 4.411 1.00 83.12 329 SER A CA 1
ATOM 2727 C C . SER A 1 329 ? -16.940 -9.843 4.152 1.00 83.12 329 SER A C 1
ATOM 2729 O O . SER A 1 329 ? -17.960 -10.101 3.530 1.00 83.12 329 SER A O 1
ATOM 2731 N N . VAL A 1 330 ? -16.688 -8.619 4.624 1.00 84.00 330 VAL A N 1
ATOM 2732 C CA . VAL A 1 330 ? -17.553 -7.451 4.344 1.00 84.00 330 VAL A CA 1
ATOM 2733 C C . VAL A 1 330 ? -17.479 -7.042 2.870 1.00 84.00 330 VAL A C 1
ATOM 2735 O O . VAL A 1 330 ? -18.335 -6.324 2.373 1.00 84.00 330 VAL A O 1
ATOM 2738 N N . VAL A 1 331 ? -16.400 -7.437 2.202 1.00 84.56 331 VAL A N 1
ATOM 2739 C CA . VAL A 1 331 ? -16.161 -7.168 0.792 1.00 84.56 331 VAL A CA 1
ATOM 2740 C C . VAL A 1 331 ? -15.707 -8.456 0.148 1.00 84.56 331 VAL A C 1
ATOM 2742 O O . VAL A 1 331 ? -14.770 -9.070 0.670 1.00 84.56 331 VAL A O 1
ATOM 2745 N N . ASP A 1 332 ? -16.302 -8.801 -0.983 1.00 87.06 332 ASP A N 1
ATOM 2746 C CA . ASP A 1 332 ? -15.851 -9.936 -1.768 1.00 87.06 332 ASP A CA 1
ATOM 2747 C C . ASP A 1 332 ? -14.367 -9.777 -2.138 1.00 87.06 332 ASP A C 1
ATOM 2749 O O . ASP A 1 332 ? -13.899 -8.694 -2.517 1.00 87.06 332 ASP A O 1
ATOM 2753 N N . MET A 1 333 ? -13.593 -10.845 -1.955 1.00 88.88 333 MET A N 1
ATOM 2754 C CA . MET A 1 333 ? -12.195 -10.832 -2.354 1.00 88.88 333 MET A CA 1
ATOM 2755 C C . MET A 1 333 ? -12.078 -10.734 -3.877 1.00 88.88 333 MET A C 1
ATOM 2757 O O . MET A 1 333 ? -11.184 -10.031 -4.348 1.00 88.88 333 MET A O 1
ATOM 2761 N N . GLU A 1 334 ? -12.997 -11.335 -4.638 1.00 89.88 334 GLU A N 1
ATOM 2762 C CA . GLU A 1 334 ? -12.994 -11.304 -6.106 1.00 89.88 334 GLU A CA 1
ATOM 2763 C C . GLU A 1 334 ? -13.045 -9.873 -6.658 1.00 89.88 334 GLU A C 1
ATOM 2765 O O . GLU A 1 334 ? -12.341 -9.536 -7.609 1.00 89.88 334 GLU A O 1
ATOM 2770 N N . ASP A 1 335 ? -13.761 -8.971 -5.983 1.00 90.50 335 ASP A N 1
ATOM 2771 C CA . ASP A 1 335 ? -13.877 -7.567 -6.388 1.00 90.50 335 ASP A CA 1
ATOM 2772 C C . ASP A 1 335 ? -12.577 -6.759 -6.289 1.00 90.50 335 ASP A C 1
ATOM 2774 O O . ASP A 1 335 ? -12.453 -5.681 -6.899 1.00 90.50 335 ASP A O 1
ATOM 2778 N N . LYS A 1 336 ? -11.633 -7.247 -5.479 1.00 92.75 336 LYS A N 1
ATOM 2779 C CA . LYS A 1 336 ? -10.334 -6.626 -5.185 1.00 92.75 336 LYS A CA 1
ATOM 2780 C C . LYS A 1 336 ? -9.154 -7.433 -5.711 1.00 92.75 336 LYS A C 1
ATOM 2782 O O . LYS A 1 336 ? -8.041 -6.898 -5.722 1.00 92.75 336 LYS A O 1
ATOM 2787 N N . TRP A 1 337 ? -9.374 -8.690 -6.075 1.00 95.44 337 TRP A N 1
ATOM 2788 C CA . TRP A 1 337 ? -8.341 -9.597 -6.543 1.00 95.44 337 TRP A CA 1
ATOM 2789 C C . TRP A 1 337 ? -7.908 -9.218 -7.960 1.00 95.44 337 TRP A C 1
ATOM 2791 O O . TRP A 1 337 ? -8.765 -8.908 -8.791 1.00 95.44 337 TRP A O 1
ATOM 2801 N N . PRO A 1 338 ? -6.598 -9.191 -8.269 1.00 95.44 338 PRO A N 1
ATOM 2802 C CA . PRO A 1 338 ? -6.140 -8.873 -9.617 1.00 95.44 338 PRO A CA 1
ATOM 2803 C C . PRO A 1 338 ? -6.773 -9.803 -10.658 1.00 95.44 338 PRO A C 1
ATOM 2805 O O . PRO A 1 338 ? -6.965 -10.991 -10.412 1.00 95.44 338 PRO A O 1
ATOM 2808 N N . LYS A 1 339 ? -7.061 -9.267 -11.849 1.00 93.56 339 LYS A N 1
ATOM 2809 C CA . LYS A 1 339 ? -7.564 -10.065 -12.974 1.00 93.56 339 LYS A CA 1
ATOM 2810 C C . LYS A 1 339 ? -6.467 -11.000 -13.465 1.00 93.56 339 LYS A C 1
ATOM 2812 O O . LYS A 1 339 ? -5.547 -10.569 -14.162 1.00 93.56 339 LYS A O 1
ATOM 2817 N N . VAL A 1 340 ? -6.564 -12.265 -13.082 1.00 94.06 340 VAL A N 1
ATOM 2818 C CA . VAL A 1 340 ? -5.563 -13.276 -13.412 1.00 94.06 340 VAL A CA 1
ATOM 2819 C C . VAL A 1 340 ? -5.653 -13.615 -14.900 1.00 94.06 340 VAL A C 1
ATOM 2821 O O . VAL A 1 340 ? -6.730 -13.911 -15.414 1.00 94.06 340 VAL A O 1
ATOM 2824 N N . ILE A 1 341 ? -4.528 -13.508 -15.608 1.00 90.62 341 ILE A N 1
ATOM 2825 C CA . ILE A 1 341 ? -4.413 -13.926 -17.009 1.00 90.62 341 ILE A CA 1
ATOM 2826 C C . ILE A 1 341 ? -4.422 -15.460 -17.031 1.00 90.62 341 ILE A C 1
ATOM 2828 O O . ILE A 1 341 ? -3.686 -16.056 -16.237 1.00 90.62 341 ILE A O 1
ATOM 2832 N N . PRO A 1 342 ? -5.187 -16.109 -17.930 1.00 86.50 342 PRO A N 1
ATOM 2833 C CA . PRO A 1 342 ? -5.131 -17.560 -18.086 1.00 86.50 342 PRO A CA 1
ATOM 2834 C C . PRO A 1 342 ? -3.683 -18.039 -18.223 1.00 86.50 342 PRO A C 1
ATOM 2836 O O . PRO A 1 342 ? -2.899 -17.392 -18.916 1.00 86.50 342 PRO A O 1
ATOM 2839 N N . THR A 1 343 ? -3.330 -19.149 -17.564 1.00 84.50 343 THR A N 1
ATOM 2840 C CA . THR A 1 343 ? -1.972 -19.747 -17.495 1.00 84.50 343 THR A CA 1
ATOM 2841 C C . THR A 1 343 ? -0.931 -18.993 -16.656 1.00 84.50 343 THR A C 1
ATOM 2843 O O . THR A 1 343 ? 0.225 -19.410 -16.587 1.00 84.50 343 THR A O 1
ATOM 2846 N N . LYS A 1 344 ? -1.292 -17.876 -16.012 1.00 90.19 344 LYS A N 1
ATOM 2847 C CA . LYS A 1 344 ? -0.372 -17.093 -15.173 1.00 90.19 344 LYS A CA 1
ATOM 2848 C C . LYS A 1 344 ? -0.832 -17.053 -13.717 1.00 90.19 344 LYS A C 1
ATOM 2850 O O . LYS A 1 344 ? -2.008 -17.182 -13.392 1.00 90.19 344 LYS A O 1
ATOM 2855 N N . THR A 1 345 ? 0.109 -16.807 -12.810 1.00 93.88 345 THR A N 1
ATOM 2856 C CA . THR A 1 345 ? -0.204 -16.525 -11.402 1.00 93.88 345 THR A CA 1
ATOM 2857 C C . THR A 1 345 ? -0.800 -15.123 -11.247 1.00 93.88 345 THR A C 1
ATOM 2859 O O . THR A 1 345 ? -0.597 -14.240 -12.095 1.00 93.88 345 THR A O 1
ATOM 2862 N N . ALA A 1 346 ? -1.503 -14.873 -10.140 1.00 96.44 346 ALA A N 1
ATOM 2863 C CA . ALA A 1 346 ? -1.972 -13.532 -9.795 1.00 96.44 346 ALA A CA 1
ATOM 2864 C C . ALA A 1 346 ? -0.819 -12.511 -9.724 1.00 96.44 346 ALA A C 1
ATOM 2866 O O . ALA A 1 346 ? -0.943 -11.400 -10.244 1.00 96.44 346 ALA A O 1
ATOM 2867 N N . LEU A 1 347 ? 0.330 -12.901 -9.157 1.00 97.06 347 LEU A N 1
ATOM 2868 C CA . LEU A 1 347 ? 1.519 -12.047 -9.067 1.00 97.06 347 LEU A CA 1
ATOM 2869 C C . LEU A 1 347 ? 2.061 -11.687 -10.455 1.00 97.06 347 LEU A C 1
ATOM 2871 O O . LEU A 1 347 ? 2.307 -10.516 -10.743 1.00 97.06 347 LEU A O 1
ATOM 2875 N N . HIS A 1 348 ? 2.189 -12.671 -11.347 1.00 95.56 348 HIS A N 1
ATOM 2876 C CA . HIS A 1 348 ? 2.641 -12.428 -12.716 1.00 95.56 348 HIS A CA 1
ATOM 2877 C C . HIS A 1 348 ? 1.657 -11.539 -13.492 1.00 95.56 348 HIS A C 1
ATOM 2879 O O . HIS A 1 348 ? 2.065 -10.629 -14.213 1.00 95.56 348 HIS A O 1
ATOM 2885 N N . SER A 1 349 ? 0.354 -11.731 -13.278 1.00 96.50 349 SER A N 1
ATOM 2886 C CA . SER A 1 349 ? -0.692 -10.896 -13.879 1.00 96.50 349 SER A CA 1
ATOM 2887 C C . SER A 1 349 ? -0.610 -9.443 -13.403 1.00 96.50 349 SER A C 1
ATOM 2889 O O . SER A 1 349 ? -0.715 -8.530 -14.218 1.00 96.50 349 SER A O 1
ATOM 2891 N N . VAL A 1 350 ? -0.341 -9.202 -12.113 1.00 97.81 350 VAL A N 1
ATOM 2892 C CA . VAL A 1 350 ? -0.074 -7.852 -11.581 1.00 97.81 350 VAL A CA 1
ATOM 2893 C C . VAL A 1 350 ? 1.145 -7.225 -12.255 1.00 97.81 350 VAL A C 1
ATOM 2895 O O . VAL A 1 350 ? 1.092 -6.056 -12.644 1.00 97.81 350 VAL A O 1
ATOM 2898 N N . ARG A 1 351 ? 2.232 -7.988 -12.432 1.00 96.19 351 ARG A N 1
ATOM 2899 C CA . ARG A 1 351 ? 3.443 -7.487 -13.100 1.00 96.19 351 ARG A CA 1
ATOM 2900 C C . ARG A 1 351 ? 3.136 -7.024 -14.527 1.00 96.19 351 ARG A C 1
ATOM 2902 O O . ARG A 1 351 ? 3.483 -5.904 -14.889 1.00 96.19 351 ARG A O 1
ATOM 2909 N N . LEU A 1 352 ? 2.417 -7.837 -15.300 1.00 94.75 352 LEU A N 1
ATOM 2910 C CA . LEU A 1 352 ? 2.084 -7.534 -16.696 1.00 94.75 352 LEU A CA 1
ATOM 2911 C C . LEU A 1 352 ? 1.019 -6.440 -16.857 1.00 94.75 352 LEU A C 1
ATOM 2913 O O . LEU A 1 352 ? 1.131 -5.595 -17.740 1.00 94.75 352 LEU A O 1
ATOM 2917 N N . GLN A 1 353 ? -0.033 -6.447 -16.036 1.00 95.38 353 GLN A N 1
ATOM 2918 C CA . GLN A 1 353 ? -1.185 -5.556 -16.221 1.00 95.38 353 GLN A CA 1
ATOM 2919 C C . GLN A 1 353 ? -1.080 -4.231 -15.457 1.00 95.38 353 GLN A C 1
ATOM 2921 O O . GLN A 1 353 ? -1.807 -3.288 -15.779 1.00 95.38 353 GLN A O 1
ATOM 2926 N N . ILE A 1 354 ? -0.234 -4.154 -14.425 1.00 97.06 354 ILE A N 1
ATOM 2927 C CA . ILE A 1 354 ? -0.113 -2.977 -13.555 1.00 97.06 354 ILE A CA 1
ATOM 2928 C C . ILE A 1 354 ? 1.318 -2.449 -13.557 1.00 97.06 354 ILE A C 1
ATOM 2930 O O . ILE A 1 354 ? 1.536 -1.307 -13.956 1.00 97.06 354 ILE A O 1
ATOM 2934 N N . LEU A 1 355 ? 2.283 -3.258 -13.118 1.00 97.06 355 LEU A N 1
ATOM 2935 C CA . LEU A 1 355 ? 3.653 -2.794 -12.889 1.00 97.06 355 LEU A CA 1
ATOM 2936 C C . LEU A 1 355 ? 4.326 -2.329 -14.187 1.00 97.06 355 LEU A C 1
ATOM 2938 O O . LEU A 1 355 ? 4.827 -1.208 -14.242 1.00 97.06 355 LEU A O 1
ATOM 2942 N N . GLU A 1 356 ? 4.289 -3.155 -15.233 1.00 95.31 356 GLU A N 1
ATOM 2943 C CA . GLU A 1 356 ? 4.913 -2.840 -16.518 1.00 95.31 356 GLU A CA 1
ATOM 2944 C C . GLU A 1 356 ? 4.265 -1.612 -17.187 1.00 95.31 356 GLU A C 1
ATOM 2946 O O . GLU A 1 356 ? 4.986 -0.671 -17.516 1.00 95.31 356 GLU A O 1
ATOM 2951 N N . PRO A 1 357 ? 2.925 -1.491 -17.289 1.00 95.38 357 PRO A N 1
ATOM 2952 C CA . PRO A 1 357 ? 2.303 -0.259 -17.768 1.00 95.38 357 PRO A CA 1
ATOM 2953 C C . PRO A 1 357 ? 2.702 0.993 -16.976 1.00 95.38 357 PRO A C 1
ATOM 2955 O O . PRO A 1 357 ? 2.933 2.039 -17.581 1.00 95.38 357 PRO A O 1
ATOM 2958 N N . LEU A 1 358 ? 2.824 0.910 -15.644 1.00 97.19 358 LEU A N 1
ATOM 2959 C CA . LEU A 1 358 ? 3.295 2.038 -14.830 1.00 97.19 358 LEU A CA 1
ATOM 2960 C C . LEU A 1 358 ? 4.758 2.391 -15.115 1.00 97.19 358 LEU A C 1
ATOM 2962 O O . LEU A 1 358 ? 5.095 3.573 -15.148 1.00 97.19 358 LEU A O 1
ATOM 2966 N N . ARG A 1 359 ? 5.611 1.392 -15.362 1.00 96.75 359 ARG A N 1
ATOM 2967 C CA . ARG A 1 359 ? 7.009 1.594 -15.758 1.00 96.75 359 ARG A CA 1
ATOM 2968 C C . ARG A 1 359 ? 7.105 2.323 -17.097 1.00 96.75 359 ARG A C 1
ATOM 2970 O O . ARG A 1 359 ? 7.850 3.292 -17.235 1.00 96.75 359 ARG A O 1
ATOM 2977 N N . LEU A 1 360 ? 6.303 1.905 -18.075 1.00 93.81 360 LEU A N 1
ATOM 2978 C CA . LEU A 1 360 ? 6.217 2.557 -19.385 1.00 93.81 360 LEU A CA 1
ATOM 2979 C C . LEU A 1 360 ? 5.674 3.991 -19.265 1.00 93.81 360 LEU A C 1
ATOM 2981 O O . LEU A 1 360 ? 6.109 4.891 -19.987 1.00 93.81 360 LEU A O 1
ATOM 2985 N N . GLU A 1 361 ? 4.779 4.250 -18.308 1.00 95.06 361 GLU A N 1
ATOM 2986 C CA . GLU A 1 361 ? 4.314 5.602 -17.978 1.00 95.06 361 GLU A CA 1
ATOM 2987 C C . GLU A 1 361 ? 5.406 6.511 -17.398 1.00 95.06 361 GLU A C 1
ATOM 2989 O O . GLU A 1 361 ? 5.181 7.713 -17.301 1.00 95.06 361 GLU A O 1
ATOM 2994 N N . CYS A 1 362 ? 6.593 6.017 -17.039 1.00 95.75 362 CYS A N 1
ATOM 2995 C CA . CYS A 1 362 ? 7.717 6.860 -16.613 1.00 95.75 362 CYS A CA 1
ATOM 2996 C C . CYS A 1 362 ? 8.458 7.531 -17.780 1.00 95.75 362 CYS A C 1
ATOM 2998 O O . CYS A 1 362 ? 9.256 8.435 -17.549 1.00 95.75 362 CYS A O 1
ATOM 3000 N N . ARG A 1 363 ? 8.208 7.121 -19.029 1.00 92.81 363 ARG A N 1
ATOM 3001 C CA . ARG A 1 363 ? 8.908 7.641 -20.214 1.00 92.81 363 ARG A CA 1
ATOM 3002 C C . ARG A 1 363 ? 8.721 9.150 -20.390 1.00 92.81 363 ARG A C 1
ATOM 3004 O O . ARG A 1 363 ? 7.700 9.721 -20.002 1.00 92.81 363 ARG A O 1
ATOM 3011 N N . ALA A 1 364 ? 9.711 9.798 -21.002 1.00 91.75 364 ALA A N 1
ATOM 3012 C CA . ALA A 1 364 ? 9.850 11.254 -20.997 1.00 91.75 364 ALA A CA 1
ATOM 3013 C C . ALA A 1 364 ? 8.933 12.006 -21.972 1.00 91.75 364 ALA A C 1
ATOM 3015 O O . ALA A 1 364 ? 8.711 13.208 -21.808 1.00 91.75 364 ALA A O 1
ATOM 3016 N N . LYS A 1 365 ? 8.431 11.340 -23.015 1.00 89.88 365 LYS A N 1
ATOM 3017 C CA . LYS A 1 365 ? 7.662 11.978 -24.092 1.00 89.88 365 LYS A CA 1
ATOM 3018 C C . LYS A 1 365 ? 6.231 11.465 -24.133 1.00 89.88 365 LYS A C 1
ATOM 3020 O O . LYS A 1 365 ? 5.968 10.320 -23.791 1.00 89.88 365 LYS A O 1
ATOM 3025 N N . TYR A 1 366 ? 5.304 12.307 -24.567 1.00 87.00 366 TYR A N 1
ATOM 3026 C CA . TYR A 1 366 ? 3.983 11.878 -25.023 1.00 87.00 366 TYR A CA 1
ATOM 3027 C C . TYR A 1 366 ? 4.076 11.267 -26.429 1.00 87.00 366 TYR A C 1
ATOM 3029 O O . TYR A 1 366 ? 5.072 11.456 -27.125 1.00 87.00 366 TYR A O 1
ATOM 3037 N N . ASN A 1 367 ? 2.993 10.636 -26.882 1.00 76.50 367 ASN A N 1
ATOM 3038 C CA . ASN A 1 367 ? 2.828 10.024 -28.209 1.00 76.50 367 ASN A CA 1
ATOM 3039 C C . ASN A 1 367 ? 3.021 10.960 -29.431 1.00 76.50 367 ASN A C 1
ATOM 3041 O O . ASN A 1 367 ? 2.972 10.492 -30.559 1.00 76.50 367 ASN A O 1
ATOM 3045 N N . LYS A 1 368 ? 3.250 12.269 -29.244 1.00 72.75 368 LYS A N 1
ATOM 3046 C CA . LYS A 1 368 ? 3.459 13.267 -30.318 1.00 72.75 368 LYS A CA 1
ATOM 3047 C C . LYS A 1 368 ? 4.796 14.011 -30.209 1.00 72.75 368 LYS A C 1
ATOM 3049 O O . LYS A 1 368 ? 4.857 15.207 -30.475 1.00 72.75 368 LYS A O 1
ATOM 3054 N N . TRP A 1 369 ? 5.856 13.351 -29.734 1.00 73.94 369 TRP A N 1
ATOM 3055 C CA . TRP A 1 369 ? 7.202 13.935 -29.542 1.00 73.94 369 TRP A CA 1
ATOM 3056 C C . TRP A 1 369 ? 7.316 15.075 -28.518 1.00 73.94 369 TRP A C 1
ATOM 3058 O O . TRP A 1 369 ? 8.421 15.551 -28.246 1.00 73.94 369 TRP A O 1
ATOM 3068 N N . GLN A 1 370 ? 6.206 15.490 -27.913 1.00 86.81 370 GLN A N 1
ATOM 3069 C CA . GLN A 1 370 ? 6.190 16.504 -26.871 1.00 86.81 370 GLN A CA 1
ATOM 3070 C C . GLN A 1 370 ? 6.735 15.933 -25.567 1.00 86.81 370 GLN A C 1
ATOM 3072 O O . GLN A 1 370 ? 6.340 14.854 -25.128 1.00 86.81 370 GLN A O 1
ATOM 3077 N N . TRP A 1 371 ? 7.632 16.677 -24.930 1.00 89.81 371 TRP A N 1
ATOM 3078 C CA . TRP A 1 371 ? 8.136 16.324 -23.610 1.00 89.81 371 TRP A CA 1
ATOM 3079 C C . TRP A 1 371 ? 7.036 16.449 -22.562 1.00 89.81 371 TRP A C 1
ATOM 3081 O O . TRP A 1 371 ? 6.209 17.363 -22.603 1.00 89.81 371 TRP A O 1
ATOM 3091 N N . ARG A 1 372 ? 7.033 15.521 -21.613 1.00 94.19 372 ARG A N 1
ATOM 3092 C CA . ARG A 1 372 ? 6.128 15.573 -20.472 1.00 94.19 372 ARG A CA 1
ATOM 3093 C C . ARG A 1 372 ? 6.603 16.629 -19.484 1.00 94.19 372 ARG A C 1
ATOM 3095 O O . ARG A 1 372 ? 7.778 16.984 -19.448 1.00 94.19 372 ARG A O 1
ATOM 3102 N N . LYS A 1 373 ? 5.661 17.138 -18.691 1.00 94.50 373 LYS A N 1
ATOM 3103 C CA . LYS A 1 373 ? 5.977 18.032 -17.572 1.00 94.50 373 LYS A CA 1
ATOM 3104 C C . LYS A 1 373 ? 6.799 17.260 -16.539 1.00 94.50 373 LYS A C 1
ATOM 3106 O O . LYS A 1 373 ? 6.468 16.101 -16.289 1.00 94.50 373 LYS A O 1
ATOM 3111 N N . ASP A 1 374 ? 7.768 17.929 -15.914 1.00 94.69 374 ASP A N 1
ATOM 3112 C CA . ASP A 1 374 ? 8.594 17.396 -14.817 1.00 94.69 374 ASP A CA 1
ATOM 3113 C C . ASP A 1 374 ? 7.732 16.630 -13.802 1.00 94.69 374 ASP A C 1
ATOM 3115 O O . ASP A 1 374 ? 7.813 15.407 -13.703 1.00 94.69 374 ASP A O 1
ATOM 3119 N N . SER A 1 375 ? 6.768 17.323 -13.190 1.00 94.50 375 SER A N 1
ATOM 3120 C CA . SER A 1 375 ? 5.876 16.746 -12.179 1.00 94.50 375 SER A CA 1
ATOM 3121 C C . SER A 1 375 ? 5.107 15.507 -12.651 1.00 94.50 375 SER A C 1
ATOM 3123 O O . SER A 1 375 ? 4.843 14.604 -11.859 1.00 94.50 375 SER A O 1
ATOM 3125 N N . ALA A 1 376 ? 4.761 15.413 -13.939 1.00 95.12 376 ALA A N 1
ATOM 3126 C CA . ALA A 1 376 ? 4.075 14.240 -14.476 1.00 95.12 376 ALA A CA 1
ATOM 3127 C C . ALA A 1 376 ? 5.007 13.021 -14.557 1.00 95.12 376 ALA A C 1
ATOM 3129 O O . ALA A 1 376 ? 4.565 11.904 -14.270 1.00 95.12 376 ALA A O 1
ATOM 3130 N N . ILE A 1 377 ? 6.275 13.228 -14.925 1.00 96.25 377 ILE A N 1
ATOM 3131 C CA . ILE A 1 377 ? 7.300 12.180 -14.937 1.00 96.25 377 ILE A CA 1
ATOM 3132 C C . ILE A 1 377 ? 7.565 11.730 -13.498 1.00 96.25 377 ILE A C 1
ATOM 3134 O O . ILE A 1 377 ? 7.402 10.541 -13.218 1.00 96.25 377 ILE A O 1
ATOM 3138 N N . THR A 1 378 ? 7.830 12.659 -12.569 1.00 96.56 378 THR A N 1
ATOM 3139 C CA . THR A 1 378 ? 8.091 12.331 -11.157 1.00 96.56 378 THR A CA 1
ATOM 3140 C C . THR A 1 378 ? 6.947 11.543 -10.530 1.00 96.56 378 THR A C 1
ATOM 3142 O O . THR A 1 378 ? 7.162 10.507 -9.907 1.00 96.56 378 THR A O 1
ATOM 3145 N N . MET A 1 379 ? 5.696 11.973 -10.734 1.00 96.50 379 MET A N 1
ATOM 3146 C CA . MET A 1 379 ? 4.530 11.250 -10.215 1.00 96.50 379 MET A CA 1
ATOM 3147 C C . MET A 1 379 ? 4.392 9.842 -10.803 1.00 96.50 379 MET A C 1
ATOM 3149 O O . MET A 1 379 ? 3.881 8.948 -10.127 1.00 96.50 379 MET A O 1
ATOM 3153 N N . SER A 1 380 ? 4.794 9.642 -12.061 1.00 97.31 380 SER A N 1
ATOM 3154 C CA . SER A 1 380 ? 4.743 8.325 -12.708 1.00 97.31 380 SER A CA 1
ATOM 3155 C C . SER A 1 380 ? 5.811 7.403 -12.131 1.00 97.31 380 SER A C 1
ATOM 3157 O O . SER A 1 380 ? 5.490 6.280 -11.756 1.00 97.31 380 SER A O 1
ATOM 3159 N N . ILE A 1 381 ? 7.037 7.910 -11.954 1.00 98.12 381 ILE A N 1
ATOM 3160 C CA . ILE A 1 381 ? 8.126 7.192 -11.280 1.00 98.12 381 ILE A CA 1
ATOM 3161 C C . ILE A 1 381 ? 7.716 6.823 -9.851 1.00 98.12 381 ILE A C 1
ATOM 3163 O O . ILE A 1 381 ? 7.772 5.651 -9.496 1.00 98.12 381 ILE A O 1
ATOM 3167 N N . GLN A 1 382 ? 7.191 7.765 -9.060 1.00 97.69 382 GLN A N 1
ATOM 3168 C CA . GLN A 1 382 ? 6.762 7.481 -7.687 1.00 97.69 382 GLN A CA 1
ATOM 3169 C C . GLN A 1 382 ? 5.687 6.379 -7.617 1.00 97.69 382 GLN A C 1
ATOM 3171 O O . GLN A 1 382 ? 5.726 5.525 -6.733 1.00 97.69 382 GLN A O 1
ATOM 3176 N N . ARG A 1 383 ? 4.719 6.372 -8.547 1.00 97.56 383 ARG A N 1
ATOM 3177 C CA . ARG A 1 383 ? 3.693 5.314 -8.627 1.00 97.56 383 ARG A CA 1
ATOM 3178 C C . ARG A 1 383 ? 4.283 3.967 -9.012 1.00 97.56 383 ARG A C 1
ATOM 3180 O O . ARG A 1 383 ? 3.884 2.965 -8.427 1.00 97.56 383 ARG A O 1
ATOM 3187 N N . TYR A 1 384 ? 5.180 3.953 -9.995 1.00 98.25 384 TYR A N 1
ATOM 3188 C CA . TYR A 1 384 ? 5.880 2.746 -10.409 1.00 98.25 384 TYR A CA 1
ATOM 3189 C C . TYR A 1 384 ? 6.680 2.163 -9.241 1.00 98.25 384 TYR A C 1
ATOM 3191 O O . TYR A 1 384 ? 6.482 1.001 -8.909 1.00 98.25 384 TYR A O 1
ATOM 3199 N N . LEU A 1 385 ? 7.471 2.982 -8.543 1.00 98.38 385 LEU A N 1
ATOM 3200 C CA . LEU A 1 385 ? 8.270 2.547 -7.395 1.00 98.38 385 LEU A CA 1
ATOM 3201 C C . LEU A 1 385 ? 7.417 2.048 -6.219 1.00 98.38 385 LEU A C 1
ATOM 3203 O O . LEU A 1 385 ? 7.745 1.048 -5.587 1.00 98.38 385 LEU A O 1
ATOM 3207 N N . ALA A 1 386 ? 6.282 2.696 -5.939 1.00 97.88 386 ALA A N 1
ATOM 3208 C CA . ALA A 1 386 ? 5.351 2.202 -4.923 1.00 97.88 386 ALA A CA 1
ATOM 3209 C C . ALA A 1 386 ? 4.791 0.810 -5.276 1.00 97.88 386 ALA A C 1
ATOM 3211 O O . ALA A 1 386 ? 4.518 0.011 -4.381 1.00 97.88 386 ALA A O 1
ATOM 3212 N N . TRP A 1 387 ? 4.621 0.512 -6.569 1.00 98.12 387 TRP A N 1
ATOM 3213 C CA . TRP A 1 387 ? 4.206 -0.805 -7.053 1.00 98.12 387 TRP A CA 1
ATOM 3214 C C . TRP A 1 387 ? 5.355 -1.810 -7.133 1.00 98.12 387 TRP A C 1
ATOM 3216 O O . TRP A 1 387 ? 5.127 -2.972 -6.802 1.00 98.12 387 TRP A O 1
ATOM 3226 N N . SER A 1 388 ? 6.570 -1.398 -7.504 1.00 97.62 388 SER A N 1
ATOM 3227 C CA . SER A 1 388 ? 7.733 -2.294 -7.529 1.00 97.62 388 SER A CA 1
ATOM 3228 C C . SER A 1 388 ? 8.026 -2.827 -6.129 1.00 97.62 388 SER A C 1
ATOM 3230 O O . SER A 1 388 ? 8.224 -4.025 -5.960 1.00 97.62 388 SER A O 1
ATOM 3232 N N . PHE A 1 389 ? 7.876 -1.999 -5.090 1.00 96.88 389 PHE A N 1
ATOM 3233 C CA . PHE A 1 389 ? 8.010 -2.449 -3.699 1.00 96.88 389 PHE A CA 1
ATOM 3234 C C . PHE A 1 389 ? 7.008 -3.530 -3.289 1.00 96.88 389 PHE A C 1
ATOM 3236 O O . PHE A 1 389 ? 7.272 -4.290 -2.364 1.00 96.88 389 PHE A O 1
ATOM 3243 N N . LEU A 1 390 ? 5.858 -3.601 -3.961 1.00 97.31 390 LEU A N 1
ATOM 3244 C CA . LEU A 1 390 ? 4.805 -4.569 -3.664 1.00 97.31 390 LEU A CA 1
ATOM 3245 C C . LEU A 1 390 ? 4.833 -5.798 -4.582 1.00 97.31 390 LEU A C 1
ATOM 3247 O O . LEU A 1 390 ? 4.253 -6.819 -4.219 1.00 97.31 390 LEU A O 1
ATOM 3251 N N . ALA A 1 391 ? 5.427 -5.695 -5.774 1.00 96.75 391 ALA A N 1
ATOM 3252 C CA . ALA A 1 391 ? 5.342 -6.711 -6.828 1.00 96.75 391 ALA A CA 1
ATOM 3253 C C . ALA A 1 391 ? 6.699 -7.299 -7.257 1.00 96.75 391 ALA A C 1
ATOM 3255 O O . ALA A 1 391 ? 6.735 -8.434 -7.732 1.00 96.75 391 ALA A O 1
ATOM 3256 N N . ASP A 1 392 ? 7.798 -6.556 -7.101 1.00 94.62 392 ASP A N 1
ATOM 3257 C CA . ASP A 1 392 ? 9.171 -7.039 -7.324 1.00 94.62 392 ASP A CA 1
ATOM 3258 C C . ASP A 1 392 ? 9.838 -7.528 -6.034 1.00 94.62 392 ASP A C 1
ATOM 3260 O O . ASP A 1 392 ? 10.832 -8.245 -6.089 1.00 94.62 392 ASP A O 1
ATOM 3264 N N . MET A 1 393 ? 9.272 -7.185 -4.875 1.00 94.69 393 MET A N 1
ATOM 3265 C CA . MET A 1 393 ? 9.711 -7.662 -3.564 1.00 94.69 393 MET A CA 1
ATOM 3266 C C . MET A 1 393 ? 8.537 -8.296 -2.808 1.00 94.69 393 MET A C 1
ATOM 3268 O O . MET A 1 393 ? 7.396 -7.857 -3.011 1.00 94.69 393 MET A O 1
ATOM 3272 N N . PRO A 1 394 ? 8.789 -9.282 -1.921 1.00 95.38 394 PRO A N 1
ATOM 3273 C CA . PRO A 1 394 ? 7.765 -9.826 -1.038 1.00 95.38 394 PRO A CA 1
ATOM 3274 C C . PRO A 1 394 ? 7.018 -8.705 -0.317 1.00 95.38 394 PRO A C 1
ATOM 3276 O O . PRO A 1 394 ? 7.617 -7.890 0.386 1.00 95.38 394 PRO A O 1
ATOM 3279 N N . ALA A 1 395 ? 5.703 -8.624 -0.527 1.00 95.56 395 ALA A N 1
ATOM 3280 C CA . ALA A 1 395 ? 4.937 -7.478 -0.058 1.00 95.56 395 ALA A CA 1
ATOM 3281 C C . ALA A 1 395 ? 4.928 -7.408 1.477 1.00 95.56 395 ALA A C 1
ATOM 3283 O O . ALA A 1 395 ? 4.432 -8.307 2.164 1.00 95.56 395 ALA A O 1
ATOM 3284 N N . ARG A 1 396 ? 5.404 -6.284 2.014 1.00 93.56 396 ARG A N 1
ATOM 3285 C CA . ARG A 1 396 ? 5.381 -5.973 3.449 1.00 93.56 396 ARG A CA 1
ATOM 3286 C C . ARG A 1 396 ? 4.226 -5.033 3.786 1.00 93.56 396 ARG A C 1
ATOM 3288 O O . ARG A 1 396 ? 3.351 -4.752 2.956 1.00 93.56 396 ARG A O 1
ATOM 3295 N N . ARG A 1 397 ? 4.129 -4.575 5.039 1.00 91.12 397 ARG A N 1
ATOM 3296 C CA . ARG A 1 397 ? 3.053 -3.643 5.410 1.00 91.12 397 ARG A CA 1
ATOM 3297 C C . ARG A 1 397 ? 3.347 -2.266 4.817 1.00 91.12 397 ARG A C 1
ATOM 3299 O O . ARG A 1 397 ? 4.450 -1.757 4.925 1.00 91.12 397 ARG A O 1
ATOM 3306 N N . GLN A 1 398 ? 2.324 -1.614 4.257 1.00 93.56 398 GLN A N 1
ATOM 3307 C CA . GLN A 1 398 ? 2.495 -0.314 3.587 1.00 93.56 398 GLN A CA 1
ATOM 3308 C C . GLN A 1 398 ? 3.128 0.781 4.460 1.00 93.56 398 GLN A C 1
ATOM 3310 O O . GLN A 1 398 ? 3.650 1.749 3.931 1.00 93.56 398 GLN A O 1
ATOM 3315 N N . GLU A 1 399 ? 3.021 0.666 5.784 1.00 92.00 399 GLU A N 1
ATOM 3316 C CA . GLU A 1 399 ? 3.585 1.624 6.734 1.00 92.00 399 GLU A CA 1
ATOM 3317 C C . GLU A 1 399 ? 5.110 1.647 6.690 1.00 92.00 399 GLU A C 1
ATOM 3319 O O . GLU A 1 399 ? 5.690 2.724 6.781 1.00 92.00 399 GLU A O 1
ATOM 3324 N N . GLU A 1 400 ? 5.731 0.490 6.459 1.00 92.56 400 GLU A N 1
ATOM 3325 C CA . GLU A 1 400 ? 7.181 0.356 6.338 1.00 92.56 400 GLU A CA 1
ATOM 3326 C C . GLU A 1 400 ? 7.694 1.160 5.138 1.00 92.56 400 GLU A C 1
ATOM 3328 O O . GLU A 1 400 ? 8.640 1.929 5.271 1.00 92.56 400 GLU A O 1
ATOM 3333 N N . TYR A 1 401 ? 6.994 1.083 4.002 1.00 93.81 401 TYR A N 1
ATOM 3334 C CA . TYR A 1 401 ? 7.315 1.863 2.804 1.00 93.81 401 TYR A CA 1
ATOM 3335 C C . TYR A 1 401 ? 6.924 3.336 2.937 1.00 93.81 401 TYR A C 1
ATOM 3337 O O . TYR A 1 401 ? 7.665 4.224 2.539 1.00 93.81 401 TYR A O 1
ATOM 3345 N N . ARG A 1 402 ? 5.752 3.623 3.503 1.00 93.00 402 ARG A N 1
ATOM 3346 C CA . ARG A 1 402 ? 5.233 4.987 3.658 1.00 93.00 402 ARG A CA 1
ATOM 3347 C C . ARG A 1 402 ? 6.127 5.847 4.551 1.00 93.00 402 ARG A C 1
ATOM 3349 O O . ARG A 1 402 ? 6.292 7.027 4.269 1.00 93.00 402 ARG A O 1
ATOM 3356 N N . ASN A 1 403 ? 6.666 5.260 5.617 1.00 91.50 403 ASN A N 1
ATOM 3357 C CA . ASN A 1 403 ? 7.542 5.939 6.570 1.00 91.50 403 ASN A CA 1
ATOM 3358 C C . ASN A 1 403 ? 9.031 5.802 6.199 1.00 91.50 403 ASN A C 1
ATOM 3360 O O . ASN A 1 403 ? 9.885 6.204 6.985 1.00 91.50 403 ASN A O 1
ATOM 3364 N N . LEU A 1 404 ? 9.342 5.229 5.034 1.00 94.31 404 LEU A N 1
ATOM 3365 C CA . LEU A 1 404 ? 10.706 4.979 4.591 1.00 94.31 404 LEU A CA 1
ATOM 3366 C C . LEU A 1 404 ? 11.469 6.289 4.402 1.00 94.31 404 LEU A C 1
ATOM 3368 O O . LEU A 1 404 ? 11.024 7.169 3.659 1.00 94.31 404 LEU A O 1
ATOM 3372 N N . LYS A 1 405 ? 12.621 6.403 5.058 1.00 93.88 405 LYS A N 1
ATOM 3373 C CA . LYS A 1 405 ? 13.506 7.564 4.992 1.00 93.88 405 LYS A CA 1
ATOM 3374 C C . LYS A 1 405 ? 14.665 7.317 4.038 1.00 93.88 405 LYS A C 1
ATOM 3376 O O . LYS A 1 405 ? 15.090 6.190 3.831 1.00 93.88 405 LYS A O 1
ATOM 3381 N N . VAL A 1 406 ? 15.197 8.385 3.473 1.00 92.50 406 VAL A N 1
ATOM 3382 C CA . VAL A 1 406 ? 16.395 8.375 2.635 1.00 92.50 406 VAL A CA 1
ATOM 3383 C C . VAL A 1 406 ? 17.276 9.537 3.072 1.00 92.50 406 VAL A C 1
ATOM 3385 O O . VAL A 1 406 ? 16.767 10.620 3.380 1.00 92.50 406 VAL A O 1
ATOM 3388 N N . ALA A 1 407 ? 18.585 9.310 3.149 1.00 85.88 407 ALA A N 1
ATOM 3389 C CA . ALA A 1 407 ? 19.524 10.402 3.366 1.00 85.88 407 ALA A CA 1
ATOM 3390 C C . ALA A 1 407 ? 19.432 11.392 2.187 1.00 85.88 407 ALA A C 1
ATOM 3392 O O . ALA A 1 407 ? 19.225 10.994 1.043 1.00 85.88 407 ALA A O 1
ATOM 3393 N N . LEU A 1 408 ? 19.519 12.686 2.478 1.00 80.50 408 LEU A N 1
ATOM 3394 C CA . LEU A 1 408 ? 19.457 13.777 1.498 1.00 80.50 408 LEU A CA 1
ATOM 3395 C C . LEU A 1 408 ? 20.799 14.501 1.357 1.00 80.50 408 LEU A C 1
ATOM 3397 O O . LEU A 1 408 ? 21.002 15.221 0.385 1.00 80.50 408 LEU A O 1
ATOM 3401 N N . SER A 1 409 ? 21.725 14.277 2.288 1.00 74.12 409 SER A N 1
ATOM 3402 C CA . SER A 1 409 ? 23.122 14.685 2.176 1.00 74.12 409 SER A CA 1
ATOM 3403 C C . SER A 1 409 ? 24.054 13.493 2.390 1.00 74.12 409 SER A C 1
ATOM 3405 O O . SER A 1 409 ? 23.676 12.476 2.976 1.00 74.12 409 SER A O 1
ATOM 3407 N N . CYS A 1 410 ? 25.260 13.619 1.844 1.00 67.25 410 CYS A N 1
ATOM 3408 C CA . CYS A 1 410 ? 26.382 12.702 2.020 1.00 67.25 410 CYS A CA 1
ATOM 3409 C C . CYS A 1 410 ? 27.322 13.284 3.098 1.00 67.25 410 CYS A C 1
ATOM 3411 O O . CYS A 1 410 ? 27.347 14.511 3.243 1.00 67.25 410 CYS A O 1
ATOM 3413 N N . PRO A 1 411 ? 28.087 12.459 3.839 1.00 64.94 411 PRO A N 1
ATOM 3414 C CA . PRO A 1 411 ? 29.191 12.940 4.673 1.00 64.94 411 PRO A CA 1
ATOM 3415 C C . PRO A 1 411 ? 30.169 13.799 3.862 1.00 64.94 411 PRO A C 1
ATOM 3417 O O . PRO A 1 411 ? 30.243 13.672 2.636 1.00 64.94 411 PRO A O 1
ATOM 3420 N N . ILE A 1 412 ? 30.914 14.663 4.562 1.00 63.78 412 ILE A N 1
ATOM 3421 C CA . ILE A 1 412 ? 31.892 15.580 3.951 1.00 63.78 412 ILE A CA 1
ATOM 3422 C C . ILE A 1 412 ? 32.994 14.782 3.239 1.00 63.78 412 ILE A C 1
ATOM 3424 O O . ILE A 1 412 ? 33.425 15.170 2.154 1.00 63.78 412 ILE A O 1
ATOM 3428 N N . GLU A 1 413 ? 33.399 13.643 3.810 1.00 75.69 413 GLU A N 1
ATOM 3429 C CA . GLU A 1 413 ? 34.398 12.755 3.224 1.00 75.69 413 GLU A CA 1
ATOM 3430 C C . GLU A 1 413 ? 33.744 11.516 2.595 1.00 75.69 413 GLU A C 1
ATOM 3432 O O . GLU A 1 413 ? 33.036 10.736 3.239 1.00 75.69 413 GLU A O 1
ATOM 3437 N N . ARG A 1 414 ? 33.961 11.352 1.289 1.00 79.88 414 ARG A N 1
ATOM 3438 C CA . ARG A 1 414 ? 33.510 10.190 0.522 1.00 79.88 414 ARG A CA 1
ATOM 3439 C C . ARG A 1 414 ? 34.509 9.043 0.727 1.00 79.88 414 ARG A C 1
ATOM 3441 O O . ARG A 1 414 ? 35.697 9.284 0.527 1.00 79.88 414 ARG A O 1
ATOM 3448 N N . PRO A 1 415 ? 34.068 7.808 1.037 1.00 84.81 415 PRO A N 1
ATOM 3449 C CA . PRO A 1 415 ? 34.990 6.685 1.183 1.00 84.81 415 PRO A CA 1
ATOM 3450 C C . PRO A 1 415 ? 35.780 6.438 -0.107 1.00 84.81 415 PRO A C 1
ATOM 3452 O O . PRO A 1 415 ? 35.225 6.539 -1.207 1.00 84.81 415 PRO A O 1
ATOM 3455 N N . SER A 1 416 ? 37.064 6.112 0.042 1.00 86.69 416 SER A N 1
ATOM 3456 C CA . SER A 1 416 ? 38.014 5.933 -1.068 1.00 86.69 416 SER A CA 1
ATOM 3457 C C . SER A 1 416 ? 37.613 4.824 -2.047 1.00 86.69 416 SER A C 1
ATOM 3459 O O . SER A 1 416 ? 37.965 4.849 -3.223 1.00 86.69 416 SER A O 1
ATOM 3461 N N . GLU A 1 417 ? 36.820 3.874 -1.569 1.00 84.19 417 GLU A N 1
ATOM 3462 C CA . GLU A 1 417 ? 36.373 2.688 -2.283 1.00 84.19 417 GLU A CA 1
ATOM 3463 C C . GLU A 1 417 ? 35.123 2.945 -3.144 1.00 84.19 417 GLU A C 1
ATOM 3465 O O . GLU A 1 417 ? 34.727 2.105 -3.959 1.00 84.19 417 GLU A O 1
ATOM 3470 N N . VAL A 1 418 ? 34.470 4.098 -2.964 1.00 86.62 418 VAL A N 1
ATOM 3471 C CA . VAL A 1 418 ? 33.321 4.504 -3.772 1.00 86.62 418 VAL A CA 1
ATOM 3472 C C . VAL A 1 418 ? 33.835 5.178 -5.050 1.00 86.62 418 VAL A C 1
ATOM 3474 O O . VAL A 1 418 ? 34.452 6.243 -4.955 1.00 86.62 418 VAL A O 1
ATOM 3477 N N . PRO A 1 419 ? 33.511 4.670 -6.259 1.00 88.38 419 PRO A N 1
ATOM 3478 C CA . PRO A 1 419 ? 34.046 5.233 -7.500 1.00 88.38 419 PRO A CA 1
ATOM 3479 C C . PRO A 1 419 ? 33.719 6.726 -7.632 1.00 88.38 419 PRO A C 1
ATOM 3481 O O . PRO A 1 419 ? 32.618 7.141 -7.275 1.00 88.38 419 PRO A O 1
ATOM 3484 N N . THR A 1 420 ? 34.632 7.547 -8.156 1.00 85.12 420 THR A N 1
ATOM 3485 C CA . THR A 1 420 ? 34.537 9.024 -8.127 1.00 85.12 420 THR A CA 1
ATOM 3486 C C . THR A 1 420 ? 33.215 9.574 -8.678 1.00 85.12 420 THR A C 1
ATOM 3488 O O . THR A 1 420 ? 32.647 10.501 -8.109 1.00 85.12 420 THR A O 1
ATOM 3491 N N . ASN A 1 421 ? 32.680 8.951 -9.731 1.00 83.19 421 ASN A N 1
ATOM 3492 C CA . ASN A 1 421 ? 31.451 9.385 -10.409 1.00 83.19 421 ASN A CA 1
ATOM 3493 C C . ASN A 1 421 ? 30.197 8.606 -9.982 1.00 83.19 421 ASN A C 1
ATOM 3495 O O . ASN A 1 421 ? 29.133 8.756 -10.580 1.00 83.19 421 ASN A O 1
ATOM 3499 N N . ALA A 1 422 ? 30.310 7.738 -8.979 1.00 85.44 422 ALA A N 1
ATOM 3500 C CA . ALA A 1 422 ? 29.207 6.893 -8.550 1.00 85.44 422 ALA A CA 1
ATOM 3501 C C . ALA A 1 422 ? 28.220 7.655 -7.645 1.00 85.44 422 ALA A C 1
ATOM 3503 O O . ALA A 1 422 ? 28.553 8.657 -7.010 1.00 85.44 422 ALA A O 1
ATOM 3504 N N . ILE A 1 423 ? 26.995 7.161 -7.518 1.00 86.25 423 ILE A N 1
ATOM 3505 C CA . ILE A 1 423 ? 26.060 7.674 -6.507 1.00 86.25 423 ILE A CA 1
ATOM 3506 C C . ILE A 1 423 ? 26.321 6.934 -5.200 1.00 86.25 423 ILE A C 1
ATOM 3508 O O . ILE A 1 423 ? 26.359 5.704 -5.208 1.00 86.25 423 ILE A O 1
ATOM 3512 N N . TYR A 1 424 ? 26.467 7.666 -4.095 1.00 85.38 424 TYR A N 1
ATOM 3513 C CA . TYR A 1 424 ? 26.625 7.121 -2.747 1.00 85.38 424 TYR A CA 1
ATOM 3514 C C . TYR A 1 424 ? 25.633 7.793 -1.808 1.00 85.38 424 TYR A C 1
ATOM 3516 O O . TYR A 1 424 ? 25.582 9.019 -1.729 1.00 85.38 424 TYR A O 1
ATOM 3524 N N . GLN A 1 425 ? 24.822 6.982 -1.132 1.00 88.44 425 GLN A N 1
ATOM 3525 C CA . GLN A 1 425 ? 23.764 7.463 -0.254 1.00 88.44 425 GLN A CA 1
ATOM 3526 C C . GLN A 1 425 ? 23.803 6.631 1.028 1.00 88.44 425 GLN A C 1
ATOM 3528 O O . GLN A 1 425 ? 23.017 5.694 1.145 1.00 88.44 425 GLN A O 1
ATOM 3533 N N . PRO A 1 426 ? 24.742 6.899 1.950 1.00 85.06 426 PRO A N 1
ATOM 3534 C CA . PRO A 1 426 ? 24.914 6.078 3.139 1.00 85.06 426 PRO A CA 1
ATOM 3535 C C . PRO A 1 426 ? 23.761 6.234 4.126 1.00 85.06 426 PRO A C 1
ATOM 3537 O O . PRO A 1 426 ? 23.025 7.224 4.120 1.00 85.06 426 PRO A O 1
ATOM 3540 N N . LEU A 1 427 ? 23.650 5.260 5.028 1.00 86.00 427 LEU A N 1
ATOM 3541 C CA . LEU A 1 427 ? 22.860 5.432 6.239 1.00 86.00 427 LEU A CA 1
ATOM 3542 C C . LEU A 1 427 ? 23.460 6.558 7.099 1.00 86.00 427 LEU A C 1
ATOM 3544 O O . LEU A 1 427 ? 24.687 6.660 7.177 1.00 86.00 427 LEU A O 1
ATOM 3548 N N . PRO A 1 428 ? 22.631 7.336 7.820 1.00 80.62 428 PRO A N 1
ATOM 3549 C CA . PRO A 1 428 ? 23.119 8.256 8.848 1.00 80.62 428 PRO A CA 1
ATOM 3550 C C . PRO A 1 428 ? 24.030 7.541 9.864 1.00 80.62 428 PRO A C 1
ATOM 3552 O O . PRO A 1 428 ? 23.942 6.322 9.994 1.00 80.62 428 PRO A O 1
ATOM 3555 N N . PRO A 1 429 ? 24.893 8.221 10.625 1.00 77.94 429 PRO A N 1
ATOM 3556 C CA . PRO A 1 429 ? 25.675 7.570 11.678 1.00 77.94 429 PRO A CA 1
ATOM 3557 C C . PRO A 1 429 ? 24.787 6.905 12.745 1.00 77.94 429 PRO A C 1
ATOM 3559 O O . PRO A 1 429 ? 23.712 7.407 13.064 1.00 77.94 429 PRO A O 1
ATOM 3562 N N . ALA A 1 430 ? 25.221 5.781 13.329 1.00 80.31 430 ALA A N 1
ATOM 3563 C CA . ALA A 1 430 ? 24.389 4.983 14.246 1.00 80.31 430 ALA A CA 1
ATOM 3564 C C . ALA A 1 430 ? 23.843 5.782 15.446 1.00 80.31 430 ALA A C 1
ATOM 3566 O O . ALA A 1 430 ? 22.684 5.621 15.807 1.00 80.31 430 ALA A O 1
ATOM 3567 N N . HIS A 1 431 ? 24.638 6.700 16.005 1.00 74.88 431 HIS A N 1
ATOM 3568 C CA . HIS A 1 431 ? 24.242 7.545 17.138 1.00 74.88 431 HIS A CA 1
ATOM 3569 C C . HIS A 1 431 ? 23.108 8.539 16.812 1.00 74.88 431 HIS A C 1
ATOM 3571 O O . HIS A 1 431 ? 22.484 9.072 17.724 1.00 74.88 431 HIS A O 1
ATOM 3577 N N . VAL A 1 432 ? 22.825 8.776 15.525 1.00 71.94 432 VAL A N 1
ATOM 3578 C CA . VAL A 1 432 ? 21.728 9.641 15.054 1.00 71.94 432 VAL A CA 1
ATOM 3579 C C . VAL A 1 432 ? 20.662 8.896 14.259 1.00 71.94 432 VAL A C 1
ATOM 3581 O O . VAL A 1 432 ? 19.633 9.479 13.903 1.00 71.94 432 VAL A O 1
ATOM 3584 N N . ARG A 1 433 ? 20.871 7.602 13.983 1.00 75.25 433 ARG A N 1
ATOM 3585 C CA . ARG A 1 433 ? 19.817 6.731 13.470 1.00 75.25 433 ARG A CA 1
ATOM 3586 C C . ARG A 1 433 ? 18.769 6.596 14.559 1.00 75.25 433 ARG A C 1
ATOM 3588 O O . ARG A 1 433 ? 18.855 5.760 15.449 1.00 75.25 433 ARG A O 1
ATOM 3595 N N . LEU A 1 434 ? 17.741 7.423 14.466 1.00 71.38 434 LEU A N 1
ATOM 3596 C CA . LEU A 1 434 ? 16.472 7.111 15.094 1.00 71.38 434 LEU A CA 1
ATOM 3597 C C . LEU A 1 434 ? 16.027 5.750 14.542 1.00 71.38 434 LEU A C 1
ATOM 3599 O O . LEU A 1 434 ? 16.072 5.597 13.321 1.00 71.38 434 LEU A O 1
ATOM 3603 N N . ASN A 1 435 ? 15.579 4.817 15.390 1.00 79.81 435 ASN A N 1
ATOM 3604 C CA . ASN A 1 435 ? 14.988 3.539 14.967 1.00 79.81 435 ASN A CA 1
ATOM 3605 C C . ASN A 1 435 ? 13.875 3.827 13.951 1.00 79.81 435 ASN A C 1
ATOM 3607 O O . ASN A 1 435 ? 12.767 4.145 14.340 1.00 79.81 435 ASN A O 1
ATOM 3611 N N . ASN A 1 436 ? 14.183 3.826 12.659 1.00 87.94 436 ASN A N 1
ATOM 3612 C CA . ASN A 1 436 ? 13.287 4.134 11.553 1.00 87.94 436 ASN A CA 1
ATOM 3613 C C . ASN A 1 436 ? 13.697 3.272 10.377 1.00 87.94 436 ASN A C 1
ATOM 3615 O O . ASN A 1 436 ? 14.827 2.799 10.294 1.00 87.94 436 ASN A O 1
ATOM 3619 N N . ASN A 1 437 ? 12.796 3.151 9.415 1.00 92.69 437 ASN A N 1
ATOM 3620 C CA . ASN A 1 437 ? 13.098 2.443 8.186 1.00 92.69 437 ASN A CA 1
ATOM 3621 C C . ASN A 1 437 ? 13.845 3.369 7.222 1.00 92.69 437 ASN A C 1
ATOM 3623 O O . ASN A 1 437 ? 13.421 4.512 7.017 1.00 92.69 437 ASN A O 1
ATOM 3627 N N . TYR A 1 438 ? 14.917 2.876 6.608 1.00 94.06 438 TYR A N 1
ATOM 3628 C CA . TYR A 1 438 ? 15.754 3.616 5.667 1.00 94.06 438 TYR A CA 1
ATOM 3629 C C . TYR A 1 438 ? 15.894 2.888 4.331 1.00 94.06 438 TYR A C 1
ATOM 3631 O O . TYR A 1 438 ? 15.832 1.668 4.254 1.00 94.06 438 TYR A O 1
ATOM 3639 N N . ILE A 1 439 ? 16.106 3.642 3.260 1.00 95.50 439 ILE A N 1
ATOM 3640 C CA . ILE A 1 439 ? 16.626 3.137 1.992 1.00 95.50 439 ILE A CA 1
ATOM 3641 C C . ILE A 1 439 ? 17.912 3.880 1.670 1.00 95.50 439 ILE A C 1
ATOM 3643 O O . ILE A 1 439 ? 17.981 5.105 1.800 1.00 95.50 439 ILE A O 1
ATOM 3647 N N . TYR A 1 440 ? 18.942 3.134 1.295 1.00 94.25 440 TYR A N 1
ATOM 3648 C CA . TYR A 1 440 ? 20.288 3.669 1.134 1.00 94.25 440 TYR A CA 1
ATOM 3649 C C . TYR A 1 440 ? 21.034 2.940 0.014 1.00 94.25 440 TYR A C 1
ATOM 3651 O O . TYR A 1 440 ? 20.668 1.823 -0.350 1.00 94.25 440 TYR A O 1
ATOM 3659 N N . LYS A 1 441 ? 22.062 3.583 -0.550 1.00 93.94 441 LYS A N 1
ATOM 3660 C CA . LYS A 1 441 ? 22.928 3.013 -1.590 1.00 93.94 441 LYS A CA 1
ATOM 3661 C C . LYS A 1 441 ? 24.345 2.867 -1.053 1.00 93.94 441 LYS A C 1
ATOM 3663 O O . LYS A 1 441 ? 24.952 3.860 -0.651 1.00 93.94 441 LYS A O 1
ATOM 3668 N N . THR A 1 442 ? 24.873 1.647 -1.087 1.00 92.06 442 THR A N 1
ATOM 3669 C CA . THR A 1 442 ? 26.224 1.303 -0.617 1.00 92.06 442 THR A CA 1
ATOM 3670 C C . THR A 1 442 ? 26.983 0.477 -1.656 1.00 92.06 442 THR A C 1
ATOM 3672 O O . THR A 1 442 ? 26.367 -0.178 -2.491 1.00 92.06 442 THR A O 1
ATOM 3675 N N . TYR A 1 443 ? 28.315 0.502 -1.605 1.00 92.94 443 TYR A N 1
ATOM 3676 C CA . TYR A 1 443 ? 29.198 -0.356 -2.414 1.00 92.94 443 TYR A CA 1
ATOM 3677 C C . TYR A 1 443 ? 29.744 -1.529 -1.602 1.00 92.94 443 TYR A C 1
ATOM 3679 O O . TYR A 1 443 ? 30.307 -2.451 -2.174 1.00 92.94 443 TYR A O 1
ATOM 3687 N N . PHE A 1 444 ? 29.529 -1.519 -0.285 1.00 91.06 444 PHE A N 1
ATOM 3688 C CA . PHE A 1 444 ? 29.874 -2.608 0.618 1.00 91.06 444 PHE A CA 1
ATOM 3689 C C . PHE A 1 444 ? 28.653 -2.982 1.442 1.00 91.06 444 PHE A C 1
ATOM 3691 O O . PHE A 1 444 ? 28.047 -2.130 2.100 1.00 91.06 444 PHE A O 1
ATOM 3698 N N . TYR A 1 445 ? 28.285 -4.253 1.395 1.00 92.25 445 TYR A N 1
ATOM 3699 C CA . TYR A 1 445 ? 27.182 -4.804 2.168 1.00 92.25 445 TYR A CA 1
ATOM 3700 C C . TYR A 1 445 ? 27.536 -6.235 2.568 1.00 92.25 445 TYR A C 1
ATOM 3702 O O . TYR A 1 445 ? 27.965 -7.002 1.713 1.00 92.25 445 TYR A O 1
ATOM 3710 N N . GLU A 1 446 ? 27.412 -6.564 3.859 1.00 91.44 446 GLU A N 1
ATOM 3711 C CA . GLU A 1 446 ? 27.757 -7.889 4.414 1.00 91.44 446 GLU A CA 1
ATOM 3712 C C . GLU A 1 446 ? 29.141 -8.395 3.962 1.00 91.44 446 GLU A C 1
ATOM 3714 O O . GLU A 1 446 ? 29.305 -9.521 3.506 1.00 91.44 446 GLU A O 1
ATOM 3719 N N . SER A 1 447 ? 30.155 -7.527 4.064 1.00 92.31 447 SER A N 1
ATOM 3720 C CA . SER A 1 447 ? 31.546 -7.813 3.667 1.00 92.31 447 SER A CA 1
ATOM 3721 C C . SER A 1 447 ? 31.759 -8.105 2.173 1.00 92.31 447 SER A C 1
ATOM 3723 O O . SER A 1 447 ? 32.858 -8.488 1.777 1.00 92.31 447 SER A O 1
ATOM 3725 N N . GLN A 1 448 ? 30.754 -7.877 1.325 1.00 93.69 448 GLN A N 1
ATOM 3726 C CA . GLN A 1 448 ? 30.848 -8.016 -0.125 1.00 93.69 448 GLN A CA 1
ATOM 3727 C C . GLN A 1 448 ? 30.913 -6.644 -0.809 1.00 93.69 448 GLN A C 1
ATOM 3729 O O . GLN A 1 448 ? 30.113 -5.753 -0.511 1.00 93.69 448 GLN A O 1
ATOM 3734 N N . TYR A 1 449 ? 31.850 -6.495 -1.754 1.00 93.50 449 TYR A N 1
ATOM 3735 C CA . TYR A 1 449 ? 31.945 -5.328 -2.632 1.00 93.50 449 TYR A CA 1
ATOM 3736 C C . TYR A 1 449 ? 31.029 -5.464 -3.852 1.00 93.50 449 TYR A C 1
ATOM 3738 O O . TYR A 1 449 ? 30.961 -6.520 -4.483 1.00 93.50 449 TYR A O 1
ATOM 3746 N N . TYR A 1 450 ? 30.368 -4.369 -4.213 1.00 92.06 450 TYR A N 1
ATOM 3747 C CA . TYR A 1 450 ? 29.481 -4.261 -5.363 1.00 92.06 450 TYR A CA 1
ATOM 3748 C C . TYR A 1 450 ? 29.933 -3.096 -6.239 1.00 92.06 450 TYR A C 1
ATOM 3750 O O . TYR A 1 450 ? 29.670 -1.943 -5.910 1.00 92.06 450 TYR A O 1
ATOM 3758 N N . GLU A 1 451 ? 30.550 -3.389 -7.384 1.00 89.88 451 GLU A N 1
ATOM 3759 C CA . GLU A 1 451 ? 31.120 -2.385 -8.298 1.00 89.88 451 GLU A CA 1
ATOM 3760 C C . GLU A 1 451 ? 30.101 -1.316 -8.738 1.00 89.88 451 GLU A C 1
ATOM 3762 O O . GLU A 1 451 ? 30.398 -0.125 -8.774 1.00 89.88 451 GLU A O 1
ATOM 3767 N N . SER A 1 452 ? 28.859 -1.723 -9.017 1.00 89.31 452 SER A N 1
ATOM 3768 C CA . SER A 1 452 ? 27.772 -0.808 -9.412 1.00 89.31 452 SER A CA 1
ATOM 3769 C C . SER A 1 452 ? 26.997 -0.206 -8.226 1.00 89.31 452 SER A C 1
ATOM 3771 O O . SER A 1 452 ? 26.057 0.574 -8.420 1.00 89.31 452 SER A O 1
ATOM 3773 N N . GLY A 1 453 ? 27.364 -0.584 -7.000 1.00 93.62 453 GLY A N 1
ATOM 3774 C CA . GLY A 1 453 ? 26.608 -0.326 -5.782 1.00 93.62 453 GLY A CA 1
ATOM 3775 C C . GLY A 1 453 ? 25.294 -1.110 -5.711 1.00 93.62 453 GLY A C 1
ATOM 3776 O O . GLY A 1 453 ? 24.774 -1.619 -6.705 1.00 93.62 453 GLY A O 1
ATOM 3777 N N . VAL A 1 454 ? 24.726 -1.187 -4.512 1.00 95.69 454 VAL A N 1
ATOM 3778 C CA . VAL A 1 454 ? 23.423 -1.799 -4.240 1.00 95.69 454 VAL A CA 1
ATOM 3779 C C . VAL A 1 454 ? 22.537 -0.871 -3.429 1.00 95.69 454 VAL A C 1
ATOM 3781 O O . VAL A 1 454 ? 23.012 -0.148 -2.553 1.00 95.69 454 VAL A O 1
ATOM 3784 N N . TRP A 1 455 ? 21.240 -0.905 -3.723 1.00 96.56 455 TRP A N 1
ATOM 3785 C CA . TRP A 1 455 ? 20.222 -0.282 -2.893 1.00 96.56 455 TRP A CA 1
ATOM 3786 C C . TRP A 1 455 ? 19.745 -1.280 -1.848 1.00 96.56 455 TRP A C 1
ATOM 3788 O O . TRP A 1 455 ? 19.424 -2.423 -2.171 1.00 96.56 455 TRP A O 1
ATOM 3798 N N . VAL A 1 456 ? 19.680 -0.834 -0.602 1.00 96.25 456 VAL A N 1
ATOM 3799 C CA . VAL A 1 456 ? 19.301 -1.657 0.542 1.00 96.25 456 VAL A CA 1
ATOM 3800 C C . VAL A 1 456 ? 18.120 -1.007 1.246 1.00 96.25 456 VAL A C 1
ATOM 3802 O O . VAL A 1 456 ? 18.124 0.196 1.511 1.00 96.25 456 VAL A O 1
ATOM 3805 N N . LEU A 1 457 ? 17.100 -1.814 1.523 1.00 95.62 457 LEU A N 1
ATOM 3806 C CA . LEU A 1 457 ? 15.953 -1.467 2.347 1.00 95.62 457 LEU A CA 1
ATOM 3807 C C . LEU A 1 457 ? 16.215 -1.937 3.778 1.00 95.62 457 LEU A C 1
ATOM 3809 O O . LEU A 1 457 ? 16.273 -3.134 4.033 1.00 95.62 457 LEU A O 1
ATOM 3813 N N . ASP A 1 458 ? 16.349 -0.996 4.698 1.00 93.94 458 ASP A N 1
ATOM 3814 C CA . ASP A 1 458 ? 16.638 -1.227 6.107 1.00 93.94 458 ASP A CA 1
ATOM 3815 C C . ASP A 1 458 ? 15.389 -0.998 6.960 1.00 93.94 458 ASP A C 1
ATOM 3817 O O . ASP A 1 458 ? 14.865 0.114 7.028 1.00 93.94 458 ASP A O 1
ATOM 3821 N N . ILE A 1 459 ? 14.880 -2.047 7.595 1.00 92.56 459 ILE A N 1
ATOM 3822 C CA . ILE A 1 459 ? 13.660 -2.032 8.400 1.00 92.56 459 ILE A CA 1
ATOM 3823 C C . ILE A 1 459 ? 14.044 -2.186 9.870 1.00 92.56 459 ILE A C 1
ATOM 3825 O O . ILE A 1 459 ? 14.293 -3.295 10.337 1.00 92.56 459 ILE A O 1
ATOM 3829 N N . GLN A 1 460 ? 14.073 -1.069 10.594 1.00 88.25 460 GLN A N 1
ATOM 3830 C CA . GLN A 1 460 ? 14.468 -1.016 12.007 1.00 88.25 460 GLN A CA 1
ATOM 3831 C C . GLN A 1 460 ? 13.271 -0.852 12.948 1.00 88.25 460 GLN A C 1
ATOM 3833 O O . GLN A 1 460 ? 13.320 -1.274 14.100 1.00 88.25 460 GLN A O 1
ATOM 3838 N N . GLU A 1 461 ? 12.187 -0.225 12.480 1.00 79.00 461 GLU A N 1
ATOM 3839 C CA . GLU A 1 461 ? 11.055 0.142 13.330 1.00 79.00 461 GLU A CA 1
ATOM 3840 C C . GLU A 1 461 ? 9.739 -0.336 12.732 1.00 79.00 461 GLU A C 1
ATOM 3842 O O . GLU A 1 461 ? 9.115 0.304 11.875 1.00 79.00 461 GLU A O 1
ATOM 3847 N N . TYR A 1 462 ? 9.285 -1.480 13.243 1.00 76.56 462 TYR A N 1
ATOM 3848 C CA . TYR A 1 462 ? 7.901 -1.889 13.126 1.00 76.56 462 TYR A CA 1
ATOM 3849 C C . TYR A 1 462 ? 7.503 -2.908 14.194 1.00 76.56 462 TYR A C 1
ATOM 3851 O O . TYR A 1 462 ? 8.344 -3.620 14.726 1.00 76.56 462 TYR A O 1
ATOM 3859 N N . LYS A 1 463 ? 6.198 -3.070 14.450 1.00 75.81 463 LYS A N 1
ATOM 3860 C CA . LYS A 1 463 ? 5.684 -4.073 15.410 1.00 75.81 463 LYS A CA 1
ATOM 3861 C C . LYS A 1 463 ? 6.076 -5.525 15.095 1.00 75.81 463 LYS A C 1
ATOM 3863 O O . LYS A 1 463 ? 5.843 -6.408 15.903 1.00 75.81 463 LYS A O 1
ATOM 3868 N N . THR A 1 464 ? 6.570 -5.803 13.890 1.00 73.62 464 THR A N 1
ATOM 3869 C CA . THR A 1 464 ? 7.105 -7.124 13.521 1.00 73.62 464 THR A CA 1
ATOM 3870 C C . THR A 1 464 ? 8.587 -7.254 13.864 1.00 73.62 464 THR A C 1
ATOM 3872 O O . THR A 1 464 ? 9.039 -8.370 14.071 1.00 73.62 464 THR A O 1
ATOM 3875 N N . CYS A 1 465 ? 9.325 -6.147 13.992 1.00 78.31 465 CYS A N 1
ATOM 3876 C CA . CYS A 1 465 ? 10.716 -6.145 14.448 1.00 78.31 465 CYS A CA 1
ATOM 3877 C C . CYS A 1 465 ? 10.842 -6.606 15.907 1.00 78.31 465 CYS A C 1
ATOM 3879 O O . CYS A 1 465 ? 11.860 -7.180 16.262 1.00 78.31 465 CYS A O 1
ATOM 3881 N N . GLU A 1 466 ? 9.795 -6.441 16.727 1.00 78.94 466 GLU A N 1
ATOM 3882 C CA . GLU A 1 466 ? 9.734 -7.035 18.076 1.00 78.94 466 GLU A CA 1
ATOM 3883 C C . GLU A 1 466 ? 9.875 -8.567 18.053 1.00 78.94 466 GLU A C 1
ATOM 3885 O O . GLU A 1 466 ? 10.380 -9.144 19.008 1.00 78.94 466 GLU A O 1
ATOM 3890 N N . LEU A 1 467 ? 9.430 -9.223 16.973 1.00 81.25 467 LEU A N 1
ATOM 3891 C CA . LEU A 1 467 ? 9.463 -10.681 16.830 1.00 81.25 467 LEU A CA 1
ATOM 3892 C C . LEU A 1 467 ? 10.623 -11.168 15.956 1.00 81.25 467 LEU A C 1
ATOM 3894 O O . LEU A 1 467 ? 11.239 -12.177 16.275 1.00 81.25 467 LEU A O 1
ATOM 3898 N N . TYR A 1 468 ? 10.909 -10.476 14.849 1.00 82.38 468 TYR A N 1
ATOM 3899 C CA . TYR A 1 468 ? 11.862 -10.936 13.826 1.00 82.38 468 TYR A CA 1
ATOM 3900 C C . TYR A 1 468 ? 13.167 -10.138 13.784 1.00 82.38 468 TYR A C 1
ATOM 3902 O O . TYR A 1 468 ? 14.014 -10.405 12.933 1.00 82.38 468 TYR A O 1
ATOM 3910 N N . GLY A 1 469 ? 13.314 -9.154 14.672 1.00 87.88 469 GLY A N 1
ATOM 3911 C CA . GLY A 1 469 ? 14.433 -8.226 14.667 1.00 87.88 469 GLY A CA 1
ATOM 3912 C C . GLY A 1 469 ? 14.392 -7.219 13.511 1.00 87.88 469 GLY A C 1
ATOM 3913 O O . GLY A 1 469 ? 13.466 -7.216 12.686 1.00 87.88 469 GLY A O 1
ATOM 3914 N N . PRO A 1 470 ? 15.380 -6.316 13.470 1.00 90.62 470 PRO A N 1
ATOM 3915 C CA . PRO A 1 470 ? 15.618 -5.466 12.316 1.00 90.62 470 PRO A CA 1
ATOM 3916 C C . PRO A 1 470 ? 16.056 -6.302 11.109 1.00 90.62 470 PRO A C 1
ATOM 3918 O O . PRO A 1 470 ? 16.674 -7.355 11.258 1.00 90.62 470 PRO A O 1
ATOM 3921 N N . GLN A 1 471 ? 15.722 -5.839 9.907 1.00 92.44 471 GLN A N 1
ATOM 3922 C CA . GLN A 1 471 ? 16.016 -6.550 8.663 1.00 92.44 471 GLN A CA 1
ATOM 3923 C C . GLN A 1 471 ? 16.572 -5.596 7.617 1.00 92.44 471 GLN A C 1
ATOM 3925 O O . GLN A 1 471 ? 15.950 -4.577 7.326 1.00 92.44 471 GLN A O 1
ATOM 3930 N N . SER A 1 472 ? 17.681 -5.972 6.991 1.00 93.81 472 SER A N 1
ATOM 3931 C CA . SER A 1 472 ? 18.259 -5.251 5.860 1.00 93.81 472 SER A CA 1
ATOM 3932 C C . SER A 1 472 ? 18.140 -6.123 4.607 1.00 93.81 472 SER A C 1
ATOM 3934 O O . SER A 1 472 ? 18.461 -7.307 4.623 1.00 93.81 472 SER A O 1
ATOM 3936 N N . ILE A 1 473 ? 17.578 -5.566 3.534 1.00 94.12 473 ILE A N 1
ATOM 3937 C CA . ILE A 1 473 ? 17.192 -6.314 2.332 1.00 94.12 473 ILE A CA 1
ATOM 3938 C C . ILE A 1 473 ? 17.822 -5.648 1.114 1.00 94.12 473 ILE A C 1
ATOM 3940 O O . ILE A 1 473 ? 17.470 -4.520 0.763 1.00 94.12 473 ILE A O 1
ATOM 3944 N N . VAL A 1 474 ? 18.719 -6.361 0.433 1.00 95.81 474 VAL A N 1
ATOM 3945 C CA . VAL A 1 474 ? 19.274 -5.917 -0.852 1.00 95.81 474 VAL A CA 1
ATOM 3946 C C . VAL A 1 474 ? 18.181 -5.959 -1.920 1.00 95.81 474 VAL A C 1
ATOM 3948 O O . VAL A 1 474 ? 17.586 -7.003 -2.194 1.00 95.81 474 VAL A O 1
ATOM 3951 N N . ILE A 1 475 ? 17.917 -4.816 -2.548 1.00 96.06 475 ILE A N 1
ATOM 3952 C CA . ILE A 1 475 ? 16.927 -4.699 -3.618 1.00 96.06 475 ILE A CA 1
ATOM 3953 C C . ILE A 1 475 ? 17.552 -5.211 -4.916 1.00 96.06 475 ILE A C 1
ATOM 3955 O O . ILE A 1 475 ? 18.581 -4.716 -5.359 1.00 96.06 475 ILE A O 1
ATOM 3959 N N . ARG A 1 476 ? 16.925 -6.186 -5.577 1.00 94.31 476 ARG A N 1
ATOM 3960 C CA . ARG A 1 476 ? 17.460 -6.739 -6.832 1.00 94.31 476 ARG A CA 1
ATOM 3961 C C . ARG A 1 476 ? 17.358 -5.724 -7.974 1.00 94.31 476 ARG A C 1
ATOM 3963 O O . ARG A 1 476 ? 16.275 -5.222 -8.275 1.00 94.31 476 ARG A O 1
ATOM 3970 N N . ASN A 1 477 ? 18.476 -5.456 -8.654 1.00 95.06 477 ASN A N 1
ATOM 3971 C CA . ASN A 1 477 ? 18.496 -4.549 -9.800 1.00 95.06 477 ASN A CA 1
ATOM 3972 C C . ASN A 1 477 ? 18.084 -5.258 -11.100 1.00 95.06 477 ASN A C 1
ATOM 3974 O O . ASN A 1 477 ? 18.916 -5.800 -11.828 1.00 95.06 477 ASN A O 1
ATOM 3978 N N . HIS A 1 478 ? 16.789 -5.268 -11.399 1.00 88.94 478 HIS A N 1
ATOM 3979 C CA . HIS A 1 478 ? 16.269 -5.871 -12.626 1.00 88.94 478 HIS A CA 1
ATOM 3980 C C . HIS A 1 478 ? 16.570 -5.002 -13.849 1.00 88.94 478 HIS A C 1
ATOM 3982 O O . HIS A 1 478 ? 16.243 -3.819 -13.836 1.00 88.94 478 HIS A O 1
ATOM 3988 N N . LYS A 1 479 ? 17.140 -5.591 -14.910 1.00 88.25 479 LYS A N 1
ATOM 3989 C CA . LYS A 1 479 ? 17.277 -4.949 -16.228 1.00 88.25 479 LYS A CA 1
ATOM 3990 C C . LYS A 1 479 ? 16.008 -5.164 -17.055 1.00 88.25 479 LYS A C 1
ATOM 3992 O O . LYS A 1 479 ? 15.465 -6.267 -17.085 1.00 88.25 479 LYS A O 1
ATOM 3997 N N . PHE A 1 480 ? 15.553 -4.119 -17.734 1.00 86.19 480 PHE A N 1
ATOM 3998 C CA . PHE A 1 480 ? 14.378 -4.128 -18.601 1.00 86.19 480 PHE A CA 1
ATOM 3999 C C . PHE A 1 480 ? 14.781 -4.174 -20.077 1.00 86.19 480 PHE A C 1
ATOM 4001 O O . PHE A 1 480 ? 15.905 -3.842 -20.450 1.00 86.19 480 PHE A O 1
ATOM 4008 N N . HIS A 1 481 ? 13.830 -4.536 -20.939 1.00 78.81 481 HIS A N 1
ATOM 4009 C CA . HIS A 1 481 ? 14.051 -4.612 -22.388 1.00 78.81 481 HIS A CA 1
ATOM 4010 C C . HIS A 1 481 ? 14.418 -3.271 -23.039 1.00 78.81 481 HIS A C 1
ATOM 4012 O O . HIS A 1 481 ? 14.958 -3.266 -24.139 1.00 78.81 481 HIS A O 1
ATOM 4018 N N . ASP A 1 482 ? 14.140 -2.141 -22.382 1.00 77.38 482 ASP A N 1
ATOM 4019 C CA . ASP A 1 482 ? 14.512 -0.809 -22.873 1.00 77.38 482 ASP A CA 1
ATOM 4020 C C . ASP A 1 482 ? 15.878 -0.321 -22.365 1.00 77.38 482 ASP A C 1
ATOM 4022 O O . ASP A 1 482 ? 16.186 0.864 -22.468 1.00 77.38 482 ASP A O 1
ATOM 4026 N N . GLY A 1 483 ? 16.686 -1.225 -21.804 1.00 82.94 483 GLY A N 1
ATOM 4027 C CA . GLY A 1 483 ? 18.043 -0.952 -21.332 1.00 82.94 483 GLY A CA 1
ATOM 4028 C C . GLY A 1 483 ? 18.115 -0.291 -19.957 1.00 82.94 483 GLY A C 1
ATOM 4029 O O . GLY A 1 483 ? 19.179 -0.306 -19.345 1.00 82.94 483 GLY A O 1
ATOM 4030 N N . ASN A 1 484 ? 17.001 0.234 -19.435 1.00 90.38 484 ASN A N 1
ATOM 4031 C CA . ASN A 1 484 ? 16.958 0.738 -18.065 1.00 90.38 484 ASN A CA 1
ATOM 4032 C C . ASN A 1 484 ? 16.944 -0.420 -17.062 1.00 90.38 484 ASN A C 1
ATOM 4034 O O . ASN A 1 484 ? 16.595 -1.556 -17.385 1.00 90.38 484 ASN A O 1
ATOM 4038 N N . CYS A 1 485 ? 17.233 -0.109 -15.810 1.00 94.81 485 CYS A N 1
ATOM 4039 C CA . CYS A 1 485 ? 17.142 -1.010 -14.679 1.00 94.81 485 CYS A CA 1
ATOM 4040 C C . CYS A 1 485 ? 16.356 -0.383 -13.518 1.00 94.81 485 CYS A C 1
ATOM 4042 O O . CYS A 1 485 ? 16.052 0.810 -13.535 1.00 94.81 485 CYS A O 1
ATOM 4044 N N . LEU A 1 486 ? 15.974 -1.176 -12.510 1.00 96.56 486 LEU A N 1
ATOM 4045 C CA . LEU A 1 486 ? 15.187 -0.684 -11.368 1.00 96.56 486 LEU A CA 1
ATOM 4046 C C . LEU A 1 486 ? 15.894 0.474 -10.644 1.00 96.56 486 LEU A C 1
ATOM 4048 O O . LEU A 1 486 ? 15.244 1.446 -10.254 1.00 96.56 486 LEU A O 1
ATOM 4052 N N . TYR A 1 487 ? 17.219 0.397 -10.514 1.00 96.62 487 TYR A N 1
ATOM 4053 C CA . TYR A 1 487 ? 18.013 1.440 -9.866 1.00 96.62 487 TYR A CA 1
ATOM 4054 C C . TYR A 1 487 ? 17.942 2.778 -10.601 1.00 96.62 487 TYR A C 1
ATOM 4056 O O . TYR A 1 487 ? 17.855 3.808 -9.933 1.00 96.62 487 TYR A O 1
ATOM 4064 N N . ASP A 1 488 ? 17.838 2.781 -11.935 1.00 96.00 488 ASP A N 1
ATOM 4065 C CA . ASP A 1 488 ? 17.640 4.022 -12.692 1.00 96.00 488 ASP A CA 1
ATOM 4066 C C . ASP A 1 488 ? 16.373 4.750 -12.234 1.00 96.00 488 ASP A C 1
ATOM 4068 O O . ASP A 1 488 ? 16.334 5.975 -12.193 1.00 96.00 488 ASP A O 1
ATOM 4072 N N . TYR A 1 489 ? 15.314 4.028 -11.856 1.00 97.75 489 TYR A N 1
ATOM 4073 C CA . TYR A 1 489 ? 14.082 4.651 -11.374 1.00 97.75 489 TYR A CA 1
ATOM 4074 C C . TYR A 1 489 ? 14.218 5.196 -9.951 1.00 97.75 489 TYR A C 1
ATOM 4076 O O . TYR A 1 489 ? 13.635 6.243 -9.674 1.00 97.75 489 TYR A O 1
ATOM 4084 N N . PHE A 1 490 ? 14.990 4.551 -9.067 1.00 96.81 490 PHE A N 1
ATOM 4085 C CA . PHE A 1 490 ? 15.323 5.128 -7.757 1.00 96.81 490 PHE A CA 1
ATOM 4086 C C . PHE A 1 490 ? 16.116 6.417 -7.910 1.00 96.81 490 PHE A C 1
ATOM 4088 O O . PHE A 1 490 ? 15.770 7.434 -7.315 1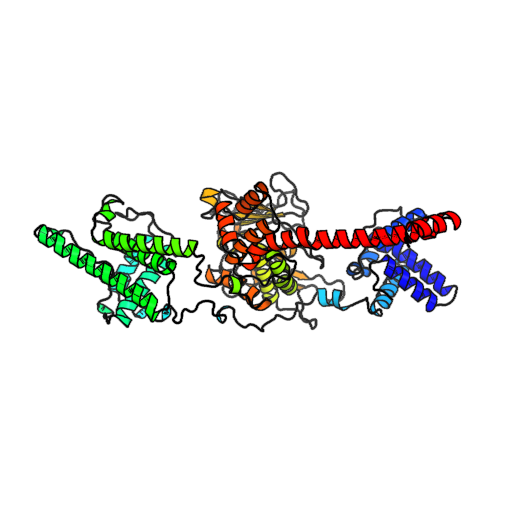.00 96.81 490 PHE A O 1
ATOM 4095 N N . GLU A 1 491 ? 17.136 6.394 -8.757 1.00 95.38 491 GLU A N 1
ATOM 4096 C CA . GLU A 1 491 ? 18.011 7.537 -8.979 1.00 95.38 491 GLU A CA 1
ATOM 4097 C C . GLU A 1 491 ? 17.251 8.682 -9.655 1.00 95.38 491 GLU A C 1
ATOM 4099 O O . GLU A 1 491 ? 17.318 9.819 -9.193 1.00 95.38 491 GLU A O 1
ATOM 4104 N N . ARG A 1 492 ? 16.406 8.387 -10.652 1.00 96.44 492 ARG A N 1
ATOM 4105 C CA . ARG A 1 492 ? 15.518 9.388 -11.268 1.00 96.44 492 ARG A CA 1
ATOM 4106 C C . ARG A 1 492 ? 14.485 9.945 -10.298 1.00 96.44 492 ARG A C 1
ATOM 4108 O O . ARG A 1 492 ? 14.134 11.119 -10.393 1.00 96.44 492 ARG A O 1
ATOM 4115 N N . HIS A 1 493 ? 13.975 9.118 -9.384 1.00 96.75 493 HIS A N 1
ATOM 4116 C CA . HIS A 1 493 ? 13.056 9.568 -8.341 1.00 96.75 493 HIS A CA 1
ATOM 4117 C C . HIS A 1 493 ? 13.744 10.500 -7.356 1.00 96.75 493 HIS A C 1
ATOM 4119 O O . HIS A 1 493 ? 13.149 11.495 -6.976 1.00 96.75 493 HIS A O 1
ATOM 4125 N N . LEU A 1 494 ? 14.978 10.213 -6.949 1.00 94.50 494 LEU A N 1
ATOM 4126 C CA . LEU A 1 494 ? 15.679 11.002 -5.937 1.00 94.50 494 LEU A CA 1
ATOM 4127 C C . LEU A 1 494 ? 16.325 12.264 -6.512 1.00 94.50 494 LEU A C 1
ATOM 4129 O O . LEU A 1 494 ? 16.099 13.350 -5.981 1.00 94.50 494 LEU A O 1
ATOM 4133 N N . TYR A 1 495 ? 17.075 12.128 -7.605 1.00 93.06 495 TYR A N 1
ATOM 4134 C CA . TYR A 1 495 ? 17.952 13.174 -8.145 1.00 93.06 495 TYR A CA 1
ATOM 4135 C C . TYR A 1 495 ? 17.430 13.801 -9.439 1.00 93.06 495 TYR A C 1
ATOM 4137 O O . TYR A 1 495 ? 17.962 14.806 -9.905 1.00 93.06 495 TYR A O 1
ATOM 4145 N N . GLY A 1 496 ? 16.384 13.222 -10.027 1.00 95.06 496 GLY A N 1
ATOM 4146 C CA . GLY A 1 496 ? 15.870 13.644 -11.319 1.00 95.06 496 GLY A CA 1
ATOM 4147 C C . GLY A 1 496 ? 16.524 12.922 -12.491 1.00 95.06 496 GLY A C 1
ATOM 4148 O O . GLY A 1 496 ? 17.358 12.034 -12.344 1.00 95.06 496 GLY A O 1
ATOM 4149 N N . TRP A 1 497 ? 16.100 13.282 -13.697 1.00 95.00 497 TRP A N 1
ATOM 4150 C CA . TRP A 1 497 ? 16.505 12.608 -14.926 1.00 95.00 497 TRP A CA 1
ATOM 4151 C C . TRP A 1 497 ? 17.090 13.622 -15.897 1.00 95.00 497 TRP A C 1
ATOM 4153 O O . TRP A 1 497 ? 16.354 14.427 -16.472 1.00 95.00 497 TRP A O 1
ATOM 4163 N N . TYR A 1 498 ? 18.403 13.568 -16.099 1.00 92.44 498 TYR A N 1
ATOM 4164 C CA . TYR A 1 498 ? 19.091 14.360 -17.111 1.00 92.44 498 TYR A CA 1
ATOM 4165 C C . TYR A 1 498 ? 19.116 13.617 -18.449 1.00 92.44 498 TYR A C 1
ATOM 4167 O O . TYR A 1 498 ? 19.448 12.434 -18.512 1.00 92.44 498 TYR A O 1
ATOM 4175 N N . PHE A 1 499 ? 18.739 14.303 -19.525 1.00 87.56 499 PHE A N 1
ATOM 4176 C CA . PHE A 1 499 ? 18.792 13.776 -20.883 1.00 87.56 499 PHE A CA 1
ATOM 4177 C C . PHE A 1 499 ? 19.957 14.415 -21.629 1.00 87.56 499 PHE A C 1
ATOM 4179 O O . PHE A 1 499 ? 19.913 15.614 -21.921 1.00 87.56 499 PHE A O 1
ATOM 4186 N N . HIS A 1 500 ? 20.957 13.596 -21.957 1.00 83.12 500 HIS A N 1
ATOM 4187 C CA . HIS A 1 500 ? 22.058 13.981 -22.830 1.00 83.12 500 HIS A CA 1
ATOM 4188 C C . HIS A 1 500 ? 21.654 13.780 -24.292 1.00 83.12 500 HIS A C 1
ATOM 4190 O O . HIS A 1 500 ? 21.119 12.734 -24.667 1.00 83.12 500 HIS A O 1
ATOM 4196 N N . SER A 1 501 ? 21.859 14.799 -25.117 1.00 76.62 501 SER A N 1
ATOM 4197 C CA . SER A 1 501 ? 21.546 14.748 -26.536 1.00 76.62 501 SER A CA 1
ATOM 4198 C C . SER A 1 501 ? 22.818 14.618 -27.363 1.00 76.62 501 SER A C 1
ATOM 4200 O O . SER A 1 501 ? 23.568 15.578 -27.512 1.00 76.62 501 SER A O 1
ATOM 4202 N N . ASN A 1 502 ? 22.967 13.493 -28.059 1.00 62.41 502 ASN A N 1
ATOM 4203 C CA . ASN A 1 502 ? 23.994 13.338 -29.085 1.00 62.41 502 ASN A CA 1
ATOM 4204 C C . ASN A 1 502 ? 23.604 14.171 -30.329 1.00 62.41 502 ASN A C 1
ATOM 4206 O O . ASN A 1 502 ? 22.884 13.697 -31.210 1.00 62.41 502 ASN A O 1
ATOM 4210 N N . GLY A 1 503 ? 24.006 15.448 -30.388 1.00 70.69 503 GLY A N 1
ATOM 4211 C CA . GLY A 1 503 ? 23.862 16.309 -31.574 1.00 70.69 503 GLY A CA 1
ATOM 4212 C C . GLY A 1 503 ? 23.284 17.707 -31.310 1.00 70.69 503 GLY A C 1
ATOM 4213 O O . GLY A 1 503 ? 23.464 18.283 -30.248 1.00 70.69 503 GLY A O 1
ATOM 4214 N N . LYS A 1 504 ? 22.568 18.276 -32.296 1.00 55.72 504 LYS A N 1
ATOM 4215 C CA . LYS A 1 504 ? 22.074 19.676 -32.280 1.00 55.72 504 LYS A CA 1
ATOM 4216 C C . LYS A 1 504 ? 21.003 20.000 -31.220 1.00 55.72 504 LYS A C 1
ATOM 4218 O O . LYS A 1 504 ? 20.600 21.160 -31.123 1.00 55.72 504 LYS A O 1
ATOM 4223 N N . LYS A 1 505 ? 20.466 19.024 -30.475 1.00 68.12 505 LYS A N 1
ATOM 4224 C CA . LYS A 1 505 ? 19.492 19.322 -29.405 1.00 68.12 505 LYS A CA 1
ATOM 4225 C C . LYS A 1 505 ? 20.246 19.615 -28.112 1.00 68.12 505 LYS A C 1
ATOM 4227 O O . LYS A 1 505 ? 21.269 19.007 -27.838 1.00 68.12 505 LYS A O 1
ATOM 4232 N N . LYS A 1 506 ? 19.725 20.558 -27.328 1.00 78.38 506 LYS A N 1
ATOM 4233 C CA . LYS A 1 506 ? 20.300 20.918 -26.032 1.00 78.38 506 LYS A CA 1
ATOM 4234 C C . LYS A 1 506 ? 20.002 19.826 -25.011 1.00 78.38 506 LYS A C 1
ATOM 4236 O O . LYS A 1 506 ? 18.856 19.366 -24.929 1.00 78.38 506 LYS A O 1
ATOM 4241 N N . ASP A 1 507 ? 21.015 19.468 -24.237 1.00 87.62 507 ASP A N 1
ATOM 4242 C CA . ASP A 1 507 ? 20.837 18.701 -23.015 1.00 87.62 507 ASP A CA 1
ATOM 4243 C C . ASP A 1 507 ? 19.842 19.391 -22.086 1.00 87.62 507 ASP A C 1
ATOM 4245 O O . ASP A 1 507 ? 19.713 20.622 -22.084 1.00 87.62 507 ASP A O 1
ATOM 4249 N N . LYS A 1 508 ? 19.118 18.597 -21.298 1.00 91.31 508 LYS A N 1
ATOM 4250 C CA . LYS A 1 508 ? 18.184 19.152 -20.321 1.00 91.31 508 LYS A CA 1
ATOM 4251 C C . LYS A 1 508 ? 17.800 18.171 -19.230 1.00 91.31 508 LYS A C 1
ATOM 4253 O O . LYS A 1 508 ? 17.707 16.965 -19.449 1.00 91.31 508 LYS A O 1
ATOM 4258 N N . TRP A 1 509 ? 17.416 18.732 -18.092 1.00 93.69 509 TRP A N 1
ATOM 4259 C CA . TRP A 1 509 ? 16.661 18.023 -17.069 1.00 93.69 509 TRP A CA 1
ATOM 4260 C C . TRP A 1 509 ? 15.232 17.751 -17.551 1.00 93.69 509 TRP A C 1
ATOM 4262 O O . TRP A 1 509 ? 14.510 18.653 -17.981 1.00 93.69 509 TRP A O 1
ATOM 4272 N N . LEU A 1 510 ? 14.834 16.482 -17.517 1.00 93.69 510 LEU A N 1
ATOM 4273 C CA . LEU A 1 510 ? 13.474 16.020 -17.794 1.00 93.69 510 LEU A CA 1
ATOM 4274 C C . LEU A 1 510 ? 12.609 16.067 -16.544 1.00 93.69 510 LEU A C 1
ATOM 4276 O O . LEU A 1 510 ? 11.423 16.379 -16.622 1.00 93.69 510 LEU A O 1
ATOM 4280 N N . THR A 1 511 ? 13.215 15.754 -15.405 1.00 95.62 511 THR A N 1
ATOM 4281 C CA . THR A 1 511 ? 12.605 15.894 -14.092 1.00 95.62 511 THR A CA 1
ATOM 4282 C C . THR A 1 511 ? 13.656 16.253 -13.056 1.00 95.62 511 THR A C 1
ATOM 4284 O O . THR A 1 511 ? 14.810 15.858 -13.207 1.00 95.62 511 THR A O 1
ATOM 4287 N N . THR A 1 512 ? 13.249 16.984 -12.020 1.00 95.31 512 THR A N 1
ATOM 4288 C CA . THR A 1 512 ? 14.057 17.277 -10.823 1.00 95.31 512 THR A CA 1
ATOM 4289 C C . THR A 1 512 ? 13.875 16.225 -9.719 1.00 95.31 512 THR A C 1
ATOM 4291 O O . THR A 1 512 ? 14.361 16.392 -8.601 1.00 95.31 512 THR A O 1
ATOM 4294 N N . GLY A 1 513 ? 13.159 15.131 -10.009 1.00 95.25 513 GLY A N 1
ATOM 4295 C CA . GLY A 1 513 ? 12.930 14.042 -9.069 1.00 95.25 513 GLY A CA 1
ATOM 4296 C C . GLY A 1 513 ? 12.126 14.514 -7.860 1.00 95.25 513 GLY A C 1
ATOM 4297 O O . GLY A 1 513 ? 11.176 15.291 -7.978 1.00 95.25 513 GLY A O 1
ATOM 4298 N N . ARG A 1 514 ? 12.527 14.066 -6.675 1.00 93.19 514 ARG A N 1
ATOM 4299 C CA . ARG A 1 514 ? 11.882 14.315 -5.384 1.00 93.19 514 ARG A CA 1
ATOM 4300 C C . ARG A 1 514 ? 11.726 15.806 -5.093 1.00 93.19 514 ARG A C 1
ATOM 4302 O O . ARG A 1 514 ? 10.736 16.203 -4.481 1.00 93.19 514 ARG A O 1
ATOM 4309 N N . ILE A 1 515 ? 12.659 16.632 -5.569 1.00 92.50 515 ILE A N 1
ATOM 4310 C CA . ILE A 1 515 ? 12.635 18.091 -5.394 1.00 92.50 515 ILE A CA 1
ATOM 4311 C C . ILE A 1 515 ? 11.382 18.709 -6.035 1.00 92.50 515 ILE A C 1
ATOM 4313 O O . ILE A 1 515 ? 10.822 19.652 -5.478 1.00 92.50 515 ILE A O 1
ATOM 4317 N N . SER A 1 516 ? 10.851 18.122 -7.117 1.00 92.56 516 SER A N 1
ATOM 4318 C CA . SER A 1 516 ? 9.625 18.600 -7.781 1.00 92.56 516 SER A CA 1
ATOM 4319 C C . SER A 1 516 ? 8.374 18.599 -6.886 1.00 92.56 516 SER A C 1
ATOM 4321 O O . SER A 1 516 ? 7.372 19.228 -7.232 1.00 92.56 516 SER A O 1
ATOM 4323 N N . PHE A 1 517 ? 8.410 17.911 -5.739 1.00 92.25 517 PHE A N 1
ATOM 4324 C CA . PHE A 1 517 ? 7.311 17.856 -4.771 1.00 92.25 517 PHE A CA 1
ATOM 4325 C C . PHE A 1 517 ? 7.407 18.901 -3.653 1.00 92.25 517 PHE A C 1
ATOM 4327 O O . PHE A 1 517 ? 6.548 18.902 -2.774 1.00 92.25 517 PHE A O 1
ATOM 4334 N N . ASN A 1 518 ? 8.422 19.777 -3.672 1.00 90.75 518 ASN A N 1
ATOM 4335 C CA . ASN A 1 518 ? 8.690 20.765 -2.619 1.00 90.75 518 ASN A CA 1
ATOM 4336 C C . ASN A 1 518 ? 8.635 20.142 -1.206 1.00 90.75 518 ASN A C 1
ATOM 4338 O O . ASN A 1 518 ? 7.781 20.523 -0.396 1.00 90.75 518 ASN A O 1
ATOM 4342 N N . PRO A 1 519 ? 9.486 19.136 -0.927 1.00 89.88 519 PRO A N 1
ATOM 4343 C CA . PRO A 1 519 ? 9.486 18.410 0.339 1.00 89.88 519 PRO A CA 1
ATOM 4344 C C . PRO A 1 519 ? 9.574 19.346 1.552 1.00 89.88 519 PRO A C 1
ATOM 4346 O O . PRO A 1 519 ? 10.420 20.234 1.604 1.00 89.88 519 PRO A O 1
ATOM 4349 N N . ARG A 1 520 ? 8.714 19.118 2.549 1.00 87.81 520 ARG A N 1
ATOM 4350 C CA . ARG A 1 520 ? 8.677 19.828 3.844 1.00 87.81 520 ARG A CA 1
ATOM 4351 C C . ARG A 1 520 ? 9.196 18.965 4.994 1.00 87.81 520 ARG A C 1
ATOM 4353 O O . ARG A 1 520 ? 8.933 19.240 6.158 1.00 87.81 520 ARG A O 1
ATOM 4360 N N . ASP A 1 521 ? 9.853 17.869 4.652 1.00 80.06 521 ASP A N 1
ATOM 4361 C CA . ASP A 1 521 ? 10.227 16.779 5.545 1.00 80.06 521 ASP A CA 1
ATOM 4362 C C . ASP A 1 521 ? 11.736 16.687 5.789 1.00 80.06 521 ASP A C 1
ATOM 4364 O O . ASP A 1 521 ? 12.199 15.686 6.334 1.00 80.06 521 ASP A O 1
ATOM 4368 N N . CYS A 1 522 ? 12.496 17.709 5.388 1.00 70.56 522 CYS A N 1
ATOM 4369 C CA . CYS A 1 522 ? 13.926 17.767 5.638 1.00 70.56 522 CYS A CA 1
ATOM 4370 C C . CYS A 1 522 ? 14.177 17.905 7.143 1.00 70.56 522 CYS A C 1
ATOM 4372 O O . CYS A 1 522 ? 13.923 18.950 7.744 1.00 70.56 522 CYS A O 1
ATOM 4374 N N . CYS A 1 523 ? 14.675 16.832 7.747 1.00 69.38 523 CYS A N 1
ATOM 4375 C CA . CYS A 1 523 ? 15.251 16.866 9.081 1.00 69.38 523 CYS A CA 1
ATOM 4376 C C . CYS A 1 523 ? 16.754 17.106 8.948 1.00 69.38 523 CYS A C 1
ATOM 4378 O O . CYS A 1 523 ? 17.393 16.509 8.080 1.00 69.38 523 CYS A O 1
ATOM 4380 N N . TYR A 1 524 ? 17.302 17.952 9.815 1.00 70.19 524 TYR A N 1
ATOM 4381 C CA . TYR A 1 524 ? 18.713 18.320 9.821 1.00 70.19 524 TYR A CA 1
ATOM 4382 C C . TYR A 1 524 ? 19.325 18.032 11.183 1.00 70.19 524 TYR A C 1
ATOM 4384 O O . TYR A 1 524 ? 18.677 18.233 12.212 1.00 70.19 524 TYR A O 1
ATOM 4392 N N . ILE A 1 525 ? 20.584 17.613 11.176 1.00 60.69 525 ILE A N 1
ATOM 4393 C CA . ILE A 1 525 ? 21.430 17.588 12.363 1.00 60.69 525 ILE A CA 1
ATOM 4394 C C . ILE A 1 525 ? 22.517 18.631 12.158 1.00 60.69 525 ILE A C 1
ATOM 4396 O O . ILE A 1 525 ? 23.355 18.489 11.273 1.00 60.69 525 ILE A O 1
ATOM 4400 N N . CYS A 1 526 ? 22.500 19.663 12.997 1.00 55.50 526 CYS A N 1
ATOM 4401 C CA . CYS A 1 526 ? 23.663 20.507 13.235 1.00 55.50 526 CYS A CA 1
ATOM 4402 C C . CYS A 1 526 ? 24.196 20.125 14.617 1.00 55.50 526 CYS A C 1
ATOM 4404 O O . CYS A 1 526 ? 23.466 20.317 15.593 1.00 55.50 526 CYS A O 1
ATOM 4406 N N . ASN A 1 527 ? 25.433 19.622 14.750 1.00 55.25 527 ASN A N 1
ATOM 4407 C CA . ASN A 1 527 ? 26.043 19.697 16.079 1.00 55.25 527 ASN A CA 1
ATOM 4408 C C . ASN A 1 527 ? 26.328 21.170 16.364 1.00 55.25 527 ASN A C 1
ATOM 4410 O O . ASN A 1 527 ? 26.825 21.903 15.510 1.00 55.25 527 ASN A O 1
ATOM 4414 N N . GLN A 1 528 ? 26.026 21.588 17.588 1.00 53.56 528 GLN A N 1
ATOM 4415 C CA . GLN A 1 528 ? 26.197 22.961 18.068 1.00 53.56 528 GLN A CA 1
ATOM 4416 C C . GLN A 1 528 ? 27.671 23.425 18.083 1.00 53.56 528 GLN A C 1
ATOM 4418 O O . GLN A 1 528 ? 27.933 24.609 18.274 1.00 53.56 528 GLN A O 1
ATOM 4423 N N . ASN A 1 529 ? 28.624 22.525 17.813 1.00 56.03 529 ASN A N 1
ATOM 4424 C CA . ASN A 1 529 ? 30.037 22.843 17.624 1.00 56.03 529 ASN A CA 1
ATOM 4425 C C . ASN A 1 529 ? 30.326 23.075 16.130 1.00 56.03 529 ASN A C 1
ATOM 4427 O O . ASN A 1 529 ? 30.072 22.211 15.289 1.00 56.03 529 ASN A O 1
ATOM 4431 N N . GLN A 1 530 ? 30.858 24.258 15.822 1.00 53.06 530 GLN A N 1
ATOM 4432 C CA . GLN A 1 530 ? 30.852 24.961 14.528 1.00 53.06 530 GLN A CA 1
ATOM 4433 C C . GLN A 1 530 ? 31.603 24.315 13.335 1.00 53.06 530 GLN A C 1
ATOM 4435 O O . GLN A 1 530 ? 31.917 25.020 12.389 1.00 53.06 530 GLN A O 1
ATOM 4440 N N . ASN A 1 531 ? 31.854 23.002 13.309 1.00 55.41 531 ASN A N 1
ATOM 4441 C CA . ASN A 1 531 ? 32.517 22.311 12.184 1.00 55.41 531 ASN A CA 1
ATOM 4442 C C . ASN A 1 531 ? 31.965 20.895 11.900 1.00 55.41 531 ASN A C 1
ATOM 4444 O O . ASN A 1 531 ? 32.648 20.063 11.310 1.00 55.41 531 ASN A O 1
ATOM 4448 N N . SER A 1 532 ? 30.749 20.576 12.350 1.00 55.22 532 SER A N 1
ATOM 4449 C CA . SER A 1 532 ? 30.198 19.220 12.206 1.00 55.22 532 SER A CA 1
ATOM 4450 C C . SER A 1 532 ? 29.539 18.938 10.853 1.00 55.22 532 SER A C 1
ATOM 4452 O O . SER A 1 532 ? 28.947 19.817 10.230 1.00 55.22 532 SER A O 1
ATOM 4454 N N . GLU A 1 533 ? 29.630 17.678 10.423 1.00 59.38 533 GLU A N 1
ATOM 4455 C CA . GLU A 1 533 ? 29.018 17.154 9.202 1.00 59.38 533 GLU A CA 1
ATOM 4456 C C . GLU A 1 533 ? 27.502 17.395 9.162 1.00 59.38 533 GLU A C 1
ATOM 4458 O O . GLU A 1 533 ? 26.764 16.993 10.064 1.00 59.38 533 GLU A O 1
ATOM 4463 N N . PHE A 1 534 ? 27.024 18.016 8.082 1.00 67.50 534 PHE A N 1
ATOM 4464 C CA . PHE A 1 534 ? 25.605 18.288 7.888 1.00 67.50 534 PHE A CA 1
ATOM 4465 C C . PHE A 1 534 ? 24.880 17.044 7.366 1.00 67.50 534 PHE A C 1
ATOM 4467 O O . PHE A 1 534 ? 24.861 16.758 6.164 1.00 67.50 534 PHE A O 1
ATOM 4474 N N . TRP A 1 535 ? 24.245 16.308 8.274 1.00 75.44 535 TRP A N 1
ATOM 4475 C CA . TRP A 1 535 ? 23.397 15.175 7.919 1.00 75.44 535 TRP A CA 1
ATOM 4476 C C . TRP A 1 535 ? 21.940 15.606 7.793 1.00 75.44 535 TRP A C 1
ATOM 4478 O O . TRP A 1 535 ? 21.354 16.193 8.704 1.00 75.44 535 TRP A O 1
ATOM 4488 N N . SER A 1 536 ? 21.346 15.278 6.650 1.00 80.38 536 SER A N 1
ATOM 4489 C CA . SER A 1 536 ? 19.942 15.520 6.361 1.00 80.38 536 SER A CA 1
ATOM 4490 C C . SER A 1 536 ? 19.279 14.261 5.825 1.00 80.38 536 SER A C 1
ATOM 4492 O O . SER A 1 536 ? 19.898 13.465 5.117 1.00 80.38 536 SER A O 1
ATOM 4494 N N . TRP A 1 537 ? 18.011 14.065 6.166 1.00 86.62 537 TRP A N 1
ATOM 4495 C CA . TRP A 1 537 ? 17.179 12.999 5.612 1.00 86.62 537 TRP A CA 1
ATOM 4496 C C . TRP A 1 537 ? 15.752 13.495 5.410 1.00 86.62 537 TRP A C 1
ATOM 4498 O O . TRP A 1 537 ? 15.330 14.502 5.979 1.00 86.62 537 TRP A O 1
ATOM 4508 N N . GLY A 1 538 ? 14.996 12.748 4.617 1.00 91.44 538 GLY A N 1
ATOM 4509 C CA . GLY A 1 538 ? 13.566 12.954 4.431 1.00 91.44 538 GLY A CA 1
ATOM 4510 C C . GLY A 1 538 ? 12.885 11.660 4.011 1.00 91.44 538 GLY A C 1
ATOM 4511 O O . GLY A 1 538 ? 13.517 10.607 3.954 1.00 91.44 538 GLY A O 1
ATOM 4512 N N . TYR A 1 539 ? 11.589 11.709 3.725 1.00 94.25 539 TYR A N 1
ATOM 4513 C CA . TYR A 1 539 ? 10.837 10.548 3.267 1.00 94.25 539 TYR A CA 1
ATOM 4514 C C . TYR A 1 539 ? 11.118 10.251 1.796 1.00 94.25 539 TYR A C 1
ATOM 4516 O O . TYR A 1 539 ? 11.228 11.155 0.961 1.00 94.25 539 TYR A O 1
ATOM 4524 N N . PHE A 1 540 ? 11.193 8.961 1.478 1.00 95.69 540 PHE A N 1
ATOM 4525 C CA . PHE A 1 540 ? 11.342 8.472 0.114 1.00 95.69 540 PHE A CA 1
ATOM 4526 C C . PHE A 1 540 ? 10.065 8.722 -0.701 1.00 95.69 540 PHE A C 1
ATOM 4528 O O . PHE A 1 540 ? 10.135 9.223 -1.820 1.00 95.69 540 PHE A O 1
ATOM 4535 N N . PHE A 1 541 ? 8.888 8.444 -0.128 1.00 96.31 541 PHE A N 1
ATOM 4536 C CA . PHE A 1 541 ? 7.590 8.712 -0.755 1.00 96.31 541 PHE A CA 1
ATOM 4537 C C . PHE A 1 541 ? 6.926 9.957 -0.165 1.00 96.31 541 PHE A C 1
ATOM 4539 O O . PHE A 1 541 ? 6.620 10.002 1.027 1.00 96.31 541 PHE A O 1
ATOM 4546 N N . ILE A 1 542 ? 6.620 10.938 -1.017 1.00 94.25 542 ILE A N 1
ATOM 4547 C CA . ILE A 1 542 ? 6.065 12.232 -0.600 1.00 94.25 542 ILE A CA 1
ATOM 4548 C C . ILE A 1 542 ? 4.803 12.551 -1.384 1.00 94.25 542 ILE A C 1
ATOM 4550 O O . ILE A 1 542 ? 4.672 12.228 -2.565 1.00 94.25 542 ILE A O 1
ATOM 4554 N N . GLN A 1 543 ? 3.858 13.218 -0.732 1.00 94.38 543 GLN A N 1
ATOM 4555 C CA . GLN A 1 543 ? 2.666 13.737 -1.381 1.00 94.38 543 GLN A CA 1
ATOM 4556 C C . GLN A 1 543 ? 3.022 14.867 -2.359 1.00 94.38 543 GLN A C 1
ATOM 4558 O O . GLN A 1 543 ? 3.420 15.939 -1.901 1.00 94.38 543 GLN A O 1
ATOM 4563 N N . PRO A 1 544 ? 2.790 14.705 -3.677 1.00 91.62 544 PRO A N 1
ATOM 4564 C CA . PRO A 1 544 ? 3.282 15.647 -4.683 1.00 91.62 544 PRO A CA 1
ATOM 4565 C C . PRO A 1 544 ? 2.830 17.100 -4.521 1.00 91.62 544 PRO A C 1
ATOM 4567 O O . PRO A 1 544 ? 3.534 18.006 -4.942 1.00 91.62 544 PRO A O 1
ATOM 4570 N N . LEU A 1 545 ? 1.639 17.328 -3.956 1.00 89.62 545 LEU A N 1
ATOM 4571 C CA . LEU A 1 545 ? 1.061 18.670 -3.811 1.00 89.62 545 LEU A CA 1
ATOM 4572 C C . LEU A 1 545 ? 1.347 19.314 -2.452 1.00 89.62 545 LEU A C 1
ATOM 4574 O O . LEU A 1 545 ? 1.233 20.527 -2.316 1.00 89.62 545 LEU A O 1
ATOM 4578 N N . VAL A 1 546 ? 1.650 18.501 -1.441 1.00 91.62 546 VAL A N 1
ATOM 4579 C CA . VAL A 1 546 ? 1.755 18.956 -0.047 1.00 91.62 546 VAL A CA 1
ATOM 4580 C C . VAL A 1 546 ? 3.216 19.012 0.400 1.00 91.62 546 VAL A C 1
ATOM 4582 O O . VAL A 1 546 ? 3.556 19.818 1.260 1.00 91.62 546 VAL A O 1
ATOM 4585 N N . GLY A 1 547 ? 4.076 18.163 -0.170 1.00 90.69 547 GLY A N 1
ATOM 4586 C CA . GLY A 1 547 ? 5.466 18.023 0.259 1.00 90.69 547 GLY A CA 1
ATOM 4587 C C . GLY A 1 547 ? 5.630 17.246 1.570 1.00 90.69 547 GLY A C 1
ATOM 4588 O O . GLY A 1 547 ? 6.729 17.179 2.104 1.00 90.69 547 GLY A O 1
ATOM 4589 N N . CYS A 1 548 ? 4.559 16.649 2.102 1.00 92.25 548 CYS A N 1
ATOM 4590 C CA . CYS A 1 548 ? 4.575 15.889 3.356 1.00 92.25 548 CYS A CA 1
ATOM 4591 C C . CYS A 1 548 ? 4.519 14.374 3.116 1.00 92.25 548 CYS A C 1
ATOM 4593 O O . CYS A 1 548 ? 4.121 13.911 2.043 1.00 92.25 548 CYS A O 1
ATOM 4595 N N . VAL A 1 549 ? 4.844 13.592 4.149 1.00 92.69 549 VAL A N 1
ATOM 4596 C CA . VAL A 1 549 ? 4.668 12.133 4.147 1.00 92.69 549 VAL A CA 1
ATOM 4597 C C . VAL A 1 549 ? 3.212 11.750 3.874 1.00 92.69 549 VAL A C 1
ATOM 4599 O O . VAL A 1 549 ? 2.270 12.425 4.300 1.00 92.69 549 VAL A O 1
ATOM 4602 N N . TYR A 1 550 ? 3.001 10.652 3.157 1.00 93.94 550 TYR A N 1
ATOM 4603 C CA . TYR A 1 550 ? 1.667 10.085 2.984 1.00 93.94 550 TYR A CA 1
ATOM 4604 C C . TYR A 1 550 ? 1.081 9.619 4.325 1.00 93.94 550 TYR A C 1
ATOM 4606 O O . TYR A 1 550 ? 1.787 9.031 5.141 1.00 93.94 550 TYR A O 1
ATOM 4614 N N . ASN A 1 551 ? -0.230 9.775 4.537 1.00 92.38 551 ASN A N 1
ATOM 4615 C CA . ASN A 1 551 ? -0.923 9.027 5.591 1.00 92.38 551 ASN A CA 1
ATOM 4616 C C . ASN A 1 551 ? -1.354 7.624 5.108 1.00 92.38 551 ASN A C 1
ATOM 4618 O O . ASN A 1 551 ? -1.184 7.248 3.947 1.00 92.38 551 ASN A O 1
ATOM 4622 N N . SER A 1 552 ? -1.911 6.804 6.011 1.00 90.19 552 SER A N 1
ATOM 4623 C CA . SER A 1 552 ? -2.317 5.419 5.699 1.00 90.19 552 SER A CA 1
ATOM 4624 C C . SER A 1 552 ? -3.356 5.305 4.583 1.00 90.19 552 SER A C 1
ATOM 4626 O O . SER A 1 552 ? -3.371 4.303 3.868 1.00 90.19 552 SER A O 1
ATOM 4628 N N . THR A 1 553 ? -4.241 6.293 4.449 1.00 92.19 553 THR A N 1
ATOM 4629 C CA . THR A 1 553 ? -5.295 6.289 3.433 1.00 92.19 553 THR A CA 1
ATOM 4630 C C . THR A 1 553 ? -4.746 6.762 2.099 1.00 92.19 553 THR A C 1
ATOM 4632 O O . THR A 1 553 ? -5.010 6.121 1.089 1.00 92.19 553 THR A O 1
ATOM 4635 N N . GLU A 1 554 ? -3.942 7.819 2.093 1.00 94.75 554 GLU A N 1
ATOM 4636 C CA . GLU A 1 554 ? -3.405 8.402 0.863 1.00 94.75 554 GLU A CA 1
ATOM 4637 C C . GLU A 1 554 ? -2.374 7.488 0.187 1.00 94.75 554 GLU A C 1
ATOM 4639 O O . GLU A 1 554 ? -2.423 7.339 -1.031 1.00 94.75 554 GLU A O 1
ATOM 4644 N N . PHE A 1 555 ? -1.495 6.813 0.945 1.00 96.06 555 PHE A N 1
ATOM 4645 C CA . PHE A 1 555 ? -0.556 5.839 0.365 1.00 96.06 555 PHE A CA 1
ATOM 4646 C C . PHE A 1 555 ? -1.293 4.628 -0.224 1.00 96.06 555 PHE A C 1
ATOM 4648 O O . PHE A 1 555 ? -1.040 4.205 -1.352 1.00 96.06 555 PHE A O 1
ATOM 4655 N N . LYS A 1 556 ? -2.283 4.103 0.509 1.00 95.81 556 LYS A N 1
ATOM 4656 C CA . LYS A 1 556 ? -3.173 3.052 0.001 1.00 95.81 556 LYS A CA 1
ATOM 4657 C C . LYS A 1 556 ? -3.862 3.508 -1.286 1.00 95.81 556 LYS A C 1
ATOM 4659 O O . LYS A 1 556 ? -3.994 2.716 -2.213 1.00 95.81 556 LYS A O 1
ATOM 4664 N N . ASP A 1 557 ? -4.300 4.762 -1.349 1.00 95.00 557 ASP A N 1
ATOM 4665 C CA . ASP A 1 557 ? -4.991 5.328 -2.506 1.00 95.00 557 ASP A CA 1
ATOM 4666 C C . ASP A 1 557 ? -4.060 5.563 -3.696 1.00 95.00 557 ASP A C 1
ATOM 4668 O O . ASP A 1 557 ? -4.494 5.362 -4.828 1.00 95.00 557 ASP A O 1
ATOM 4672 N N . LEU A 1 558 ? -2.787 5.901 -3.469 1.00 95.56 558 LEU A N 1
ATOM 4673 C CA . LEU A 1 558 ? -1.757 5.956 -4.513 1.00 95.56 558 LEU A CA 1
ATOM 4674 C C . LEU A 1 558 ? -1.687 4.625 -5.279 1.00 95.56 558 LEU A C 1
ATOM 4676 O O . LEU A 1 558 ? -1.809 4.607 -6.505 1.00 95.56 558 LEU A O 1
ATOM 4680 N N . VAL A 1 559 ? -1.566 3.518 -4.543 1.00 96.94 559 VAL A N 1
ATOM 4681 C CA . VAL A 1 559 ? -1.482 2.158 -5.096 1.00 96.94 559 VAL A CA 1
ATOM 4682 C C . VAL A 1 559 ? -2.826 1.730 -5.697 1.00 96.94 559 VAL A C 1
ATOM 4684 O O . VAL A 1 559 ? -2.901 1.359 -6.871 1.00 96.94 559 VAL A O 1
ATOM 4687 N N . ARG A 1 560 ? -3.913 1.872 -4.929 1.00 96.44 560 ARG A N 1
ATOM 4688 C CA . ARG A 1 560 ? -5.272 1.451 -5.307 1.00 96.44 560 ARG A CA 1
ATOM 4689 C C . ARG A 1 560 ? -5.795 2.141 -6.558 1.00 96.44 560 ARG A C 1
ATOM 4691 O O . ARG A 1 560 ? -6.396 1.490 -7.411 1.00 96.44 560 ARG A O 1
ATOM 4698 N N . ASN A 1 561 ? -5.585 3.450 -6.682 1.00 95.56 561 ASN A N 1
ATOM 4699 C CA . ASN A 1 561 ? -6.042 4.202 -7.848 1.00 95.56 561 ASN A CA 1
ATOM 4700 C C . ASN A 1 561 ? -5.272 3.804 -9.111 1.00 95.56 561 ASN A C 1
ATOM 4702 O O . ASN A 1 561 ? -5.865 3.772 -10.187 1.00 95.56 561 ASN A O 1
ATOM 4706 N N . ALA A 1 562 ? -3.979 3.484 -8.994 1.00 95.44 562 ALA A N 1
ATOM 4707 C CA . ALA A 1 562 ? -3.183 3.018 -10.124 1.00 95.44 562 ALA A CA 1
ATOM 4708 C C . ALA A 1 562 ? -3.677 1.654 -10.641 1.00 95.44 562 ALA A C 1
ATOM 4710 O O . ALA A 1 562 ? -3.955 1.543 -11.835 1.00 95.44 562 ALA A O 1
ATOM 4711 N N . ALA A 1 563 ? -3.898 0.673 -9.756 1.00 96.44 563 ALA A N 1
ATOM 4712 C CA . ALA A 1 563 ? -4.483 -0.616 -10.144 1.00 96.44 563 ALA A CA 1
ATOM 4713 C C . ALA A 1 563 ? -5.864 -0.460 -10.787 1.00 96.44 563 ALA A C 1
ATOM 4715 O O . ALA A 1 563 ? -6.097 -0.974 -11.881 1.00 96.44 563 ALA A O 1
ATOM 4716 N N . HIS A 1 564 ? -6.761 0.298 -10.145 1.00 96.12 564 HIS A N 1
ATOM 4717 C CA . HIS A 1 564 ? -8.124 0.491 -10.636 1.00 96.12 564 HIS A CA 1
ATOM 4718 C C . HIS A 1 564 ? -8.147 1.115 -12.030 1.00 96.12 564 HIS A C 1
ATOM 4720 O O . HIS A 1 564 ? -8.868 0.664 -12.914 1.00 96.12 564 HIS A O 1
ATOM 4726 N N . ARG A 1 565 ? -7.312 2.132 -12.253 1.00 94.56 565 ARG A N 1
ATOM 4727 C CA . ARG A 1 565 ? -7.205 2.814 -13.543 1.00 94.56 565 ARG A CA 1
ATOM 4728 C C . ARG A 1 565 ? -6.757 1.881 -14.671 1.00 94.56 565 ARG A C 1
ATOM 4730 O O . ARG A 1 565 ? -7.190 2.067 -15.806 1.00 94.56 565 ARG A O 1
ATOM 4737 N N . LEU A 1 566 ? -5.893 0.911 -14.376 1.00 94.50 566 LEU A N 1
ATOM 4738 C CA . LEU A 1 566 ? -5.330 0.007 -15.380 1.00 94.50 566 LEU A CA 1
ATOM 4739 C C . LEU A 1 566 ? -6.192 -1.242 -15.612 1.00 94.50 566 LEU A C 1
ATOM 4741 O O . LEU A 1 566 ? -6.301 -1.688 -16.754 1.00 94.50 566 LEU A O 1
ATOM 4745 N N . THR A 1 567 ? -6.845 -1.758 -14.564 1.00 93.94 567 THR A N 1
ATOM 4746 C CA . THR A 1 567 ? -7.494 -3.087 -14.568 1.00 93.94 567 THR A CA 1
ATOM 4747 C C . THR A 1 567 ? -8.996 -3.077 -14.249 1.00 93.94 567 THR A C 1
ATOM 4749 O O . THR A 1 567 ? -9.660 -4.105 -14.399 1.00 93.94 567 THR A O 1
ATOM 4752 N N . ASN A 1 568 ? -9.557 -1.938 -13.822 1.00 94.31 568 ASN A N 1
ATOM 4753 C CA . ASN A 1 568 ? -10.883 -1.821 -13.191 1.00 94.31 568 ASN A CA 1
ATOM 4754 C C . ASN A 1 568 ? -11.019 -2.593 -11.857 1.00 94.31 568 ASN A C 1
ATOM 4756 O O . ASN A 1 568 ? -12.120 -2.880 -11.380 1.00 94.31 568 ASN A O 1
ATOM 4760 N N . VAL A 1 569 ? -9.888 -2.952 -11.242 1.00 94.62 569 VAL A N 1
ATOM 4761 C CA . VAL A 1 569 ? -9.837 -3.619 -9.939 1.00 94.62 569 VAL A CA 1
ATOM 4762 C C . VAL A 1 569 ? -9.017 -2.775 -8.961 1.00 94.62 569 VAL A C 1
ATOM 4764 O O . VAL A 1 569 ? -7.851 -2.477 -9.224 1.00 94.62 569 VAL A O 1
ATOM 4767 N N . PRO A 1 570 ? -9.587 -2.372 -7.813 1.00 95.25 570 PRO A N 1
ATOM 4768 C CA . PRO A 1 570 ? -8.906 -1.560 -6.814 1.00 95.25 570 PRO A CA 1
ATOM 4769 C C . PRO A 1 570 ? -8.004 -2.413 -5.902 1.00 95.25 570 PRO A C 1
ATOM 4771 O O . PRO A 1 570 ? -8.236 -2.497 -4.693 1.00 95.25 570 PRO A O 1
ATOM 4774 N N . VAL A 1 571 ? -6.960 -3.023 -6.471 1.00 96.25 571 VAL A N 1
ATOM 4775 C CA . VAL A 1 571 ? -5.956 -3.800 -5.719 1.00 96.25 571 VAL A CA 1
ATOM 4776 C C . VAL A 1 571 ? -5.245 -2.887 -4.712 1.00 96.25 571 VAL A C 1
ATOM 4778 O O . VAL A 1 571 ? -4.816 -1.787 -5.051 1.00 96.25 571 VAL A O 1
ATOM 4781 N N . THR A 1 572 ? -5.123 -3.317 -3.456 1.00 96.25 572 THR A N 1
ATOM 4782 C CA . THR A 1 572 ? -4.497 -2.524 -2.377 1.00 96.25 572 THR A CA 1
ATOM 4783 C C . THR A 1 572 ? -3.168 -3.140 -1.928 1.00 96.25 572 THR A C 1
ATOM 4785 O O . THR A 1 572 ? -2.970 -4.335 -2.145 1.00 96.25 572 THR A O 1
ATOM 4788 N N . PRO A 1 573 ? -2.294 -2.400 -1.210 1.00 96.88 573 PRO A N 1
ATOM 4789 C CA . PRO A 1 573 ? -1.067 -2.978 -0.649 1.00 96.88 573 PRO A CA 1
ATOM 4790 C C . PRO A 1 573 ? -1.317 -4.215 0.223 1.00 96.88 573 PRO A C 1
ATOM 4792 O O . PRO A 1 573 ? -0.513 -5.138 0.255 1.00 96.88 573 PRO A O 1
ATOM 4795 N N . HIS A 1 574 ? -2.459 -4.264 0.918 1.00 94.69 574 HIS A N 1
ATOM 4796 C CA . HIS A 1 574 ? -2.812 -5.427 1.724 1.00 94.69 574 HIS A CA 1
ATOM 4797 C C . HIS A 1 574 ? -3.121 -6.661 0.870 1.00 94.69 574 HIS A C 1
ATOM 4799 O O . HIS A 1 574 ? -2.704 -7.751 1.244 1.00 94.69 574 HIS A O 1
ATOM 4805 N N . VAL A 1 575 ? -3.797 -6.479 -0.271 1.00 96.12 575 VAL A N 1
ATOM 4806 C CA . VAL A 1 575 ? -4.113 -7.569 -1.208 1.00 96.12 575 VAL A CA 1
ATOM 4807 C C . VAL A 1 575 ? -2.839 -8.159 -1.802 1.00 96.12 575 VAL A C 1
ATOM 4809 O O . VAL A 1 575 ? -2.751 -9.371 -1.940 1.00 96.12 575 VAL A O 1
ATOM 4812 N N . MET A 1 576 ? -1.812 -7.343 -2.053 1.00 97.81 576 MET A N 1
ATOM 4813 C CA . MET A 1 576 ? -0.525 -7.848 -2.546 1.00 97.81 576 MET A CA 1
ATOM 4814 C C . MET A 1 576 ? 0.131 -8.860 -1.598 1.00 97.81 576 MET A C 1
ATOM 4816 O O . MET A 1 576 ? 0.794 -9.779 -2.062 1.00 97.81 576 MET A O 1
ATOM 4820 N N . ARG A 1 577 ? -0.119 -8.771 -0.285 1.00 96.25 577 ARG A N 1
ATOM 4821 C CA . ARG A 1 577 ? 0.349 -9.780 0.682 1.00 96.25 577 ARG A CA 1
ATOM 4822 C C . ARG A 1 577 ? -0.355 -11.127 0.484 1.00 96.25 577 ARG A C 1
ATOM 4824 O O . ARG A 1 577 ? 0.294 -12.160 0.576 1.00 96.25 577 ARG A O 1
ATOM 4831 N N . TYR A 1 578 ? -1.650 -11.116 0.160 1.00 96.44 578 TYR A N 1
ATOM 4832 C CA . TYR A 1 578 ? -2.385 -12.329 -0.215 1.00 96.44 578 TYR A CA 1
ATOM 4833 C C . TYR A 1 578 ? -1.896 -12.895 -1.549 1.00 96.44 578 TYR A C 1
ATOM 4835 O O . TYR A 1 578 ? -1.745 -14.105 -1.677 1.00 96.44 578 TYR A O 1
ATOM 4843 N N . VAL A 1 579 ? -1.602 -12.026 -2.522 1.00 97.56 579 VAL A N 1
ATOM 4844 C CA . VAL A 1 579 ? -1.077 -12.422 -3.837 1.00 97.56 579 VAL A CA 1
ATOM 4845 C C . VAL A 1 579 ? 0.278 -13.125 -3.710 1.00 97.56 579 VAL A C 1
ATOM 4847 O O . VAL A 1 579 ? 0.456 -14.172 -4.321 1.00 97.56 579 VAL A O 1
ATOM 4850 N N . TRP A 1 580 ? 1.202 -12.607 -2.893 1.00 98.00 580 TRP A N 1
ATOM 4851 C CA . TRP A 1 580 ? 2.492 -13.261 -2.627 1.00 98.00 580 TRP A CA 1
ATOM 4852 C C . TRP A 1 580 ? 2.344 -14.605 -1.915 1.00 98.00 580 TRP A C 1
ATOM 4854 O O . TRP A 1 580 ? 2.937 -15.585 -2.355 1.00 98.00 580 TRP A O 1
ATOM 4864 N N . ALA A 1 581 ? 1.519 -14.668 -0.864 1.00 96.88 581 ALA A N 1
ATOM 4865 C CA . ALA A 1 581 ? 1.246 -15.928 -0.178 1.00 96.88 581 ALA A CA 1
ATOM 4866 C C . ALA A 1 581 ? 0.656 -16.965 -1.146 1.00 96.88 581 ALA A C 1
ATOM 4868 O O . ALA A 1 581 ? 1.123 -18.091 -1.206 1.00 96.88 581 ALA A O 1
ATOM 4869 N N . THR A 1 582 ? -0.318 -16.567 -1.966 1.00 96.25 582 THR A N 1
ATOM 4870 C CA . THR A 1 582 ? -0.954 -17.452 -2.955 1.00 96.25 582 THR A CA 1
ATOM 4871 C C . THR A 1 582 ? 0.025 -17.917 -4.023 1.00 96.25 582 THR A C 1
ATOM 4873 O O . THR A 1 582 ? 0.032 -19.094 -4.365 1.00 96.25 582 THR A O 1
ATOM 4876 N N . TRP A 1 583 ? 0.887 -17.021 -4.508 1.00 96.56 583 TRP A N 1
ATOM 4877 C CA . TRP A 1 583 ? 1.946 -17.370 -5.447 1.00 96.56 583 TRP A CA 1
ATOM 4878 C C . TRP A 1 583 ? 2.863 -18.466 -4.889 1.00 96.56 583 TRP A C 1
ATOM 4880 O O . TRP A 1 583 ? 3.124 -19.422 -5.608 1.00 96.56 583 TRP A O 1
ATOM 4890 N N . ALA A 1 584 ? 3.273 -18.370 -3.620 1.00 95.56 584 ALA A N 1
ATOM 4891 C CA . ALA A 1 584 ? 4.155 -19.344 -2.972 1.00 95.56 584 ALA A CA 1
ATOM 4892 C C . ALA A 1 584 ? 3.601 -20.776 -3.014 1.00 95.56 584 ALA A C 1
ATOM 4894 O O . ALA A 1 584 ? 4.309 -21.707 -3.392 1.00 95.56 584 ALA A O 1
ATOM 4895 N N . TYR A 1 585 ? 2.318 -20.940 -2.680 1.00 92.25 585 TYR A N 1
ATOM 4896 C CA . TYR A 1 585 ? 1.659 -22.248 -2.719 1.00 92.25 585 TYR A CA 1
ATOM 4897 C C . TYR A 1 585 ? 1.381 -22.716 -4.152 1.00 92.25 585 TYR A C 1
ATOM 4899 O O . TYR A 1 585 ? 1.500 -23.901 -4.435 1.00 92.25 585 TYR A O 1
ATOM 4907 N N . GLN A 1 586 ? 1.047 -21.804 -5.070 1.00 90.25 586 GLN A N 1
ATOM 4908 C CA . GLN A 1 586 ? 0.777 -22.152 -6.470 1.00 90.25 586 GLN A CA 1
ATOM 4909 C C . GLN A 1 586 ? 2.014 -22.635 -7.225 1.00 90.25 586 GLN A C 1
ATOM 4911 O O . GLN A 1 586 ? 1.883 -23.475 -8.104 1.00 90.25 586 GLN A O 1
ATOM 4916 N N . VAL A 1 587 ? 3.197 -22.102 -6.916 1.00 89.69 587 VAL A N 1
ATOM 4917 C CA . VAL A 1 587 ? 4.450 -22.558 -7.543 1.00 89.69 587 VAL A CA 1
ATOM 4918 C C . VAL A 1 587 ? 5.104 -23.719 -6.793 1.00 89.69 587 VAL A C 1
ATOM 4920 O O . VAL A 1 587 ? 6.178 -24.153 -7.191 1.00 89.69 587 VAL A O 1
ATOM 4923 N N . GLY A 1 588 ? 4.477 -24.211 -5.719 1.00 91.06 588 GLY A N 1
ATOM 4924 C CA . GLY A 1 588 ? 4.956 -25.368 -4.968 1.00 91.06 588 GLY A CA 1
ATOM 4925 C C . GLY A 1 588 ? 6.253 -25.129 -4.194 1.00 91.06 588 GLY A C 1
ATOM 4926 O O . GLY A 1 588 ? 7.069 -26.042 -4.120 1.00 91.06 588 GLY A O 1
ATOM 4927 N N . LEU A 1 589 ? 6.459 -23.929 -3.625 1.00 94.50 589 LEU A N 1
ATOM 4928 C CA . LEU A 1 589 ? 7.633 -23.670 -2.779 1.00 94.50 589 LEU A CA 1
ATOM 4929 C C . LEU A 1 589 ? 7.700 -24.671 -1.620 1.00 94.50 589 LEU A C 1
ATOM 4931 O O . LEU A 1 589 ? 6.674 -24.966 -0.997 1.00 94.50 589 LEU A O 1
ATOM 4935 N N . ASN A 1 590 ? 8.900 -25.148 -1.299 1.00 95.31 590 ASN A N 1
ATOM 4936 C CA . ASN A 1 590 ? 9.114 -26.042 -0.162 1.00 95.31 590 ASN A CA 1
ATOM 4937 C C . ASN A 1 590 ? 9.008 -25.294 1.185 1.00 95.31 590 ASN A C 1
ATOM 4939 O O . ASN A 1 590 ? 8.906 -24.068 1.227 1.00 95.31 590 ASN A O 1
ATOM 4943 N N . GLU A 1 591 ? 9.018 -26.026 2.302 1.00 95.06 591 GLU A N 1
ATOM 4944 C CA . GLU A 1 591 ? 8.847 -25.450 3.646 1.00 95.06 591 GLU A CA 1
ATOM 4945 C C . GLU A 1 591 ? 9.897 -24.375 3.973 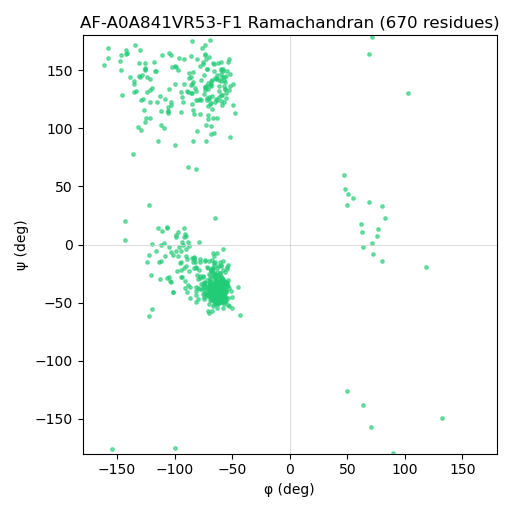1.00 95.06 591 GLU A C 1
ATOM 4947 O O . GLU A 1 591 ? 9.542 -23.285 4.416 1.00 95.06 591 GLU A O 1
ATOM 4952 N N . GLN A 1 592 ? 11.171 -24.617 3.653 1.00 96.12 592 GLN A N 1
ATOM 4953 C CA . GLN A 1 592 ? 12.256 -23.662 3.894 1.00 96.12 592 GLN A CA 1
ATOM 4954 C C . GLN A 1 592 ? 12.108 -22.385 3.049 1.00 96.12 592 GLN A C 1
ATOM 4956 O O . GLN A 1 592 ? 12.361 -21.269 3.516 1.00 96.12 592 GLN A O 1
ATOM 4961 N N . GLU A 1 593 ? 11.683 -22.519 1.793 1.00 96.62 593 GLU A N 1
ATOM 4962 C CA . GLU A 1 593 ? 11.394 -21.388 0.908 1.00 96.62 593 GLU A CA 1
ATOM 4963 C C . GLU A 1 593 ? 10.175 -20.593 1.394 1.00 96.62 593 GLU A C 1
ATOM 4965 O O . GLU A 1 593 ? 10.179 -19.360 1.353 1.00 96.62 593 GLU A O 1
ATOM 4970 N N . GLN A 1 594 ? 9.148 -21.281 1.899 1.00 96.31 594 GLN A N 1
ATOM 4971 C CA . GLN A 1 594 ? 7.968 -20.665 2.502 1.00 96.31 594 GLN A CA 1
ATOM 4972 C C . GLN A 1 594 ? 8.315 -19.904 3.787 1.00 96.31 594 GLN A C 1
ATOM 4974 O O . GLN A 1 594 ? 7.857 -18.773 3.962 1.00 96.31 594 GLN A O 1
ATOM 4979 N N . GLU A 1 595 ? 9.146 -20.474 4.660 1.00 95.19 595 GLU A N 1
ATOM 4980 C CA . GLU A 1 595 ? 9.684 -19.803 5.848 1.00 95.19 595 GLU A CA 1
ATOM 4981 C C . GLU A 1 595 ? 10.480 -18.554 5.473 1.00 95.19 595 GLU A C 1
ATOM 4983 O O . GLU A 1 595 ? 10.239 -17.471 6.013 1.00 95.19 595 GLU A O 1
ATOM 4988 N N . SER A 1 596 ? 11.371 -18.681 4.488 1.00 94.94 596 SER A N 1
ATOM 4989 C CA . SER A 1 596 ? 12.190 -17.575 3.987 1.00 94.94 596 SER A CA 1
ATOM 4990 C C . SER A 1 596 ? 11.326 -16.454 3.407 1.00 94.94 596 SER A C 1
ATOM 4992 O O . SER A 1 596 ? 11.559 -15.274 3.679 1.00 94.94 596 SER A O 1
ATOM 4994 N N . LEU A 1 597 ? 10.283 -16.801 2.646 1.00 95.94 597 LEU A N 1
ATOM 4995 C CA . LEU A 1 597 ? 9.332 -15.832 2.113 1.00 95.94 597 LEU A CA 1
ATOM 4996 C C . LEU A 1 597 ? 8.524 -15.162 3.229 1.00 95.94 597 LEU A C 1
ATOM 4998 O O . LEU A 1 597 ? 8.373 -13.939 3.218 1.00 95.94 597 LEU A O 1
ATOM 5002 N N . ALA A 1 598 ? 8.020 -15.928 4.199 1.00 94.56 598 ALA A N 1
ATOM 5003 C CA . ALA A 1 598 ? 7.278 -15.390 5.333 1.00 94.56 598 ALA A CA 1
ATOM 5004 C C . ALA A 1 598 ? 8.140 -14.391 6.123 1.00 94.56 598 ALA A C 1
ATOM 5006 O O . ALA A 1 598 ? 7.701 -13.258 6.364 1.00 94.56 598 ALA A O 1
ATOM 5007 N N . TYR A 1 599 ? 9.396 -14.752 6.405 1.00 93.50 599 TYR A N 1
ATOM 5008 C CA . TYR A 1 599 ? 10.384 -13.880 7.037 1.00 93.50 599 TYR A CA 1
ATOM 5009 C C . TYR A 1 599 ? 10.638 -12.607 6.214 1.00 93.50 599 TYR A C 1
ATOM 5011 O O . TYR A 1 599 ? 10.571 -11.499 6.756 1.00 93.50 599 TYR A O 1
ATOM 5019 N N . ALA A 1 600 ? 10.822 -12.734 4.894 1.00 93.19 600 ALA A N 1
ATOM 5020 C CA . ALA A 1 600 ? 11.010 -11.607 3.976 1.00 93.19 600 ALA A CA 1
ATOM 5021 C C . ALA A 1 600 ? 9.766 -10.707 3.844 1.00 93.19 600 ALA A C 1
ATOM 5023 O O . ALA A 1 600 ? 9.881 -9.520 3.530 1.00 93.19 600 ALA A O 1
ATOM 5024 N N . MET A 1 601 ? 8.568 -11.230 4.112 1.00 93.56 601 MET A N 1
ATOM 5025 C CA . MET A 1 601 ? 7.336 -10.443 4.221 1.00 93.56 601 MET A CA 1
ATOM 5026 C C . MET A 1 601 ? 7.151 -9.822 5.618 1.00 93.56 601 MET A C 1
ATOM 5028 O O . MET A 1 601 ? 6.302 -8.935 5.775 1.00 93.56 601 MET A O 1
ATOM 5032 N N . GLY A 1 602 ? 7.902 -10.281 6.625 1.00 90.94 602 GLY A N 1
ATOM 5033 C CA . GLY A 1 602 ? 7.805 -9.882 8.030 1.00 90.94 602 GLY A CA 1
ATOM 5034 C C . GLY A 1 602 ? 6.677 -10.570 8.813 1.00 90.94 602 GLY A C 1
ATOM 5035 O O . GLY A 1 602 ? 6.059 -9.917 9.657 1.00 90.94 602 GLY A O 1
ATOM 5036 N N . HIS A 1 603 ? 6.346 -11.831 8.501 1.00 89.94 603 HIS A N 1
ATOM 5037 C CA . HIS A 1 603 ? 5.338 -12.649 9.208 1.00 89.94 603 HIS A CA 1
ATOM 5038 C C . HIS A 1 603 ? 5.863 -14.066 9.483 1.00 89.94 603 HIS A C 1
ATOM 5040 O O . HIS A 1 603 ? 6.903 -14.459 8.969 1.00 89.94 603 HIS A O 1
ATOM 5046 N N . ASP A 1 604 ? 5.114 -14.845 10.263 1.00 90.94 604 ASP A N 1
AT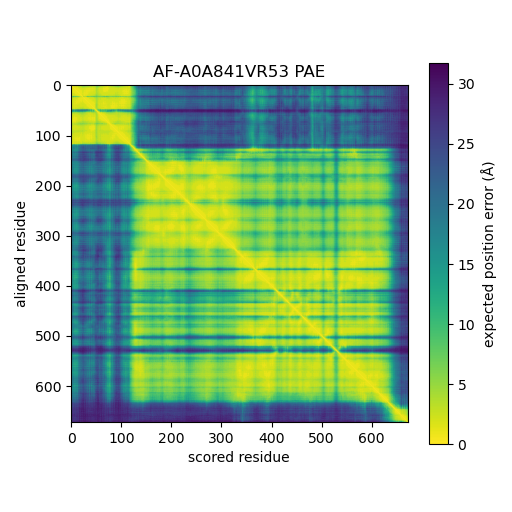OM 5047 C CA . ASP A 1 604 ? 5.333 -16.285 10.408 1.00 90.94 604 ASP A CA 1
ATOM 5048 C C . ASP A 1 604 ? 4.614 -17.063 9.289 1.00 90.94 604 ASP A C 1
ATOM 5050 O O . ASP A 1 604 ? 3.701 -16.551 8.623 1.00 90.94 604 ASP A O 1
ATOM 5054 N N . VAL A 1 605 ? 5.014 -18.323 9.089 1.00 92.62 605 VAL A N 1
ATOM 5055 C CA . VAL A 1 605 ? 4.404 -19.220 8.090 1.00 92.62 605 VAL A CA 1
ATOM 5056 C C . VAL A 1 605 ? 2.908 -19.377 8.339 1.00 92.62 605 VAL A C 1
ATOM 5058 O O . VAL A 1 605 ? 2.119 -19.350 7.398 1.00 92.62 605 VAL A O 1
ATOM 5061 N N . LYS A 1 606 ? 2.482 -19.438 9.607 1.00 93.75 606 LYS A N 1
ATOM 5062 C CA . LYS A 1 606 ? 1.066 -19.525 9.981 1.00 93.75 606 LYS A CA 1
ATOM 5063 C C . LYS A 1 606 ? 0.255 -18.344 9.443 1.00 93.75 606 LYS A C 1
ATOM 5065 O O . LYS A 1 606 ? -0.817 -18.533 8.880 1.00 93.75 606 LYS A O 1
ATOM 5070 N N . THR A 1 607 ? 0.759 -17.125 9.579 1.00 92.25 607 THR A N 1
ATOM 5071 C CA . THR A 1 607 ? 0.129 -15.904 9.070 1.00 92.25 607 THR A CA 1
ATOM 5072 C C . THR A 1 607 ? 0.142 -15.879 7.544 1.00 92.25 607 THR A C 1
ATOM 5074 O O . THR A 1 607 ? -0.833 -15.438 6.935 1.00 92.25 607 THR A O 1
ATOM 5077 N N . MET A 1 608 ? 1.211 -16.366 6.908 1.00 93.44 608 MET A N 1
ATOM 5078 C CA . MET A 1 608 ? 1.259 -16.518 5.452 1.00 93.44 608 MET A CA 1
ATOM 5079 C C . MET A 1 608 ? 0.232 -17.547 4.951 1.00 93.44 608 MET A C 1
ATOM 5081 O O . MET A 1 608 ? -0.459 -17.292 3.967 1.00 93.44 608 MET A O 1
ATOM 5085 N N . LEU A 1 609 ? 0.052 -18.663 5.659 1.00 92.38 609 LEU A N 1
ATOM 5086 C CA . LEU A 1 609 ? -1.003 -19.636 5.385 1.00 92.38 609 LEU A CA 1
ATOM 5087 C C . LEU A 1 609 ? -2.390 -19.004 5.557 1.00 92.38 609 LEU A C 1
ATOM 5089 O O . LEU A 1 609 ? -3.237 -19.136 4.681 1.00 92.38 609 LEU A O 1
ATOM 5093 N N . GLU A 1 610 ? -2.615 -18.225 6.622 1.00 91.31 610 GLU A N 1
ATOM 5094 C CA . GLU A 1 610 ? -3.862 -17.464 6.779 1.00 91.31 610 GLU A CA 1
ATOM 5095 C C . GLU A 1 610 ? -4.107 -16.500 5.607 1.00 91.31 610 GLU A C 1
ATOM 5097 O O . GLU A 1 610 ? -5.255 -16.240 5.249 1.00 91.31 610 GLU A O 1
ATOM 5102 N N . PHE A 1 611 ? -3.061 -15.952 4.990 1.00 91.50 611 PHE A N 1
ATOM 5103 C CA . PHE A 1 611 ? -3.187 -15.112 3.797 1.00 91.50 611 PHE A CA 1
ATOM 5104 C C . PHE A 1 611 ? -3.575 -15.899 2.556 1.00 91.50 611 PHE A C 1
ATOM 5106 O O . PHE A 1 611 ? -4.451 -15.438 1.824 1.00 91.50 611 PHE A O 1
ATOM 5113 N N . TYR A 1 612 ? -2.980 -17.070 2.350 1.00 89.75 612 TYR A N 1
ATOM 5114 C CA . TYR A 1 612 ? -3.383 -17.981 1.284 1.00 89.75 612 TYR A CA 1
ATOM 5115 C C . TYR A 1 612 ? -4.837 -18.439 1.447 1.00 89.75 612 TYR A C 1
ATOM 5117 O O . TYR A 1 612 ? -5.613 -18.391 0.498 1.00 89.75 612 TYR A O 1
ATOM 5125 N N . GLU A 1 613 ? -5.261 -18.766 2.668 1.00 87.81 613 GLU A N 1
ATOM 5126 C CA . GLU A 1 613 ? -6.641 -19.163 2.975 1.00 87.81 613 GLU A CA 1
ATOM 5127 C C . GLU A 1 613 ? -7.694 -18.089 2.645 1.00 87.81 613 GLU A C 1
ATOM 5129 O O . GLU A 1 613 ? -8.876 -18.409 2.519 1.00 87.81 613 GLU A O 1
ATOM 5134 N N . ASN A 1 614 ? -7.276 -16.829 2.497 1.00 85.88 614 ASN A N 1
ATOM 5135 C CA . ASN A 1 614 ? -8.130 -15.700 2.130 1.00 85.88 614 ASN A CA 1
ATOM 5136 C C . ASN A 1 614 ? -8.070 -15.339 0.630 1.00 85.88 614 ASN A C 1
ATOM 5138 O O . ASN A 1 614 ? -8.608 -14.297 0.249 1.00 85.88 614 ASN A O 1
ATOM 5142 N N . CYS A 1 615 ? -7.409 -16.136 -0.221 1.00 87.12 615 CYS A N 1
ATOM 5143 C CA . CYS A 1 615 ? -7.457 -15.947 -1.674 1.00 87.12 615 CYS A CA 1
ATOM 5144 C C . CYS A 1 615 ? -8.846 -16.284 -2.251 1.00 87.12 615 CYS A C 1
ATOM 5146 O O . CYS A 1 615 ? -9.764 -16.684 -1.530 1.00 87.12 615 CYS A O 1
ATOM 5148 N N . THR A 1 616 ? -9.034 -16.077 -3.556 1.00 87.06 616 THR A N 1
ATOM 5149 C CA . THR A 1 616 ? -10.312 -16.404 -4.203 1.00 87.06 616 THR A CA 1
ATOM 5150 C C . THR A 1 616 ? -10.494 -17.925 -4.311 1.00 87.06 616 THR A C 1
ATOM 5152 O O . THR A 1 616 ? -9.507 -18.654 -4.455 1.00 87.06 616 THR A O 1
ATOM 5155 N N . PRO A 1 617 ? -11.740 -18.440 -4.297 1.00 87.38 617 PRO A N 1
ATOM 5156 C CA . PRO A 1 617 ? -11.993 -19.873 -4.460 1.00 87.38 617 PRO A CA 1
ATOM 5157 C C . PRO A 1 617 ? -11.364 -20.469 -5.727 1.00 87.38 617 PRO A C 1
ATOM 5159 O O . PRO A 1 617 ? -10.901 -21.606 -5.706 1.00 87.38 617 PRO A O 1
ATOM 5162 N N . ASN A 1 618 ? -11.308 -19.699 -6.819 1.00 87.06 618 ASN A N 1
ATOM 5163 C CA . ASN A 1 618 ? -10.676 -20.125 -8.071 1.00 87.06 618 ASN A CA 1
ATOM 5164 C C . ASN A 1 618 ? -9.163 -20.303 -7.919 1.00 87.06 618 ASN A C 1
ATOM 5166 O O . ASN A 1 618 ? -8.632 -21.346 -8.280 1.00 87.06 618 ASN A O 1
ATOM 5170 N N . GLU A 1 619 ? -8.469 -19.336 -7.315 1.00 89.06 619 GLU A N 1
ATOM 5171 C CA . GLU A 1 619 ? -7.015 -19.423 -7.128 1.00 89.06 619 GLU A CA 1
ATOM 5172 C C . GLU A 1 619 ? -6.604 -20.563 -6.194 1.00 89.06 619 GLU A C 1
ATOM 5174 O O . GLU A 1 619 ? -5.520 -21.120 -6.362 1.00 89.06 619 GLU A O 1
ATOM 5179 N N . LYS A 1 620 ? -7.475 -20.928 -5.246 1.00 87.31 620 LYS A N 1
ATOM 5180 C CA . LYS A 1 620 ? -7.266 -22.053 -4.330 1.00 87.31 620 LYS A CA 1
ATOM 5181 C C . LYS A 1 620 ? -7.467 -23.419 -4.990 1.00 87.31 620 LYS A C 1
ATOM 5183 O O . LYS A 1 620 ? -6.807 -24.380 -4.606 1.00 87.31 620 LYS A O 1
ATOM 5188 N N . ARG A 1 621 ? -8.389 -23.520 -5.953 1.00 87.31 621 ARG A N 1
ATOM 5189 C CA . ARG A 1 621 ? -8.623 -24.749 -6.732 1.00 87.31 621 ARG A CA 1
ATOM 5190 C C . ARG A 1 621 ? -7.582 -24.950 -7.824 1.00 87.31 621 ARG A C 1
ATOM 5192 O O . ARG A 1 621 ? -7.260 -26.088 -8.146 1.00 87.31 621 ARG A O 1
ATOM 5199 N N . ARG A 1 622 ? -7.019 -23.861 -8.344 1.00 85.62 622 ARG A N 1
ATOM 5200 C CA . ARG A 1 622 ? -6.107 -23.903 -9.486 1.00 85.62 622 ARG A CA 1
ATOM 5201 C C . ARG A 1 622 ? -4.961 -24.921 -9.361 1.00 85.62 622 ARG A C 1
ATOM 5203 O O . ARG A 1 622 ? -4.787 -25.661 -10.319 1.00 85.62 622 ARG A O 1
ATOM 5210 N N . PRO A 1 623 ? -4.239 -25.049 -8.225 1.00 84.94 623 PRO A N 1
ATOM 5211 C CA . PRO A 1 623 ? -3.165 -26.038 -8.111 1.00 84.94 623 PRO A CA 1
ATOM 5212 C C . PRO A 1 623 ? -3.634 -27.477 -8.349 1.00 84.94 623 PRO A C 1
ATOM 5214 O O . PRO A 1 623 ? -2.976 -28.226 -9.060 1.00 84.94 623 PRO A O 1
ATOM 5217 N N . ILE A 1 624 ? -4.791 -27.870 -7.798 1.00 86.19 624 ILE A N 1
ATOM 5218 C CA . ILE A 1 624 ? -5.304 -29.230 -8.007 1.00 86.19 624 ILE A CA 1
ATOM 5219 C C . ILE A 1 624 ? -5.881 -29.403 -9.415 1.00 86.19 624 ILE A C 1
ATOM 5221 O O . ILE A 1 624 ? -5.735 -30.469 -9.996 1.00 86.19 624 ILE A O 1
ATOM 5225 N N . GLU A 1 625 ? -6.483 -28.362 -9.994 1.00 85.88 625 GLU A N 1
ATOM 5226 C CA . GLU A 1 625 ? -6.949 -28.388 -11.386 1.00 85.88 625 GLU A CA 1
ATOM 5227 C C . GLU A 1 625 ? -5.778 -28.530 -12.373 1.00 85.88 625 GLU A C 1
ATOM 5229 O O . GLU A 1 625 ? -5.873 -29.300 -13.325 1.00 85.88 625 GLU A O 1
ATOM 5234 N N . GLU A 1 626 ? -4.659 -27.842 -12.134 1.00 84.00 626 GLU A N 1
ATOM 5235 C CA . GLU A 1 626 ? -3.423 -27.965 -12.919 1.00 84.00 626 GLU A CA 1
ATOM 5236 C C . GLU A 1 626 ? -2.844 -29.386 -12.817 1.00 84.00 626 GLU A C 1
ATOM 5238 O O . GLU A 1 626 ? -2.581 -29.998 -13.851 1.00 84.00 626 GLU A O 1
ATOM 5243 N N . VAL A 1 627 ? -2.763 -29.957 -11.608 1.00 84.31 627 VAL A N 1
ATOM 5244 C CA . VAL A 1 627 ? -2.322 -31.350 -11.398 1.00 84.31 627 VAL A CA 1
ATOM 5245 C C . VAL A 1 627 ? -3.259 -32.352 -12.075 1.00 84.31 627 VAL A C 1
ATOM 5247 O O . VAL A 1 627 ? -2.793 -33.277 -12.733 1.00 84.31 627 VAL A O 1
ATOM 5250 N N . ILE A 1 628 ? -4.579 -32.181 -11.957 1.00 83.69 628 ILE A N 1
ATOM 5251 C CA . ILE A 1 628 ? -5.571 -33.024 -12.646 1.00 83.69 628 ILE A CA 1
ATOM 5252 C C . ILE A 1 628 ? -5.356 -32.959 -14.162 1.00 83.69 628 ILE A C 1
ATOM 5254 O O . ILE A 1 628 ? -5.355 -33.995 -14.824 1.00 83.69 628 ILE A O 1
ATOM 5258 N N . ASN A 1 629 ? -5.137 -31.764 -14.715 1.00 82.94 629 ASN A N 1
ATOM 5259 C CA . ASN A 1 629 ? -4.886 -31.583 -16.142 1.00 82.94 629 ASN A CA 1
ATOM 5260 C C . ASN A 1 629 ? -3.584 -32.234 -16.604 1.00 82.94 629 ASN A C 1
ATOM 5262 O O . ASN A 1 629 ? -3.570 -32.899 -17.638 1.00 82.94 629 ASN A O 1
ATOM 5266 N N . GLU A 1 630 ? -2.513 -32.094 -15.833 1.00 81.06 630 GLU A N 1
ATOM 5267 C CA . GLU A 1 630 ? -1.223 -32.701 -16.140 1.00 81.06 630 GLU A CA 1
ATOM 5268 C C . GLU A 1 630 ? -1.279 -34.234 -16.054 1.00 81.06 630 GLU A C 1
ATOM 5270 O O . GLU A 1 630 ? -0.957 -34.938 -17.014 1.00 81.06 630 GLU A O 1
ATOM 5275 N N . VAL A 1 631 ? -1.763 -34.761 -14.930 1.00 79.06 631 VAL A N 1
ATOM 5276 C CA . VAL A 1 631 ? -1.750 -36.199 -14.650 1.00 79.06 631 VAL A CA 1
ATOM 5277 C C . VAL A 1 631 ? -2.803 -36.939 -15.465 1.00 79.06 631 VAL A C 1
ATOM 5279 O O . VAL A 1 631 ? -2.486 -37.963 -16.061 1.00 79.06 631 VAL A O 1
ATOM 5282 N N . LEU A 1 632 ? -4.044 -36.448 -15.523 1.00 78.19 632 LEU A N 1
ATOM 5283 C CA . LEU A 1 632 ? -5.128 -37.184 -16.177 1.00 78.19 632 LEU A CA 1
ATOM 5284 C C . LEU A 1 632 ? -5.241 -36.870 -17.666 1.00 78.19 632 LEU A C 1
ATOM 5286 O O . LEU A 1 632 ? -5.458 -37.790 -18.440 1.00 78.19 632 LEU A O 1
ATOM 5290 N N . PHE A 1 633 ? -5.096 -35.618 -18.102 1.00 77.50 633 PHE A N 1
ATOM 5291 C CA . PHE A 1 633 ? -5.428 -35.251 -19.488 1.00 77.50 633 PHE A CA 1
ATOM 5292 C C . PHE A 1 633 ? -4.200 -35.126 -20.401 1.00 77.50 633 PHE A C 1
ATOM 5294 O O . PHE A 1 633 ? -4.220 -35.639 -21.523 1.00 77.50 633 PHE A O 1
ATOM 5301 N N . ASN A 1 634 ? -3.096 -34.537 -19.934 1.00 71.00 634 ASN A N 1
ATOM 5302 C CA . ASN A 1 634 ? -1.872 -34.438 -20.740 1.00 71.00 634 ASN A CA 1
ATOM 5303 C C . ASN A 1 634 ? -1.185 -35.800 -20.889 1.00 71.00 634 ASN A C 1
ATOM 5305 O O . ASN A 1 634 ? -0.706 -36.125 -21.973 1.00 71.00 634 ASN A O 1
ATOM 5309 N N . THR A 1 635 ? -1.214 -36.639 -19.851 1.00 60.34 635 THR A N 1
ATOM 5310 C CA . THR A 1 635 ? -0.645 -37.995 -19.921 1.00 60.34 635 THR A CA 1
ATOM 5311 C C . THR A 1 635 ? -1.400 -38.876 -20.922 1.00 60.34 63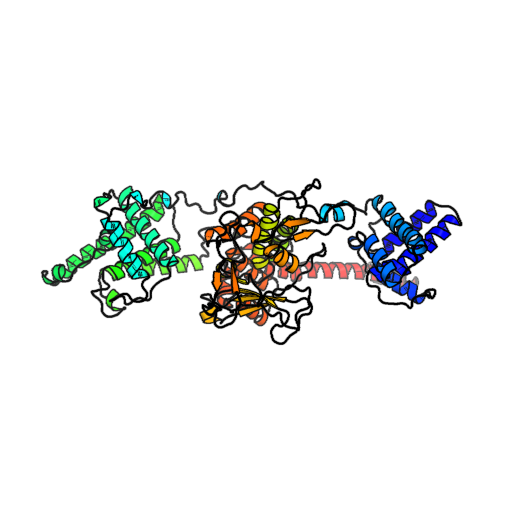5 THR A C 1
ATOM 5313 O O . THR A 1 635 ? -0.774 -39.578 -21.714 1.00 60.34 635 THR A O 1
ATOM 5316 N N . LEU A 1 636 ? -2.735 -38.773 -20.978 1.00 57.06 636 LEU A N 1
ATOM 5317 C CA . LEU A 1 636 ? -3.548 -39.434 -22.009 1.00 57.06 636 LEU A CA 1
ATOM 5318 C C . LEU A 1 636 ? -3.241 -38.906 -23.418 1.00 57.06 636 LEU A C 1
ATOM 5320 O O . LEU A 1 636 ? -3.257 -39.670 -24.379 1.00 57.06 636 LEU A O 1
ATOM 5324 N N . SER A 1 637 ? -2.934 -37.613 -23.546 1.00 57.38 637 SER A N 1
ATOM 5325 C CA . SER A 1 637 ? -2.579 -36.989 -24.828 1.00 57.38 637 SER A CA 1
ATOM 5326 C C . SER A 1 637 ? -1.232 -37.500 -25.350 1.00 57.38 637 SER A C 1
ATOM 5328 O O . SER A 1 637 ? -1.117 -37.843 -26.525 1.00 57.38 637 SER A O 1
ATOM 5330 N N . ILE A 1 638 ? -0.243 -37.630 -24.458 1.00 59.44 638 ILE A N 1
ATOM 5331 C CA . ILE A 1 638 ? 1.084 -38.187 -24.763 1.00 59.44 638 ILE A CA 1
ATOM 5332 C C . ILE A 1 638 ? 0.985 -39.684 -25.088 1.00 59.44 638 ILE A C 1
ATOM 5334 O O . ILE A 1 638 ? 1.638 -40.144 -26.018 1.00 59.44 638 ILE A O 1
ATOM 5338 N N . GLN A 1 639 ? 0.138 -40.445 -24.384 1.00 56.84 639 GLN A N 1
ATOM 5339 C CA . GLN A 1 639 ? -0.121 -41.853 -24.716 1.00 56.84 639 GLN A CA 1
ATOM 5340 C C . GLN A 1 639 ? -0.813 -42.020 -26.076 1.00 56.84 639 GLN A C 1
ATOM 5342 O O . GLN A 1 639 ? -0.519 -42.966 -26.802 1.00 56.84 639 GLN A O 1
ATOM 5347 N N . LYS A 1 640 ? -1.703 -41.095 -26.453 1.00 56.00 640 LYS A N 1
ATOM 5348 C CA . LYS A 1 640 ? -2.360 -41.124 -27.764 1.00 56.00 640 LYS A CA 1
ATOM 5349 C C . LYS A 1 640 ? -1.376 -40.793 -28.892 1.00 56.00 640 LYS A C 1
ATOM 5351 O O . LYS A 1 640 ? -1.309 -41.536 -29.866 1.00 56.00 640 LYS A O 1
ATOM 5356 N N . GLN A 1 641 ? -0.541 -39.766 -28.714 1.00 55.16 641 GLN A N 1
ATOM 5357 C CA . GLN A 1 641 ? 0.521 -39.429 -29.671 1.00 55.16 641 GLN A CA 1
ATOM 5358 C C . GLN A 1 641 ? 1.586 -40.525 -29.791 1.00 55.16 641 GLN A C 1
ATOM 5360 O O . GLN A 1 641 ? 1.989 -40.840 -30.904 1.00 55.16 641 GLN A O 1
ATOM 5365 N N . SER A 1 642 ? 1.993 -41.172 -28.694 1.00 55.03 642 SER A N 1
ATOM 5366 C CA . SER A 1 642 ? 2.967 -42.271 -28.761 1.00 55.03 642 SER A CA 1
ATOM 5367 C C . SER A 1 642 ? 2.401 -43.538 -29.413 1.00 55.03 642 SER A C 1
ATOM 5369 O O . SER A 1 642 ? 3.161 -44.322 -29.982 1.00 55.03 642 SER A O 1
ATOM 5371 N N . SER A 1 643 ? 1.078 -43.742 -29.370 1.00 55.84 643 SER A N 1
ATOM 5372 C CA . SER A 1 643 ? 0.415 -44.814 -30.120 1.00 55.84 643 SER A CA 1
ATOM 5373 C C . SER A 1 643 ? 0.317 -44.515 -31.623 1.00 55.84 643 SER A C 1
ATOM 5375 O O . SER A 1 643 ? 0.514 -45.423 -32.425 1.00 55.84 643 SER A O 1
ATOM 5377 N N . GLU A 1 644 ? 0.104 -43.254 -32.014 1.00 56.00 644 GLU A N 1
ATOM 5378 C CA . GLU A 1 644 ? 0.058 -42.831 -33.424 1.00 56.00 644 GLU A CA 1
ATOM 5379 C C . GLU A 1 644 ? 1.464 -42.774 -34.056 1.00 56.00 644 GLU A C 1
ATOM 5381 O O . GLU A 1 644 ? 1.664 -43.317 -35.141 1.00 56.00 644 GLU A O 1
ATOM 5386 N N . GLU A 1 645 ? 2.476 -42.249 -33.352 1.00 56.78 645 GLU A N 1
ATOM 5387 C CA . GLU A 1 645 ? 3.873 -42.262 -33.824 1.00 56.78 645 GLU A CA 1
ATOM 5388 C C . GLU A 1 645 ? 4.440 -43.686 -33.948 1.00 56.78 645 GLU A C 1
ATOM 5390 O O . GLU A 1 645 ? 5.230 -43.962 -34.854 1.00 56.78 645 GLU A O 1
ATOM 5395 N N . ASN A 1 646 ? 4.019 -44.621 -33.084 1.00 63.28 646 ASN A N 1
ATOM 5396 C CA . ASN A 1 646 ? 4.394 -46.029 -33.231 1.00 63.28 646 ASN A CA 1
ATOM 5397 C C . ASN A 1 646 ? 3.750 -46.679 -34.457 1.00 63.28 646 ASN A C 1
ATOM 5399 O O . ASN A 1 646 ? 4.388 -47.525 -35.075 1.00 63.28 646 ASN A O 1
ATOM 5403 N N . LEU A 1 647 ? 2.525 -46.300 -34.831 1.00 66.56 647 LEU A N 1
ATOM 5404 C CA . LEU A 1 647 ? 1.863 -46.841 -36.020 1.00 66.56 647 LEU A CA 1
ATOM 5405 C C . LEU A 1 647 ? 2.530 -46.357 -37.309 1.00 66.56 647 LEU A C 1
ATOM 5407 O O . LEU A 1 647 ? 2.759 -47.172 -38.199 1.00 66.56 647 LEU A O 1
ATOM 5411 N N . ASP A 1 648 ? 2.927 -45.086 -37.387 1.00 67.00 648 ASP A N 1
ATOM 5412 C CA . ASP A 1 648 ? 3.651 -44.559 -38.550 1.00 67.00 648 ASP A CA 1
ATOM 5413 C C . ASP A 1 648 ? 5.066 -45.144 -38.665 1.00 67.00 648 ASP A C 1
ATOM 5415 O O . ASP A 1 648 ? 5.511 -45.493 -39.761 1.00 67.00 648 ASP A O 1
ATOM 5419 N N . GLN A 1 649 ? 5.772 -45.333 -37.544 1.00 70.62 649 GLN A N 1
ATOM 5420 C CA . GLN A 1 649 ? 7.070 -46.017 -37.547 1.00 70.62 649 GLN A CA 1
ATOM 5421 C C . GLN A 1 649 ? 6.944 -47.504 -37.895 1.00 70.62 649 GLN A C 1
ATOM 5423 O O . GLN A 1 649 ? 7.798 -48.038 -38.607 1.00 70.62 649 GLN A O 1
ATOM 5428 N N . LEU A 1 650 ? 5.890 -48.180 -37.427 1.00 71.31 650 LEU A N 1
ATOM 5429 C CA . LEU A 1 650 ? 5.596 -49.564 -37.796 1.00 71.31 650 LEU A CA 1
ATOM 5430 C C . LEU A 1 650 ? 5.249 -49.658 -39.287 1.00 71.31 650 LEU A C 1
ATOM 5432 O O . LEU A 1 650 ? 5.784 -50.524 -39.971 1.00 71.31 650 LEU A O 1
ATOM 5436 N N . ALA A 1 651 ? 4.441 -48.735 -39.814 1.00 74.81 651 ALA A N 1
ATOM 5437 C CA . ALA A 1 651 ? 4.100 -48.659 -41.232 1.00 74.81 651 ALA A CA 1
ATOM 5438 C C . ALA A 1 651 ? 5.336 -48.396 -42.106 1.00 74.81 651 ALA A C 1
ATOM 5440 O O . ALA A 1 651 ? 5.526 -49.069 -43.117 1.00 74.81 651 ALA A O 1
ATOM 5441 N N . GLN A 1 652 ? 6.228 -47.485 -41.701 1.00 79.00 652 GLN A N 1
ATOM 5442 C CA . GLN A 1 652 ? 7.487 -47.246 -42.415 1.00 79.00 652 GLN A CA 1
ATOM 5443 C C . GLN A 1 652 ? 8.434 -48.448 -42.364 1.00 79.00 652 GLN A C 1
ATOM 5445 O O . GLN A 1 652 ? 9.074 -48.749 -43.369 1.00 79.00 652 GLN A O 1
ATOM 5450 N N . LYS A 1 653 ? 8.513 -49.160 -41.232 1.00 78.81 653 LYS A N 1
ATOM 5451 C CA . LYS A 1 653 ? 9.300 -50.398 -41.131 1.00 78.81 653 LYS A CA 1
ATOM 5452 C C . LYS A 1 653 ? 8.713 -51.516 -41.985 1.00 78.81 653 LYS A C 1
ATOM 5454 O O . LYS A 1 653 ? 9.473 -52.193 -42.662 1.00 78.81 653 LYS A O 1
ATOM 5459 N N . LEU A 1 654 ? 7.388 -51.666 -42.011 1.00 76.81 654 LEU A N 1
ATOM 5460 C CA . LEU A 1 654 ? 6.701 -52.619 -42.886 1.00 76.81 654 LEU A CA 1
ATOM 5461 C C . LEU A 1 654 ? 6.988 -52.314 -44.364 1.00 76.81 654 LEU A C 1
ATOM 5463 O O . LEU A 1 654 ? 7.298 -53.225 -45.118 1.00 76.81 654 LEU A O 1
ATOM 5467 N N . LEU A 1 655 ? 6.999 -51.040 -44.772 1.00 78.62 655 LEU A N 1
ATOM 5468 C CA . LEU A 1 655 ? 7.336 -50.632 -46.146 1.00 78.62 655 LEU A CA 1
ATOM 5469 C C . LEU A 1 655 ? 8.796 -50.901 -46.554 1.00 78.62 655 LEU A C 1
ATOM 5471 O O . LEU A 1 655 ? 9.100 -50.881 -47.744 1.00 78.62 655 LEU A O 1
ATOM 5475 N N . GLN A 1 656 ? 9.697 -51.124 -45.594 1.00 83.94 656 GLN A N 1
ATOM 5476 C CA . GLN A 1 656 ? 11.107 -51.443 -45.848 1.00 83.94 656 GLN A CA 1
ATOM 5477 C C . GLN A 1 656 ? 11.391 -52.951 -45.873 1.00 83.94 656 GLN A C 1
ATOM 5479 O O . GLN A 1 656 ? 12.522 -53.339 -46.171 1.00 83.94 656 GLN A O 1
ATOM 5484 N N . LEU A 1 657 ? 10.404 -53.798 -45.564 1.00 83.88 657 LEU A N 1
ATOM 5485 C CA . LEU A 1 657 ? 10.585 -55.245 -45.603 1.00 83.88 657 LEU A CA 1
ATOM 5486 C C . LEU A 1 657 ? 10.625 -55.766 -47.051 1.00 83.88 657 LEU A C 1
ATOM 5488 O O . LEU A 1 657 ? 9.910 -55.251 -47.919 1.00 83.88 657 LEU A O 1
ATOM 5492 N N . PRO A 1 658 ? 11.429 -56.808 -47.325 1.00 88.31 658 PRO A N 1
ATOM 5493 C CA . PRO A 1 658 ? 11.360 -57.576 -48.563 1.00 88.31 658 PRO A CA 1
ATOM 5494 C C . PRO A 1 658 ? 9.932 -58.065 -48.861 1.00 88.31 658 PRO A C 1
ATOM 5496 O O . PRO A 1 658 ? 9.142 -58.340 -47.956 1.00 88.31 658 PRO A O 1
ATOM 5499 N N . THR A 1 659 ? 9.571 -58.151 -50.144 1.00 85.38 659 THR A N 1
ATOM 5500 C CA . THR A 1 659 ? 8.186 -58.410 -50.584 1.00 85.38 659 THR A CA 1
ATOM 5501 C C . THR A 1 659 ? 7.637 -59.758 -50.099 1.00 85.38 659 THR A C 1
ATOM 5503 O O . THR A 1 659 ? 6.442 -59.875 -49.836 1.00 85.38 659 THR A O 1
ATOM 5506 N N . ASP A 1 660 ? 8.499 -60.757 -49.951 1.00 85.88 660 ASP A N 1
ATOM 5507 C CA . ASP A 1 660 ? 8.208 -62.087 -49.415 1.00 85.88 660 ASP A CA 1
ATOM 5508 C C . ASP A 1 660 ? 7.901 -62.065 -47.908 1.00 85.88 660 ASP A C 1
ATOM 5510 O O . ASP A 1 660 ? 6.914 -62.663 -47.474 1.00 85.88 660 ASP A O 1
ATOM 5514 N N . GLU A 1 661 ? 8.661 -61.307 -47.115 1.00 83.88 661 GLU A N 1
ATOM 5515 C CA . GLU A 1 661 ? 8.384 -61.119 -45.683 1.00 83.88 661 GLU A CA 1
ATOM 5516 C C . GLU A 1 661 ? 7.097 -60.318 -45.450 1.00 83.88 661 GLU A C 1
ATOM 5518 O O . GLU A 1 661 ? 6.285 -60.666 -44.589 1.00 83.88 661 GLU A O 1
ATOM 5523 N N . LEU A 1 662 ? 6.864 -59.279 -46.260 1.00 83.50 662 LEU A N 1
ATOM 5524 C CA . LEU A 1 662 ? 5.635 -58.490 -46.204 1.00 83.50 662 LEU A CA 1
ATOM 5525 C C . LEU A 1 662 ? 4.400 -59.351 -46.518 1.00 83.50 662 LEU A C 1
ATOM 5527 O O . LEU A 1 662 ? 3.386 -59.243 -45.830 1.00 83.50 662 LEU A O 1
ATOM 5531 N N . GLN A 1 663 ? 4.478 -60.229 -47.525 1.00 80.69 663 GLN A N 1
ATOM 5532 C CA . GLN A 1 663 ? 3.388 -61.151 -47.859 1.00 80.69 663 GLN A CA 1
ATOM 5533 C C . GLN A 1 663 ? 3.115 -62.162 -46.742 1.00 80.69 663 GLN A C 1
ATOM 5535 O O . GLN A 1 663 ? 1.950 -62.412 -46.431 1.00 80.69 663 GLN A O 1
ATOM 5540 N N . HIS A 1 664 ? 4.157 -62.691 -46.096 1.00 80.69 664 HIS A N 1
ATOM 5541 C CA . HIS A 1 664 ? 4.008 -63.599 -44.957 1.00 80.69 664 HIS A CA 1
ATOM 5542 C C . HIS A 1 664 ? 3.333 -62.909 -43.759 1.00 80.69 664 HIS A C 1
ATOM 5544 O O . HIS A 1 664 ? 2.446 -63.470 -43.120 1.00 80.69 664 HIS A O 1
ATOM 5550 N N . ILE A 1 665 ? 3.697 -61.654 -43.482 1.00 80.88 665 ILE A N 1
ATOM 5551 C CA . ILE A 1 665 ? 3.057 -60.849 -42.434 1.00 80.88 665 ILE A CA 1
ATOM 5552 C C . ILE A 1 665 ? 1.591 -60.547 -42.788 1.00 80.88 665 ILE A C 1
ATOM 5554 O O . ILE A 1 665 ? 0.718 -60.693 -41.936 1.00 80.88 665 ILE A O 1
ATOM 5558 N N . LEU A 1 666 ? 1.281 -60.191 -44.038 1.00 79.75 666 LEU A N 1
ATOM 5559 C CA . LEU A 1 666 ? -0.097 -59.931 -44.479 1.00 79.75 666 LEU A CA 1
ATOM 5560 C C . LEU A 1 666 ? -0.995 -61.179 -44.413 1.00 79.75 666 LEU A C 1
ATOM 5562 O O . LEU A 1 666 ? -2.179 -61.050 -44.096 1.00 79.75 666 LEU A O 1
ATOM 5566 N N . GLN A 1 667 ? -0.437 -62.372 -44.645 1.00 82.38 667 GLN A N 1
ATOM 5567 C CA . GLN A 1 667 ? -1.131 -63.654 -44.459 1.00 82.38 667 GLN A CA 1
ATOM 5568 C C . GLN A 1 667 ? -1.423 -63.966 -42.985 1.00 82.38 667 GLN A C 1
ATOM 5570 O O . GLN A 1 667 ? -2.449 -64.563 -42.685 1.00 82.38 667 GLN A O 1
ATOM 5575 N N . LEU A 1 668 ? -0.561 -63.538 -42.056 1.00 77.62 668 LEU A N 1
ATOM 5576 C CA . LEU A 1 668 ? -0.784 -63.708 -40.615 1.00 77.62 668 LEU A CA 1
ATOM 5577 C C . LEU A 1 6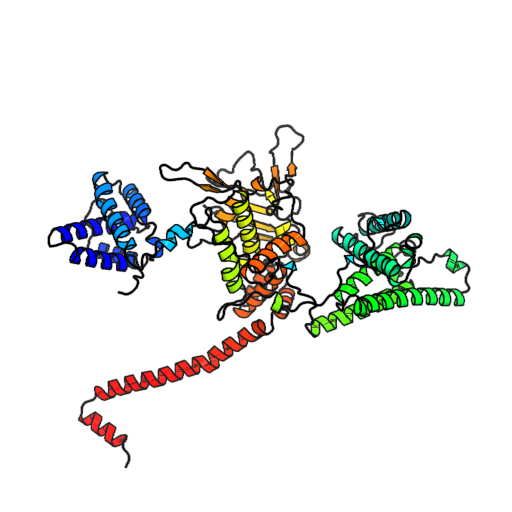68 ? -1.827 -62.732 -40.047 1.00 77.62 668 LEU A C 1
ATOM 5579 O O . LEU A 1 668 ? -2.464 -63.041 -39.042 1.00 77.62 668 LEU A O 1
ATOM 5583 N N . ILE A 1 669 ? -1.980 -61.550 -40.657 1.00 79.38 669 ILE A N 1
ATOM 5584 C CA . ILE A 1 669 ? -2.875 -60.482 -40.173 1.00 79.38 669 ILE A CA 1
ATOM 5585 C C . ILE A 1 669 ? -4.256 -60.525 -40.852 1.00 79.38 669 ILE A C 1
ATOM 5587 O O . ILE A 1 669 ? -5.200 -59.930 -40.336 1.00 79.38 669 ILE A O 1
ATOM 5591 N N . SER A 1 670 ? -4.403 -61.241 -41.970 1.00 58.25 670 SER A N 1
ATOM 5592 C CA . SER A 1 670 ? -5.706 -61.507 -42.596 1.00 58.25 670 SER A CA 1
ATOM 5593 C C . SER A 1 670 ? -6.190 -62.912 -42.228 1.00 58.25 670 SER A C 1
ATOM 5595 O O . SER A 1 670 ? -5.932 -63.845 -42.989 1.00 58.25 670 SER A O 1
ATOM 5597 N N . PRO A 1 671 ? -6.859 -63.113 -41.079 1.00 49.41 671 PRO A N 1
ATOM 5598 C CA . PRO A 1 671 ? -7.611 -64.338 -40.874 1.00 49.41 671 PRO A CA 1
ATOM 5599 C C . PRO A 1 671 ? -8.811 -64.334 -41.832 1.00 49.41 671 PRO A C 1
ATOM 5601 O O . PRO A 1 671 ? -9.423 -63.285 -42.051 1.00 49.41 671 PRO A O 1
ATOM 5604 N N . GLU A 1 672 ? -9.120 -65.496 -42.406 1.00 46.84 672 GLU A N 1
ATOM 5605 C CA . GLU A 1 672 ? -10.456 -65.768 -42.956 1.00 46.84 672 GLU A CA 1
ATOM 5606 C C . GLU A 1 672 ? -11.563 -65.475 -41.933 1.00 46.84 672 GLU A C 1
ATOM 5608 O O . GLU A 1 672 ? -11.345 -65.729 -40.721 1.00 46.84 672 GLU A O 1
#

Nearest PDB structures (foldseek):
  3rqe-assembly1_C  TM=1.996E-01  e=2.776E+00  Homo sapiens

Sequence (672 aa):
MSEPKSLLEVYEFYLQHIKTTYSGEKAQRIIRETQTAILRFLLLGLGYDQLPTGRKMTEAEKQTAYEFMKTIPLSQLFGLSEAVAQGFELTKASKSSQNTYGGRIQQICDWGKQQYWWTREASQEANYCPAIRKGYGRANTKQLTERRKKYSAYQLAPKEISVPLQTELQEWEKFLRAKDCPGRLSKPISASSAKTYLKHILLILGWLHRYQGIPLSELSLNLLIPKITDEELEELPAREKEKFWQKHQYYVDELIGKYFEFLRKQMDSFSPSTKKFKINALSSLAKFQYYTEVEHSDDYNNIPIFKVINKYSCAVRQEKKQWKEQRRSVVDMEDKWPKVIPTKTALHSVRLQILEPLRLECRAKYNKWQWRKDSAITMSIQRYLAWSFLADMPARRQEEYRNLKVALSCPIERPSEVPTNAIYQPLPPAHVRLNNNYIYKTYFYESQYYESGVWVLDIQEYKTCELYGPQSIVIRNHKFHDGNCLYDYFERHLYGWYFHSNGKKKDKWLTTGRISFNPRDCCYICNQNQNSEFWSWGYFFIQPLVGCVYNSTEFKDLVRNAAHRLTNVPVTPHVMRYVWATWAYQVGLNEQEQESLAYAMGHDVKTMLEFYENCTPNEKRRPIEEVINEVLFNTLSIQKQSSEENLDQLAQKLLQLPTDELQHILQLISPE

Solvent-accessible surface area (backbone atoms only — not comparable to full-atom values): 37421 Å² total; per-residue (Å²): 134,82,77,61,71,17,50,41,49,48,49,53,52,48,52,52,50,40,58,75,74,36,65,71,69,60,24,55,50,51,51,54,47,40,52,48,26,41,70,68,19,27,39,44,36,71,68,50,88,83,77,77,89,88,67,84,80,52,73,69,57,50,49,54,51,49,58,52,28,56,72,38,46,57,84,58,63,82,47,50,72,59,20,30,50,47,11,33,61,77,66,66,52,50,72,68,52,48,55,53,31,48,48,40,54,48,48,53,54,56,55,40,61,73,39,89,79,40,56,64,57,66,71,60,48,69,46,27,18,62,84,80,66,67,86,63,61,58,52,84,72,61,79,62,50,88,52,80,58,64,69,78,80,36,36,55,48,82,90,61,55,41,71,71,39,47,50,55,53,50,54,50,50,45,66,39,46,38,89,82,46,91,64,57,77,66,81,55,46,56,69,70,56,47,53,50,30,52,53,45,50,37,38,50,54,20,37,39,36,76,76,68,68,44,52,63,89,70,55,47,70,50,76,71,48,71,69,80,56,68,71,76,44,70,81,40,57,72,74,50,41,51,52,52,50,51,52,54,30,49,51,47,47,49,52,53,50,54,50,52,48,42,31,42,77,76,34,53,49,79,53,37,68,61,52,43,53,44,48,52,29,51,52,55,46,44,49,66,64,45,29,85,80,42,94,47,77,68,48,54,65,72,42,66,59,42,52,48,53,48,51,54,49,52,52,33,50,50,52,40,49,52,32,60,76,68,67,60,63,85,42,67,53,67,70,35,45,68,79,55,43,90,100,50,49,50,52,58,24,42,42,65,57,40,44,46,56,32,50,43,38,36,35,60,19,39,86,77,80,43,71,51,55,33,61,58,32,38,54,24,35,53,51,25,52,63,40,42,55,40,73,78,37,63,24,47,62,63,64,57,59,40,62,16,26,26,54,74,44,57,69,88,73,74,62,89,87,55,61,92,89,56,87,70,32,53,76,70,60,74,97,72,51,64,78,47,23,37,42,32,30,41,46,65,57,93,94,39,80,38,95,88,44,44,44,34,44,33,43,50,56,51,89,46,29,81,77,70,44,63,48,77,42,78,56,81,74,50,74,46,97,85,76,48,38,51,55,56,51,53,46,27,36,57,70,17,38,75,44,83,46,98,62,97,54,78,62,45,74,55,25,54,13,50,60,64,23,58,65,74,48,75,46,76,46,76,59,92,56,98,81,56,67,62,45,29,32,28,58,70,43,58,34,64,90,72,9,38,66,48,52,82,65,56,49,40,44,57,48,13,40,52,30,12,35,61,68,73,22,49,32,35,57,71,51,36,36,26,34,50,33,38,43,43,64,64,74,62,56,50,72,70,56,42,44,52,49,17,53,64,30,59,46,52,52,68,58,36,49,56,28,34,75,62,52,45,75,65,72,70,45,41,55,60,52,52,48,47,43,49,64,61,51,47,46,53,49,52,54,51,49,53,53,51,55,49,49,55,53,48,50,54,53,54,72,68,46,57,73,69,58,44,51,54,52,52,59,71,72,53,74,133

Mean predicted aligned error: 12.18 Å

pLDDT: mean 89.11, std 10.8, range [45.28, 98.56]